Protein AF-A0A366EL85-F1 (afdb_monomer)

Mean predicted aligned error: 12.4 Å

pLDDT: mean 89.81, std 11.44, range [42.78, 98.81]

Sequence (376 aa):
MNDLNNEKGYALVTVLLMMVVFIVISLSFMGQSFSSVKQNKEVEKDYQSVALAEMGVEYFEGKVRNVLKKTEIDGTTNSENLKMKVEESLANEKVEIEGYEMSSYFQITKNDGLTSFTDLNEQKNELFIHFNSLGSSESKESSLHTTMMIPIRIGSTSSKELPEFNQIQKPENIRAECKNPPIIYKSCAEILVLGSGSYPQNHNNLDGKLIYTTGALILDGNANNMDNTKIHTDGSMSLGKNMNNATNVTLEVKGAMSIGGQLRLDSSKVYVGGSMSLDGHMDIEDKSYTYIGGDASISKHLSIGTNSKMCVAGNLKAGQLDIDGKLYVKGSVEGKIKTGQPTYVNHTEFVKNCGVSGSSQTLSIMWDEISTEVDY

Foldseek 3Di:
DDDPDDCPVVVVVVVVVVVVVVVVVVVVVVVVVVVVVVVVVVVVQQVQFVVQLVVQVVVLVVQLVVQVVVCLVVQDQDPVVNQVSSQVSQPWDKAFDPPDPDGWIKTKDADVPDPGQWDADPVQQKIKGWIWIWTGDPHDIDIKIKIKIWHKDFDQDQFFAFDPLCPQPDDPPDDPCLECHLENDPPGLEHEYEAEDAHQDAQDANENHEYEYAYEYHQLHHHEQYHLYEYGYVEEYEHNEEYYNHENYEARHLYEYEYNYEAAYAPYEAEHNAEYEYNYEYAAYHLYEYEHNEEYAAAEEYHAAANYEYEHAEEYEYQEYHPNHAAEYQYYYHYHYPDDDHDHDDPSVSSVVNGDRDSRTGMDIPPVPIDMDIDD

Organism: NCBI:txid189382

Solvent-accessible surface area (backbone atoms only — not comparable to full-atom values): 18944 Å² total; per-residue (Å²): 142,79,84,81,77,80,61,73,63,57,59,56,51,51,53,52,51,51,53,51,54,50,50,54,52,51,50,52,53,52,52,50,52,52,50,52,51,51,51,51,52,51,53,50,33,52,52,48,3,43,53,33,11,53,52,33,49,56,51,52,51,55,49,50,54,54,54,52,55,53,40,56,71,69,65,59,52,50,69,69,57,54,51,49,55,51,45,63,74,57,60,76,51,71,49,75,53,87,92,54,101,48,89,29,32,24,31,50,41,74,48,93,91,52,95,58,45,62,50,74,41,79,92,74,34,32,39,37,37,45,38,26,17,36,2,32,27,89,93,36,74,31,72,33,45,33,43,34,42,38,42,43,43,77,40,82,43,82,42,46,37,64,79,82,74,63,86,73,71,81,85,74,93,70,58,71,78,30,44,61,46,86,57,92,54,87,87,43,53,56,34,42,29,80,40,63,46,72,36,74,56,70,48,56,58,45,54,58,26,36,39,40,27,66,16,35,39,36,37,47,19,36,39,29,49,22,39,52,20,38,40,37,23,64,20,34,38,36,31,48,27,32,30,41,65,24,31,44,28,38,39,31,26,50,22,36,40,40,28,56,22,37,40,30,35,30,49,17,38,39,39,29,48,24,36,37,42,29,61,21,42,37,39,32,26,64,56,10,39,39,40,31,51,22,38,39,40,31,63,33,40,39,37,28,32,64,67,8,38,39,31,32,58,23,37,38,39,27,50,28,35,38,36,62,27,46,41,42,29,53,46,58,80,47,57,46,71,77,40,69,70,78,41,76,38,55,71,70,55,38,29,69,72,60,23,43,85,38,92,43,46,44,55,45,74,46,76,93,64,54,46,77,48,75,52,127

Secondary structure (DSSP, 8-state):
------THHHHHHHHHHHHHHHHHHHHHHHHHHHHHHHHHHHHHHHHHHHHHHHHHHHHHHHHHHHHHHHHHHTT---HHHHHHHHHHHHTT-EEE-TTSSS--EEEEE--TT-S-SEEEETTTTEEEEEEEEEEEETTEEEEEEEEEEEEEEEEEE--EE---S--SPPP-S--GGGBS-SS--TT-SEEEESS-EEE-S-----TT-EEEESS-EEE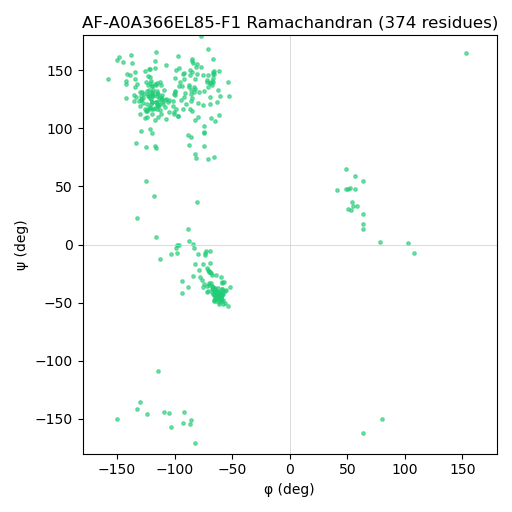-S---SEES-EEEESS-EEESS-EEEEES-EEEESS-EEESS-EEEES-EEEESS-EEESS-EEEETT-EEEESS-EEEEEEEEE-TT-EEEESS-EEEEEEEESSEEEESS-EEEEEEES--EE--HHHHHHHH-EE--EEEEEE-GGG-EEEEE-

Radius of gyration: 40.07 Å; Cα contacts (8 Å, |Δi|>4): 909; chains: 1; bounding box: 118×34×134 Å

Structure (mmCIF, N/CA/C/O backbone):
data_AF-A0A366EL85-F1
#
_entry.id   AF-A0A366EL85-F1
#
loop_
_atom_site.group_PDB
_atom_site.id
_atom_site.type_symbol
_atom_site.label_atom_id
_atom_site.label_alt_id
_atom_site.label_comp_id
_atom_site.label_asym_id
_atom_site.label_entity_id
_atom_site.label_seq_id
_atom_site.pdbx_PDB_ins_code
_atom_site.Cartn_x
_atom_site.Cartn_y
_atom_site.Cartn_z
_atom_site.occupancy
_atom_site.B_iso_or_equiv
_atom_site.auth_seq_id
_atom_site.auth_comp_id
_atom_site.auth_asym_id
_atom_site.auth_atom_id
_atom_site.pdbx_PDB_model_num
ATOM 1 N N . MET A 1 1 ? 84.884 10.380 -99.339 1.00 42.78 1 MET A N 1
ATOM 2 C CA . MET A 1 1 ? 83.607 9.704 -99.053 1.00 42.78 1 MET A CA 1
ATOM 3 C C . MET A 1 1 ? 83.511 9.615 -97.538 1.00 42.78 1 MET A C 1
ATOM 5 O O . MET A 1 1 ? 84.031 8.674 -96.969 1.00 42.78 1 MET A O 1
ATOM 9 N N . ASN A 1 2 ? 83.025 10.681 -96.897 1.00 47.66 2 ASN A N 1
ATOM 10 C CA . ASN A 1 2 ? 82.896 10.785 -95.441 1.00 47.66 2 ASN A CA 1
ATOM 11 C C . ASN A 1 2 ? 81.498 11.336 -95.161 1.00 47.66 2 ASN A C 1
ATOM 13 O O . ASN A 1 2 ? 81.318 12.550 -95.087 1.00 47.66 2 ASN A O 1
ATOM 17 N N . ASP A 1 3 ? 80.521 10.440 -95.060 1.00 50.69 3 ASP A N 1
ATOM 18 C CA . ASP A 1 3 ? 79.228 10.763 -94.469 1.00 50.69 3 ASP A CA 1
ATOM 19 C C . ASP A 1 3 ? 79.432 10.856 -92.953 1.00 50.69 3 ASP A C 1
ATOM 21 O O . ASP A 1 3 ? 79.615 9.859 -92.254 1.00 50.69 3 ASP A O 1
ATOM 25 N N . LEU A 1 4 ? 79.508 12.087 -92.448 1.00 55.41 4 LEU A N 1
ATOM 26 C CA . LEU A 1 4 ? 79.517 12.371 -91.017 1.00 55.41 4 LEU A CA 1
ATOM 27 C C . LEU A 1 4 ? 78.091 12.175 -90.489 1.00 55.41 4 LEU A C 1
ATOM 29 O O . LEU A 1 4 ? 77.250 13.065 -90.600 1.00 55.41 4 LEU A O 1
ATOM 33 N N . ASN A 1 5 ? 77.825 10.990 -89.941 1.00 59.53 5 ASN A N 1
ATOM 34 C CA . ASN A 1 5 ? 76.535 10.637 -89.353 1.00 59.53 5 ASN A CA 1
ATOM 35 C C . ASN A 1 5 ? 76.182 11.567 -88.177 1.00 59.53 5 ASN A C 1
ATOM 37 O O . ASN A 1 5 ? 76.964 11.786 -87.248 1.00 59.53 5 ASN A O 1
ATOM 41 N N . ASN A 1 6 ? 74.984 12.145 -88.244 1.00 58.25 6 ASN A N 1
ATOM 42 C CA . ASN A 1 6 ? 74.457 13.130 -87.307 1.00 58.25 6 ASN A CA 1
ATOM 43 C C . ASN A 1 6 ? 73.860 12.452 -86.055 1.00 58.25 6 ASN A C 1
ATOM 45 O O . ASN A 1 6 ? 72.646 12.339 -85.915 1.00 58.25 6 ASN A O 1
ATOM 49 N N . GLU A 1 7 ? 74.718 12.018 -85.130 1.00 65.94 7 GLU A N 1
ATOM 50 C CA . GLU A 1 7 ? 74.327 11.270 -83.916 1.00 65.94 7 GLU A CA 1
ATOM 51 C C . GLU A 1 7 ? 73.853 12.153 -82.735 1.00 65.94 7 GLU A C 1
ATOM 53 O O . GLU A 1 7 ? 73.435 11.652 -81.690 1.00 65.94 7 GLU A O 1
ATOM 58 N N . LYS A 1 8 ? 73.883 13.491 -82.861 1.00 67.31 8 LYS A N 1
ATOM 59 C CA . LYS A 1 8 ? 73.539 14.409 -81.749 1.00 67.31 8 LYS A CA 1
ATOM 60 C C . LYS A 1 8 ? 72.051 14.390 -81.369 1.00 67.31 8 LYS A C 1
ATOM 62 O O . LYS A 1 8 ? 71.712 14.720 -80.235 1.00 67.31 8 LYS A O 1
ATOM 67 N N . GLY A 1 9 ? 71.172 13.990 -82.290 1.00 74.81 9 GLY A N 1
ATOM 68 C CA . GLY A 1 9 ? 69.734 13.862 -82.028 1.00 74.81 9 GLY A CA 1
ATOM 69 C C . GLY A 1 9 ? 69.387 12.665 -81.137 1.00 74.81 9 GLY A C 1
ATOM 70 O O . GLY A 1 9 ? 68.511 12.773 -80.281 1.00 74.81 9 GLY A O 1
ATOM 71 N N . TYR A 1 10 ? 70.108 11.548 -81.277 1.00 83.88 10 TYR A N 1
ATOM 72 C CA . TYR A 1 10 ? 69.812 10.312 -80.548 1.00 83.88 10 TYR A CA 1
ATOM 73 C C . TYR A 1 10 ? 70.064 10.439 -79.044 1.00 83.88 10 TYR A C 1
ATOM 75 O O . TYR A 1 10 ? 69.226 10.011 -78.253 1.00 83.88 10 TYR A O 1
ATOM 83 N N . ALA A 1 11 ? 71.148 11.103 -78.630 1.00 86.56 11 ALA A N 1
ATOM 84 C CA . ALA A 1 11 ? 71.441 11.320 -77.211 1.00 86.56 11 ALA A CA 1
ATOM 85 C C . ALA A 1 11 ? 70.321 12.107 -76.502 1.00 86.56 11 ALA A C 1
ATOM 87 O O . ALA A 1 11 ? 69.856 11.704 -75.435 1.00 86.56 11 ALA A O 1
ATOM 88 N N . LEU A 1 12 ? 69.820 13.179 -77.126 1.00 86.81 12 LEU A N 1
ATOM 89 C CA . LEU A 1 12 ? 68.720 13.977 -76.578 1.00 86.81 12 LEU A CA 1
ATOM 90 C C . LEU A 1 12 ? 67.438 13.147 -76.428 1.00 86.81 12 LEU A C 1
ATOM 92 O O . LEU A 1 12 ? 66.794 13.191 -75.381 1.00 86.81 12 LEU A O 1
ATOM 96 N N . VAL A 1 13 ? 67.096 12.357 -77.451 1.00 91.44 13 VAL A N 1
ATOM 97 C CA . VAL A 1 13 ? 65.916 11.482 -77.424 1.00 91.44 13 VAL A CA 1
ATOM 98 C C . VAL A 1 13 ? 66.053 10.413 -76.340 1.00 91.44 13 VAL A C 1
ATOM 100 O O . VAL A 1 13 ? 65.093 10.176 -75.616 1.00 91.44 13 VAL A O 1
ATOM 103 N N . THR A 1 14 ? 67.235 9.809 -76.164 1.00 92.62 14 THR A N 1
ATOM 104 C CA . THR A 1 14 ? 67.449 8.800 -75.110 1.00 92.62 14 THR A CA 1
ATOM 105 C C . THR A 1 14 ? 67.312 9.375 -73.702 1.00 92.62 14 THR A C 1
ATOM 107 O O . THR A 1 14 ? 66.662 8.757 -72.864 1.00 92.62 14 THR A O 1
ATOM 110 N N . VAL A 1 15 ? 67.846 10.572 -73.439 1.00 94.88 15 VAL A N 1
ATOM 111 C CA . VAL A 1 15 ? 67.713 11.227 -72.128 1.00 94.88 15 VAL A CA 1
ATOM 112 C C . VAL A 1 15 ? 66.261 11.618 -71.860 1.00 94.88 15 VAL A C 1
ATOM 114 O O . VAL A 1 15 ? 65.757 11.386 -70.762 1.00 94.88 15 VAL A O 1
ATOM 117 N N . LEU A 1 16 ? 65.565 12.154 -72.864 1.00 95.19 16 LEU A N 1
ATOM 118 C CA . LEU A 1 16 ? 64.153 12.508 -72.739 1.00 95.19 16 LEU A CA 1
ATOM 119 C C . LEU A 1 16 ? 63.285 11.264 -72.507 1.00 95.19 16 LEU A C 1
ATOM 121 O O . LEU A 1 16 ? 62.424 11.275 -71.631 1.00 95.19 16 LEU A O 1
ATOM 125 N N . LEU A 1 17 ? 63.561 10.166 -73.217 1.00 95.81 17 LEU A N 1
ATOM 126 C CA . LEU A 1 17 ? 62.912 8.874 -72.992 1.00 95.81 17 LEU A CA 1
ATOM 127 C C . LEU A 1 17 ? 63.161 8.373 -71.562 1.00 95.81 17 LEU A C 1
ATOM 129 O O . LEU A 1 17 ? 62.216 7.975 -70.886 1.00 95.81 17 LEU A O 1
ATOM 133 N N . MET A 1 18 ? 64.405 8.435 -71.073 1.00 96.38 18 MET A N 1
ATOM 134 C CA . MET A 1 18 ? 64.738 8.040 -69.701 1.00 96.38 18 MET A CA 1
ATOM 135 C C . MET A 1 18 ? 63.984 8.887 -68.669 1.00 96.38 18 MET A C 1
ATOM 137 O O . MET A 1 18 ? 63.408 8.327 -67.740 1.00 96.38 18 MET A O 1
ATOM 141 N N . MET A 1 19 ? 63.913 10.211 -68.846 1.00 96.75 19 MET A N 1
ATOM 142 C CA . MET A 1 19 ? 63.143 11.092 -67.956 1.00 96.75 19 MET A CA 1
ATOM 143 C C . MET A 1 19 ? 61.655 10.728 -67.932 1.00 96.75 19 MET A C 1
ATOM 145 O O . MET A 1 19 ? 61.068 10.642 -66.855 1.00 96.75 19 MET A O 1
ATOM 149 N N . VAL A 1 20 ? 61.050 10.468 -69.095 1.00 97.56 20 VAL A N 1
ATOM 150 C CA . VAL A 1 20 ? 59.640 10.059 -69.181 1.00 97.56 20 VAL A CA 1
ATOM 151 C C . VAL A 1 20 ? 59.411 8.728 -68.467 1.00 97.56 20 VAL A C 1
ATOM 153 O O . VAL A 1 20 ? 58.467 8.616 -67.688 1.00 97.56 20 VAL A O 1
ATOM 156 N N . VAL A 1 21 ? 60.289 7.741 -68.667 1.00 97.12 21 VAL A N 1
ATOM 157 C CA . VAL A 1 21 ? 60.195 6.442 -67.983 1.00 97.12 21 VAL A CA 1
ATOM 158 C C . VAL A 1 21 ? 60.261 6.617 -66.464 1.00 97.12 21 VAL A C 1
ATOM 160 O O . VAL A 1 21 ? 59.420 6.064 -65.756 1.00 97.12 21 VAL A O 1
ATOM 163 N N . PHE A 1 22 ? 61.191 7.430 -65.953 1.00 97.25 22 PHE A N 1
ATOM 164 C CA . PHE A 1 22 ? 61.274 7.705 -64.516 1.00 97.25 22 PHE A CA 1
ATOM 165 C C . PHE A 1 22 ? 60.022 8.405 -63.979 1.00 97.25 22 PHE A C 1
ATOM 167 O O . PHE A 1 22 ? 59.519 8.001 -62.935 1.00 97.25 22 PHE A O 1
ATOM 174 N N . ILE A 1 23 ? 59.468 9.387 -64.696 1.00 97.88 23 ILE A N 1
ATOM 175 C CA . ILE A 1 23 ? 58.231 10.073 -64.286 1.00 97.88 23 ILE A CA 1
ATOM 176 C C . ILE A 1 23 ? 57.051 9.096 -64.220 1.00 97.88 23 ILE A C 1
ATOM 178 O O . ILE A 1 23 ? 56.306 9.114 -63.242 1.00 97.88 23 ILE A O 1
ATOM 182 N N . VAL A 1 24 ? 56.890 8.218 -65.216 1.00 97.00 24 VAL A N 1
ATOM 183 C CA . VAL A 1 24 ? 55.809 7.215 -65.232 1.00 97.00 24 VAL A CA 1
ATOM 184 C C . VAL A 1 24 ? 55.937 6.258 -64.045 1.00 97.00 24 VAL A C 1
ATOM 186 O O . VAL A 1 24 ? 54.948 5.987 -63.363 1.00 97.00 24 VAL A O 1
ATOM 189 N N . ILE A 1 25 ? 57.154 5.798 -63.747 1.00 96.19 25 ILE A N 1
ATOM 190 C CA . ILE A 1 25 ? 57.418 4.924 -62.598 1.00 96.19 25 ILE A CA 1
ATOM 191 C C . ILE A 1 25 ? 57.140 5.660 -61.275 1.00 96.19 25 ILE A C 1
ATOM 193 O O . ILE A 1 25 ? 56.437 5.128 -60.416 1.00 96.19 25 ILE A O 1
ATOM 197 N N . SER A 1 26 ? 57.625 6.896 -61.108 1.00 96.75 26 SER A N 1
ATOM 198 C CA . SER A 1 26 ? 57.394 7.697 -59.898 1.00 96.75 26 SER A CA 1
ATOM 199 C C . SER A 1 26 ? 55.912 7.995 -59.665 1.00 96.75 26 SER A C 1
ATOM 201 O O . SER A 1 26 ? 55.438 7.868 -58.537 1.00 96.75 26 SER A O 1
ATOM 203 N N . LEU A 1 27 ? 55.159 8.331 -60.717 1.00 96.38 27 LEU A N 1
ATOM 204 C CA . LEU A 1 27 ? 53.711 8.535 -60.623 1.00 96.38 27 LEU A CA 1
ATOM 205 C C . LEU A 1 27 ? 52.975 7.240 -60.268 1.00 96.38 27 LEU A C 1
ATOM 207 O O . LEU A 1 27 ? 52.038 7.281 -59.473 1.00 96.38 27 LEU A O 1
ATOM 211 N N . SER A 1 28 ? 53.422 6.092 -60.788 1.00 96.00 28 SER A N 1
ATOM 212 C CA . SER A 1 28 ? 52.866 4.786 -60.418 1.00 96.00 28 SER A CA 1
ATOM 213 C C . SER A 1 28 ? 53.051 4.495 -58.926 1.00 96.00 28 SER A C 1
ATOM 215 O O . SER A 1 28 ? 52.094 4.108 -58.255 1.00 96.00 28 SER A O 1
ATOM 217 N N . PHE A 1 29 ? 54.249 4.724 -58.378 1.00 95.31 29 PHE A N 1
ATOM 218 C CA . PHE A 1 29 ? 54.501 4.547 -56.943 1.00 95.31 29 PHE A CA 1
ATOM 219 C C . PHE A 1 29 ? 53.705 5.536 -56.085 1.00 95.31 29 PHE A C 1
ATOM 221 O O . PHE A 1 29 ? 53.135 5.148 -55.068 1.00 95.31 29 PHE A O 1
ATOM 228 N N . MET A 1 30 ? 53.609 6.801 -56.503 1.00 95.19 30 MET A N 1
ATOM 229 C CA . MET A 1 30 ? 52.826 7.812 -55.788 1.00 95.19 30 MET A CA 1
ATOM 230 C C . MET A 1 30 ? 51.329 7.466 -55.771 1.00 95.19 30 MET A C 1
ATOM 232 O O . MET A 1 30 ? 50.681 7.584 -54.731 1.00 95.19 30 MET A O 1
ATOM 236 N N . GLY A 1 31 ? 50.795 6.971 -56.892 1.00 94.12 31 GLY A N 1
ATOM 237 C CA . GLY A 1 31 ? 49.419 6.484 -56.987 1.00 94.12 31 GLY A CA 1
ATOM 238 C C . GLY A 1 31 ? 49.137 5.316 -56.039 1.00 94.12 31 GLY A C 1
ATOM 239 O O . GLY A 1 31 ? 48.129 5.336 -55.332 1.00 94.12 31 GLY A O 1
ATOM 240 N N . GLN A 1 32 ? 50.049 4.340 -55.960 1.00 93.75 32 GLN A N 1
ATOM 241 C CA . GLN A 1 32 ? 49.935 3.214 -55.024 1.00 93.75 32 GLN A CA 1
ATOM 242 C C . GLN A 1 32 ? 49.973 3.679 -53.561 1.00 93.75 32 GLN A C 1
ATOM 244 O O . GLN A 1 32 ? 49.097 3.303 -52.785 1.00 93.75 32 GLN A O 1
ATOM 249 N N . SER A 1 33 ? 50.910 4.561 -53.195 1.00 93.19 33 SER A N 1
ATOM 250 C CA . SER A 1 33 ? 51.013 5.102 -51.833 1.00 93.19 33 SER A CA 1
ATOM 251 C C . SER A 1 33 ? 49.750 5.848 -51.399 1.00 93.19 33 SER A C 1
ATOM 253 O O . SER A 1 33 ? 49.271 5.647 -50.285 1.00 93.19 33 SER A O 1
ATOM 255 N N . PHE A 1 34 ? 49.159 6.670 -52.273 1.00 92.81 34 PHE A N 1
ATOM 256 C CA . PHE A 1 34 ? 47.902 7.352 -51.953 1.00 92.8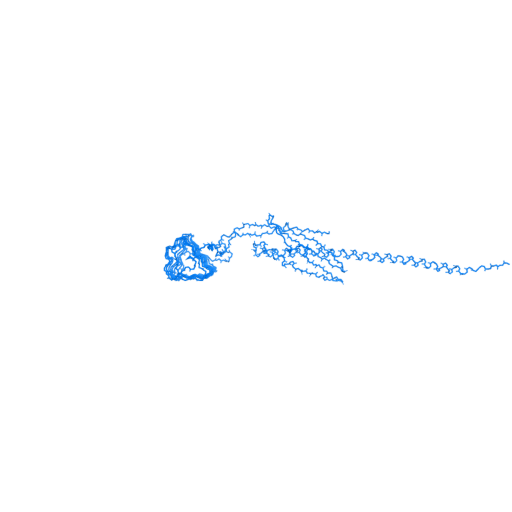1 34 PHE A CA 1
ATOM 257 C C . PHE A 1 34 ? 46.714 6.400 -51.837 1.00 92.81 34 PHE A C 1
ATOM 259 O O . PHE A 1 34 ? 45.848 6.626 -50.991 1.00 92.81 34 PHE A O 1
ATOM 266 N N . SER A 1 35 ? 46.668 5.341 -52.651 1.00 91.12 35 SER A N 1
ATOM 267 C CA . SER A 1 35 ? 45.642 4.304 -52.521 1.00 91.12 35 SER A CA 1
ATOM 268 C C . SER A 1 35 ? 45.731 3.612 -51.160 1.00 91.12 35 SER A C 1
ATOM 270 O O . SER A 1 35 ? 44.718 3.500 -50.474 1.00 91.12 35 SER A O 1
ATOM 272 N N . SER A 1 36 ? 46.938 3.233 -50.728 1.00 93.00 36 SER A N 1
ATOM 273 C CA . SER A 1 36 ? 47.158 2.613 -49.417 1.00 93.00 36 SER A CA 1
ATOM 274 C C . SER A 1 36 ? 46.798 3.546 -48.262 1.00 93.00 36 SER A C 1
ATOM 276 O O . SER A 1 36 ? 46.143 3.119 -47.320 1.00 93.00 36 SER A O 1
ATOM 278 N N . VAL A 1 37 ? 47.156 4.835 -48.336 1.00 91.69 37 VAL A N 1
ATOM 279 C CA . VAL A 1 37 ? 46.784 5.819 -47.300 1.00 91.69 37 VAL A CA 1
ATOM 280 C C . VAL A 1 37 ? 45.265 5.979 -47.201 1.00 91.69 37 VAL A C 1
ATOM 282 O O . VAL A 1 37 ? 44.731 6.016 -46.097 1.00 91.69 37 VAL A O 1
ATOM 285 N N . LYS A 1 38 ? 44.550 6.034 -48.334 1.00 89.38 38 LYS A N 1
ATOM 286 C CA . LYS A 1 38 ? 43.081 6.112 -48.337 1.00 89.38 38 LYS A CA 1
ATOM 287 C C . LYS A 1 38 ? 42.437 4.853 -47.766 1.00 89.38 38 LYS A C 1
ATOM 289 O O . LYS A 1 38 ? 41.520 4.975 -46.965 1.00 89.38 38 LYS A O 1
ATOM 294 N N . GLN A 1 39 ? 42.923 3.673 -48.152 1.00 90.94 39 GLN A N 1
ATOM 295 C CA . GLN A 1 39 ? 42.415 2.406 -47.631 1.00 90.94 39 GLN A CA 1
ATOM 296 C C . GLN A 1 39 ? 42.664 2.281 -46.126 1.00 90.94 39 GLN A C 1
ATOM 298 O O . GLN A 1 39 ? 41.753 1.915 -45.396 1.00 90.94 39 GLN A O 1
ATOM 303 N N . ASN A 1 40 ? 43.859 2.640 -45.653 1.00 91.31 40 ASN A N 1
ATOM 304 C CA . ASN A 1 40 ? 44.169 2.631 -44.226 1.00 91.31 40 ASN A CA 1
ATOM 305 C C . ASN A 1 40 ? 43.277 3.603 -43.456 1.00 91.31 40 ASN A C 1
ATOM 307 O O . ASN A 1 40 ? 42.769 3.234 -42.407 1.00 91.31 40 ASN A O 1
ATOM 311 N N . LYS A 1 41 ? 43.037 4.806 -43.997 1.00 87.94 41 LYS A N 1
ATOM 312 C CA . LYS A 1 41 ? 42.134 5.774 -43.371 1.00 87.94 41 LYS A CA 1
ATOM 313 C C . LYS A 1 41 ? 40.695 5.252 -43.305 1.00 87.94 41 LYS A C 1
ATOM 315 O O . LYS A 1 41 ? 40.025 5.463 -42.306 1.00 87.94 41 LYS A O 1
ATOM 320 N N . GLU A 1 42 ? 40.218 4.583 -44.350 1.00 88.69 42 GLU A N 1
ATOM 321 C CA . GLU A 1 42 ? 38.876 3.990 -44.361 1.00 88.69 42 GLU A CA 1
ATOM 322 C C . GLU A 1 42 ? 38.744 2.864 -43.329 1.00 88.69 42 GLU A C 1
ATOM 324 O O . GLU A 1 42 ? 37.818 2.862 -42.528 1.00 88.69 42 GLU A O 1
ATOM 329 N N . VAL A 1 43 ? 39.725 1.962 -43.292 1.00 91.25 43 VAL A N 1
ATOM 330 C CA . VAL A 1 43 ? 39.789 0.868 -42.317 1.00 91.25 43 VAL A CA 1
ATOM 331 C C . VAL A 1 43 ? 39.877 1.407 -40.886 1.00 91.25 43 VAL A C 1
ATOM 333 O O . VAL A 1 43 ? 39.208 0.902 -39.992 1.00 91.25 43 VAL A O 1
ATOM 336 N N . GLU A 1 44 ? 40.666 2.457 -40.659 1.00 89.19 44 GLU A N 1
ATOM 337 C CA . GLU A 1 44 ? 40.770 3.120 -39.359 1.00 89.19 44 GLU A CA 1
ATOM 338 C C . GLU A 1 44 ? 39.436 3.734 -38.918 1.00 89.19 44 GLU A C 1
ATOM 340 O O . GLU A 1 44 ? 39.060 3.583 -37.759 1.00 89.19 44 GLU A O 1
ATOM 345 N N . LYS A 1 45 ? 38.686 4.369 -39.829 1.00 88.25 45 LYS A N 1
ATOM 346 C CA . LYS A 1 45 ? 37.344 4.895 -39.529 1.00 88.25 45 LYS A CA 1
ATOM 347 C C . LYS A 1 45 ? 36.365 3.794 -39.157 1.00 88.25 45 LYS A C 1
ATOM 349 O O . LYS A 1 45 ? 35.618 3.9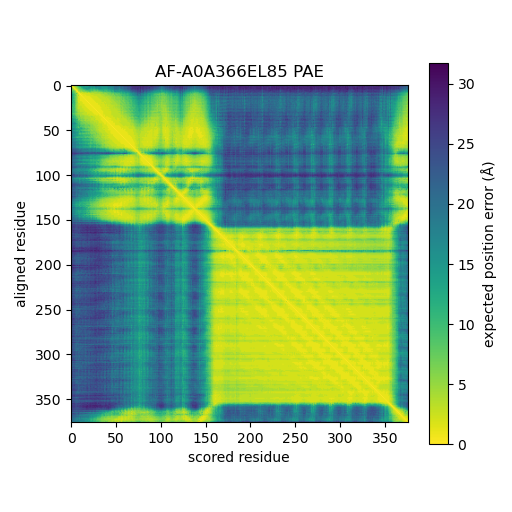60 -38.195 1.00 88.25 45 LYS A O 1
ATOM 354 N N . ASP A 1 46 ? 36.377 2.690 -39.900 1.00 90.25 46 ASP A N 1
ATOM 355 C CA . ASP A 1 46 ? 35.520 1.544 -39.608 1.00 90.25 46 ASP A CA 1
ATOM 356 C C . ASP A 1 46 ? 35.844 1.017 -38.194 1.00 90.25 46 ASP A C 1
ATOM 358 O O . ASP A 1 46 ? 34.947 0.953 -37.351 1.00 90.25 46 ASP A O 1
ATOM 362 N N . TYR A 1 47 ? 37.127 0.802 -37.864 1.00 92.06 47 TYR A N 1
ATOM 363 C CA . TYR A 1 47 ? 37.548 0.404 -36.511 1.00 92.06 47 TYR A CA 1
ATOM 364 C C . TYR A 1 47 ? 37.145 1.407 -35.426 1.00 92.06 47 TYR A C 1
ATOM 366 O O . TYR A 1 47 ? 36.679 1.003 -34.363 1.00 92.06 47 TYR A O 1
ATOM 374 N N . GLN A 1 48 ? 37.300 2.708 -35.673 1.00 91.94 48 GLN A N 1
ATOM 375 C CA . GLN A 1 48 ? 36.902 3.740 -34.717 1.00 91.94 48 GLN A CA 1
ATOM 376 C C . GLN A 1 48 ? 35.388 3.753 -34.486 1.00 91.94 48 GLN A C 1
ATOM 378 O O . GLN A 1 48 ? 34.951 3.894 -33.348 1.00 91.94 48 GLN A O 1
ATOM 383 N N . SER A 1 49 ? 34.580 3.599 -35.538 1.00 92.69 49 SER A N 1
ATOM 384 C CA . SER A 1 49 ? 33.119 3.562 -35.408 1.00 92.69 49 SER A CA 1
ATOM 385 C C . SER A 1 49 ? 32.639 2.337 -34.618 1.00 92.69 49 SER A C 1
ATOM 387 O O . SER A 1 49 ? 31.752 2.479 -33.778 1.00 92.69 49 SER A O 1
ATOM 389 N N . VAL A 1 50 ? 33.274 1.170 -34.801 1.00 93.94 50 VAL A N 1
ATOM 390 C CA . VAL A 1 50 ? 33.010 -0.036 -33.995 1.00 93.94 50 VAL A CA 1
ATOM 391 C C . VAL A 1 50 ? 33.421 0.182 -32.540 1.00 93.94 50 VAL A C 1
ATOM 393 O O . VAL A 1 50 ? 32.607 -0.032 -31.649 1.00 93.94 50 VAL A O 1
ATOM 396 N N . ALA A 1 51 ? 34.629 0.694 -32.287 1.00 92.38 51 ALA A N 1
ATOM 397 C CA . ALA A 1 51 ? 35.096 0.972 -30.928 1.00 92.38 51 ALA A CA 1
ATOM 398 C C . ALA A 1 51 ? 34.176 1.964 -30.190 1.00 92.38 51 ALA A C 1
ATOM 400 O O . ALA A 1 51 ? 33.889 1.795 -29.008 1.00 92.38 51 ALA A O 1
ATOM 401 N N . LEU A 1 52 ? 33.657 2.981 -30.886 1.00 92.56 52 LEU A N 1
ATOM 402 C CA . LEU A 1 52 ? 32.672 3.909 -30.321 1.00 92.56 52 LEU A CA 1
ATOM 403 C C . LEU A 1 52 ? 31.340 3.220 -29.998 1.00 92.56 52 LEU A C 1
ATOM 405 O O . LEU A 1 52 ? 30.730 3.532 -28.976 1.00 92.56 52 LEU A O 1
ATOM 409 N N . ALA A 1 53 ? 30.889 2.286 -30.839 1.00 92.19 53 ALA A N 1
ATOM 410 C CA . ALA A 1 53 ? 29.693 1.500 -30.561 1.00 92.19 53 ALA A CA 1
ATOM 411 C C . ALA A 1 53 ? 29.892 0.606 -29.321 1.00 92.19 53 ALA A C 1
ATOM 413 O O . ALA A 1 53 ? 29.017 0.586 -28.454 1.00 92.19 53 ALA A O 1
ATOM 414 N N . GLU A 1 54 ? 31.049 -0.050 -29.182 1.00 91.75 54 GLU A N 1
ATOM 415 C CA . GLU A 1 54 ? 31.422 -0.845 -27.998 1.00 91.75 54 GLU A CA 1
ATOM 416 C C . GLU A 1 54 ? 31.458 0.010 -26.722 1.00 91.75 54 GLU A C 1
ATOM 418 O O . GLU A 1 54 ? 30.861 -0.355 -25.710 1.00 91.75 54 GLU A O 1
ATOM 423 N N . MET A 1 55 ? 32.064 1.202 -26.780 1.00 92.75 55 MET A N 1
ATOM 424 C CA . MET A 1 55 ? 32.048 2.157 -25.662 1.00 92.75 55 MET A CA 1
ATOM 425 C C . MET A 1 55 ? 30.622 2.566 -25.271 1.00 92.75 55 MET A C 1
ATOM 427 O O . MET A 1 55 ? 30.320 2.720 -24.086 1.00 92.75 55 MET A O 1
ATOM 431 N N . GLY A 1 56 ? 29.733 2.730 -26.255 1.00 92.25 56 GLY A N 1
ATOM 432 C CA . GLY A 1 56 ? 28.319 2.991 -26.005 1.00 92.25 56 GLY A CA 1
ATOM 433 C C . GLY A 1 56 ? 27.649 1.849 -25.238 1.00 92.25 56 GLY A C 1
ATOM 434 O O . GLY A 1 56 ? 26.932 2.111 -24.273 1.00 92.25 56 GLY A O 1
ATOM 435 N N . VAL A 1 57 ? 27.930 0.589 -25.595 1.00 93.06 57 VAL A N 1
ATOM 436 C CA . VAL A 1 57 ? 27.407 -0.589 -24.879 1.00 93.06 57 VAL A CA 1
ATOM 437 C C . VAL A 1 57 ? 27.811 -0.559 -23.405 1.00 93.06 57 VAL A C 1
ATOM 439 O O . VAL A 1 57 ? 26.941 -0.637 -22.534 1.00 93.06 57 VAL A O 1
ATOM 442 N N . GLU A 1 58 ? 29.100 -0.365 -23.114 1.00 92.81 58 GLU A N 1
ATOM 443 C CA . GLU A 1 58 ? 29.601 -0.287 -21.734 1.00 92.81 58 GLU A CA 1
ATOM 444 C C . GLU A 1 58 ? 28.964 0.872 -20.948 1.00 92.81 58 GLU A C 1
ATOM 446 O O . GLU A 1 58 ? 28.572 0.716 -19.784 1.00 92.81 58 GLU A O 1
ATOM 451 N N . TYR A 1 59 ? 28.817 2.039 -21.586 1.00 93.31 59 TYR A N 1
ATOM 452 C CA . TYR A 1 59 ? 28.198 3.215 -20.977 1.00 93.31 59 TYR A CA 1
ATOM 453 C C . TYR A 1 59 ? 26.741 2.952 -20.575 1.00 93.31 59 TYR A C 1
ATOM 455 O O . TYR A 1 59 ? 26.350 3.197 -19.425 1.00 93.31 59 TYR A O 1
ATOM 463 N N . PHE A 1 60 ? 25.931 2.436 -21.504 1.00 90.69 60 PHE A N 1
ATOM 464 C CA . PHE A 1 60 ? 24.518 2.166 -21.245 1.00 90.69 60 PHE A CA 1
ATOM 465 C C . PHE A 1 60 ? 24.334 1.024 -20.250 1.00 90.69 60 PHE A C 1
ATOM 467 O O . PHE A 1 60 ? 23.439 1.105 -19.405 1.00 90.69 60 PHE A O 1
ATOM 474 N N . GLU A 1 61 ? 25.222 0.027 -20.243 1.00 91.56 61 GLU A N 1
ATOM 475 C CA . GLU A 1 61 ? 25.220 -0.998 -19.204 1.00 91.56 61 GLU A CA 1
ATOM 476 C C . GLU A 1 61 ? 25.427 -0.399 -17.807 1.00 91.56 61 GLU A C 1
ATOM 478 O O . GLU A 1 61 ? 24.652 -0.671 -16.880 1.00 91.56 61 GLU A O 1
ATOM 483 N N . GLY A 1 62 ? 26.422 0.476 -17.650 1.00 91.38 62 GLY A N 1
ATOM 484 C CA . GLY A 1 62 ? 26.644 1.193 -16.396 1.00 91.38 62 GLY A CA 1
ATOM 485 C C . GLY A 1 62 ? 25.421 2.011 -15.969 1.00 91.38 62 GLY A C 1
ATOM 486 O O . GLY A 1 62 ? 25.046 2.021 -14.789 1.00 91.38 62 GLY A O 1
ATOM 487 N N . LYS A 1 63 ? 24.751 2.661 -16.927 1.00 91.06 63 LYS A N 1
ATOM 488 C CA . LYS A 1 63 ? 23.539 3.451 -16.680 1.00 91.06 63 LYS A CA 1
ATOM 489 C C . LYS A 1 63 ? 22.378 2.586 -16.185 1.00 91.06 63 LYS A C 1
ATOM 491 O O . LYS A 1 63 ? 21.798 2.907 -15.145 1.00 91.06 63 LYS A O 1
ATOM 496 N N . VAL A 1 64 ? 22.096 1.468 -16.858 1.00 90.62 64 VAL A N 1
ATOM 497 C CA . VAL A 1 64 ? 21.073 0.494 -16.443 1.00 90.62 64 VAL A CA 1
ATOM 498 C C . VAL A 1 64 ? 21.358 -0.002 -15.029 1.00 90.62 64 VAL A C 1
ATOM 500 O O . VAL A 1 64 ? 20.491 0.086 -14.156 1.00 90.62 64 VAL A O 1
ATOM 503 N N . ARG A 1 65 ? 22.592 -0.445 -14.751 1.00 89.88 65 ARG A N 1
ATOM 504 C CA . ARG A 1 65 ? 22.987 -0.925 -13.415 1.00 89.88 65 ARG A CA 1
ATOM 505 C C . ARG A 1 65 ? 22.732 0.130 -12.335 1.00 89.88 65 ARG A C 1
ATOM 507 O O . ARG A 1 65 ? 22.254 -0.201 -11.251 1.00 89.88 65 ARG A O 1
ATOM 514 N N . ASN A 1 66 ? 22.998 1.403 -12.616 1.00 88.31 66 ASN A N 1
ATOM 515 C CA . ASN A 1 66 ? 22.751 2.489 -11.666 1.00 88.31 66 ASN A CA 1
ATOM 516 C C . ASN A 1 66 ? 21.257 2.725 -11.389 1.00 88.31 66 ASN A C 1
ATOM 518 O O . ASN A 1 66 ? 20.885 2.990 -10.244 1.00 88.31 66 ASN A O 1
ATOM 522 N N . VAL A 1 67 ? 20.397 2.621 -12.404 1.00 88.38 67 VAL A N 1
ATOM 523 C CA . VAL A 1 67 ? 18.935 2.751 -12.254 1.00 88.38 67 VAL A CA 1
ATOM 524 C C . VAL A 1 67 ? 18.369 1.606 -11.421 1.00 88.38 67 VAL A C 1
ATOM 526 O O . VAL A 1 67 ? 17.578 1.825 -10.499 1.00 88.38 67 VAL A O 1
ATOM 529 N N . LEU A 1 68 ? 18.829 0.390 -11.698 1.00 85.56 68 LEU A N 1
ATOM 530 C CA . LEU A 1 68 ? 18.437 -0.813 -10.979 1.00 85.56 68 LEU A CA 1
ATOM 531 C C . LEU A 1 68 ? 18.841 -0.750 -9.494 1.00 85.56 68 LEU A C 1
ATOM 533 O O . LEU A 1 68 ? 17.998 -0.987 -8.631 1.00 85.56 68 LEU A O 1
ATOM 537 N N . LYS A 1 69 ? 20.072 -0.314 -9.175 1.00 83.44 69 LYS A N 1
ATOM 538 C CA . LYS A 1 69 ? 20.527 -0.123 -7.780 1.00 83.44 69 LYS A CA 1
ATOM 539 C C . LYS A 1 69 ? 19.661 0.876 -7.019 1.00 83.44 69 LYS A C 1
ATOM 541 O O . LYS A 1 69 ? 19.311 0.634 -5.869 1.00 83.44 69 LYS A O 1
ATOM 546 N N . LYS A 1 70 ? 19.302 1.998 -7.650 1.00 80.50 70 LYS A N 1
ATOM 547 C CA . LYS A 1 70 ? 18.411 2.997 -7.037 1.00 80.50 70 LYS A CA 1
ATOM 548 C C . LYS A 1 70 ? 17.020 2.418 -6.774 1.00 80.50 70 LYS A C 1
ATOM 550 O O . LYS A 1 70 ? 16.462 2.632 -5.707 1.00 80.50 70 LYS A O 1
ATOM 555 N N . THR A 1 71 ? 16.495 1.634 -7.712 1.00 77.00 71 THR A N 1
ATOM 556 C CA . THR A 1 71 ? 15.147 1.057 -7.609 1.00 77.00 71 THR A CA 1
ATOM 557 C C . THR A 1 71 ? 15.048 -0.032 -6.534 1.00 77.00 71 THR A C 1
ATOM 559 O O . THR A 1 71 ? 14.028 -0.108 -5.850 1.00 77.00 71 THR A O 1
ATOM 562 N N . GLU A 1 72 ? 16.111 -0.820 -6.334 1.00 71.69 72 GLU A N 1
ATOM 563 C CA . GLU A 1 72 ? 16.222 -1.777 -5.220 1.00 71.69 72 GLU A CA 1
ATOM 564 C C . GLU A 1 72 ? 16.225 -1.056 -3.858 1.00 71.69 72 GLU A C 1
ATOM 566 O O . GLU A 1 72 ? 15.544 -1.485 -2.927 1.00 71.69 72 GLU A O 1
ATOM 571 N N . ILE A 1 73 ? 16.915 0.088 -3.755 1.00 56.47 73 ILE A N 1
ATOM 572 C CA . ILE A 1 73 ? 16.944 0.924 -2.539 1.00 56.47 73 ILE A CA 1
ATOM 573 C C . ILE A 1 73 ? 15.570 1.543 -2.242 1.00 56.47 73 ILE A C 1
ATOM 575 O O . ILE A 1 73 ? 15.167 1.611 -1.081 1.00 56.47 73 ILE A O 1
ATOM 579 N N . ASP A 1 74 ? 14.835 1.955 -3.276 1.00 60.03 74 ASP A N 1
ATOM 580 C CA . ASP A 1 74 ? 13.506 2.565 -3.139 1.00 60.03 74 ASP A CA 1
ATOM 581 C C . ASP A 1 74 ? 12.410 1.554 -2.744 1.00 60.03 74 ASP A C 1
ATOM 583 O O . ASP A 1 74 ? 11.262 1.946 -2.526 1.00 60.03 74 ASP A O 1
ATOM 587 N N . GLY A 1 75 ? 12.726 0.253 -2.675 1.00 59.59 75 GLY A N 1
ATOM 588 C CA . GLY A 1 75 ? 11.772 -0.795 -2.301 1.00 59.59 75 GLY A CA 1
ATOM 589 C C . GLY A 1 75 ? 10.615 -0.948 -3.291 1.00 59.59 75 GLY A C 1
ATOM 590 O O . GLY A 1 75 ? 9.525 -1.361 -2.905 1.00 59.59 75 GLY A O 1
ATOM 591 N N . THR A 1 76 ? 10.821 -0.584 -4.561 1.00 58.22 76 THR A N 1
ATOM 592 C CA . THR A 1 76 ? 9.785 -0.715 -5.594 1.00 58.22 76 THR A CA 1
ATOM 593 C C . THR A 1 76 ? 9.542 -2.196 -5.891 1.00 58.22 76 THR A C 1
ATOM 595 O O . THR A 1 76 ? 10.450 -2.911 -6.301 1.00 58.22 76 THR A O 1
ATOM 598 N N . THR A 1 77 ? 8.307 -2.656 -5.694 1.00 62.62 77 THR A N 1
ATOM 599 C CA . THR A 1 77 ? 7.920 -4.077 -5.766 1.00 62.62 77 THR A CA 1
ATOM 600 C C . THR A 1 77 ? 7.310 -4.501 -7.104 1.00 62.62 77 THR A C 1
ATOM 602 O O . THR A 1 77 ? 7.093 -5.689 -7.325 1.00 62.62 77 THR A O 1
ATOM 605 N N . ASN A 1 78 ? 7.044 -3.558 -8.016 1.00 73.00 78 ASN A N 1
ATOM 606 C CA . ASN A 1 78 ? 6.390 -3.844 -9.296 1.00 73.00 78 ASN A CA 1
ATOM 607 C C . ASN A 1 78 ? 7.402 -3.901 -10.458 1.00 73.00 78 ASN A C 1
ATOM 609 O O . ASN A 1 78 ? 8.107 -2.924 -10.731 1.00 73.00 78 ASN A O 1
ATOM 613 N N . SER A 1 79 ? 7.419 -5.028 -11.172 1.00 73.88 79 SER A N 1
ATOM 614 C CA . SER A 1 79 ? 8.205 -5.252 -12.389 1.00 73.88 79 SER A CA 1
ATOM 615 C C . SER A 1 79 ? 7.869 -4.260 -13.512 1.00 73.88 79 SER A C 1
ATOM 617 O O . SER A 1 79 ? 8.768 -3.842 -14.239 1.00 73.88 79 SER A O 1
ATOM 619 N N . GLU A 1 80 ? 6.621 -3.793 -13.618 1.00 78.06 80 GLU A N 1
ATOM 620 C CA . GLU A 1 80 ? 6.217 -2.770 -14.596 1.00 78.06 80 GLU A CA 1
ATOM 621 C C . GLU A 1 80 ? 6.863 -1.406 -14.315 1.00 78.06 80 GLU A C 1
ATOM 623 O O . GLU A 1 80 ? 7.247 -0.687 -15.237 1.00 78.06 80 GLU A O 1
ATOM 628 N N . ASN A 1 81 ? 7.028 -1.043 -13.040 1.00 80.50 81 ASN A N 1
ATOM 629 C CA . ASN A 1 81 ? 7.684 0.209 -12.658 1.00 80.50 81 ASN A CA 1
ATOM 630 C C . ASN A 1 81 ? 9.191 0.138 -12.951 1.00 80.50 81 ASN A C 1
ATOM 632 O O . ASN A 1 81 ? 9.765 1.083 -13.489 1.00 80.50 81 ASN A O 1
ATOM 636 N N . LEU A 1 82 ? 9.812 -1.018 -12.686 1.00 82.25 82 LEU A N 1
ATOM 637 C CA . LEU A 1 82 ? 11.202 -1.278 -13.062 1.00 82.25 82 LEU A CA 1
ATOM 638 C C . LEU A 1 82 ? 11.405 -1.118 -14.574 1.00 82.25 82 LEU A C 1
ATOM 640 O O . LEU A 1 82 ? 12.316 -0.408 -14.998 1.00 82.25 82 LEU A O 1
ATOM 644 N N . LYS A 1 83 ? 10.509 -1.720 -15.369 1.00 85.50 83 LYS A N 1
ATOM 645 C CA . LYS A 1 83 ? 10.484 -1.607 -16.830 1.00 85.50 83 LYS A CA 1
ATOM 646 C C . LYS A 1 83 ? 10.466 -0.142 -17.268 1.00 85.50 83 LYS A C 1
ATOM 648 O O . LYS A 1 83 ? 11.337 0.299 -18.011 1.00 85.50 83 LYS A O 1
ATOM 653 N N . MET A 1 84 ? 9.516 0.624 -16.736 1.00 84.19 84 MET A N 1
ATOM 654 C CA . MET A 1 84 ? 9.326 2.036 -17.065 1.00 84.19 84 MET A CA 1
ATOM 655 C C . MET A 1 84 ? 10.546 2.895 -16.711 1.00 84.19 84 MET A C 1
ATOM 657 O O . MET A 1 84 ? 10.985 3.692 -17.535 1.00 84.19 84 MET A O 1
ATOM 661 N N . LYS A 1 85 ? 11.136 2.706 -15.522 1.00 85.94 85 LYS A N 1
ATOM 662 C CA . LYS A 1 85 ? 12.334 3.445 -15.085 1.00 85.94 85 LYS A CA 1
ATOM 663 C C . LYS A 1 85 ? 13.550 3.155 -15.968 1.00 85.94 85 LYS A C 1
ATOM 665 O O . LYS A 1 85 ? 14.319 4.066 -16.277 1.00 85.94 85 LYS A O 1
ATOM 670 N N . VAL A 1 86 ? 13.738 1.895 -16.368 1.00 87.81 86 VAL A N 1
ATOM 671 C CA . VAL A 1 86 ? 14.815 1.507 -17.289 1.00 87.81 86 VAL A CA 1
ATOM 672 C C . VAL A 1 86 ? 14.582 2.139 -18.660 1.00 87.81 86 VAL A C 1
ATOM 674 O O . VAL A 1 86 ? 15.488 2.778 -19.187 1.00 87.81 86 VAL A O 1
ATOM 677 N N . GLU A 1 87 ? 13.369 2.048 -19.206 1.00 87.25 87 GLU A N 1
ATOM 678 C CA . GLU A 1 87 ? 13.034 2.651 -20.501 1.00 87.25 87 GLU A CA 1
ATOM 679 C C . GLU A 1 87 ? 13.217 4.170 -20.525 1.00 87.25 87 GLU A C 1
ATOM 681 O O . GLU A 1 87 ? 13.790 4.697 -21.478 1.00 87.25 87 GLU A O 1
ATOM 686 N N . GLU A 1 88 ? 12.783 4.870 -19.476 1.00 86.75 88 GLU A N 1
ATOM 687 C CA . GLU A 1 88 ? 12.976 6.315 -19.333 1.00 86.75 88 GLU A CA 1
ATOM 688 C C . GLU A 1 88 ? 14.466 6.674 -19.307 1.00 86.75 88 GLU A C 1
ATOM 690 O O . GLU A 1 88 ? 14.894 7.630 -19.952 1.00 86.75 88 GLU A O 1
ATOM 695 N N . SER A 1 89 ? 15.283 5.872 -18.620 1.00 85.56 89 SER A N 1
ATOM 696 C CA . SER A 1 89 ? 16.724 6.114 -18.538 1.00 85.56 89 SER A CA 1
ATOM 697 C C . SER A 1 89 ? 17.469 5.917 -19.861 1.00 85.56 89 SER A C 1
ATOM 699 O O . SER A 1 89 ? 18.530 6.512 -20.048 1.00 85.56 89 SER A O 1
ATOM 701 N N . LEU A 1 90 ? 16.924 5.104 -20.768 1.00 85.50 90 LEU A N 1
ATOM 702 C CA . LEU A 1 90 ? 17.526 4.769 -22.061 1.00 85.50 90 LEU A CA 1
ATOM 703 C C . LEU A 1 90 ? 16.960 5.597 -23.225 1.00 85.50 90 LEU A C 1
ATOM 705 O O . LEU A 1 90 ? 17.407 5.454 -24.361 1.00 85.50 90 LEU A O 1
ATOM 709 N N . ALA A 1 91 ? 15.973 6.459 -22.983 1.00 83.38 91 ALA A N 1
ATOM 710 C CA . ALA A 1 91 ? 15.289 7.177 -24.049 1.00 83.38 91 ALA A CA 1
ATOM 711 C C . ALA A 1 91 ? 16.193 8.221 -24.745 1.00 83.38 91 ALA A C 1
ATOM 713 O O . ALA A 1 91 ? 16.449 9.294 -24.204 1.00 83.38 91 ALA A O 1
ATOM 714 N N . ASN A 1 92 ? 16.584 7.922 -25.994 1.00 66.31 92 ASN A N 1
ATOM 715 C CA . ASN A 1 92 ? 17.174 8.835 -26.989 1.00 66.31 92 ASN A CA 1
ATOM 716 C C . ASN A 1 92 ? 18.370 9.664 -26.493 1.00 66.31 92 ASN A C 1
ATOM 718 O O . ASN A 1 92 ? 18.440 10.875 -26.716 1.00 66.31 92 ASN A O 1
ATOM 722 N N . GLU A 1 93 ? 19.327 9.010 -25.843 1.00 81.12 93 GLU A N 1
ATOM 723 C CA . GLU A 1 93 ? 20.548 9.663 -25.386 1.00 81.12 93 GLU A CA 1
ATOM 724 C C . GLU A 1 93 ? 21.661 9.559 -26.436 1.00 81.12 93 GLU A C 1
ATOM 726 O O . GLU A 1 93 ? 21.999 8.472 -26.914 1.00 81.12 93 GLU A O 1
ATOM 731 N N . LYS A 1 94 ? 22.228 10.716 -26.787 1.00 86.75 94 LYS A N 1
ATOM 732 C CA . LYS A 1 94 ? 23.407 10.860 -27.642 1.00 86.75 94 LYS A CA 1
ATOM 733 C C . LYS A 1 94 ? 24.531 11.462 -26.805 1.00 86.75 94 LYS A C 1
ATOM 735 O O . LYS A 1 94 ? 24.329 12.505 -26.185 1.00 86.75 94 LYS A O 1
ATOM 740 N N . VAL A 1 95 ? 25.699 10.827 -26.812 1.00 86.56 95 VAL A N 1
ATOM 741 C CA . VAL A 1 95 ? 26.878 11.278 -26.063 1.00 86.56 95 VAL A CA 1
ATOM 742 C C . VAL A 1 95 ? 27.980 11.652 -27.047 1.00 86.56 95 VAL A C 1
ATOM 744 O O . VAL A 1 95 ? 28.419 10.825 -27.845 1.00 86.56 95 VAL A O 1
ATOM 747 N N . GLU A 1 96 ? 28.412 12.911 -27.004 1.00 87.12 96 GLU A N 1
ATOM 748 C CA . GLU A 1 96 ? 29.530 13.418 -27.807 1.00 87.12 96 GLU A CA 1
ATOM 749 C C . GLU A 1 96 ? 30.856 13.198 -27.067 1.00 87.12 96 GLU A C 1
ATOM 751 O O . GLU A 1 96 ? 30.939 13.407 -25.855 1.00 87.12 96 GLU A O 1
ATOM 756 N N . ILE A 1 97 ? 31.893 12.763 -27.788 1.00 81.81 97 ILE A N 1
ATOM 757 C CA . ILE A 1 97 ? 33.213 12.488 -27.210 1.00 81.81 97 ILE A CA 1
ATOM 758 C C . ILE A 1 97 ? 34.130 13.693 -27.428 1.00 81.81 97 ILE A C 1
ATOM 760 O O . ILE A 1 97 ? 34.550 13.980 -28.550 1.00 81.81 97 ILE A O 1
ATOM 764 N N . GLU A 1 98 ? 34.465 14.394 -26.344 1.00 77.81 98 GLU A N 1
ATOM 765 C CA . GLU A 1 98 ? 35.421 15.503 -26.379 1.00 77.81 98 GLU A CA 1
ATOM 766 C C . GLU A 1 98 ? 36.852 15.002 -26.654 1.00 77.81 98 GLU A C 1
ATOM 768 O O . GLU A 1 98 ? 37.291 13.994 -26.102 1.00 77.81 98 GLU A O 1
ATOM 773 N N . GLY A 1 99 ? 37.604 15.728 -27.491 1.00 70.44 99 GLY A N 1
ATOM 774 C CA . GLY A 1 99 ? 39.021 15.445 -27.768 1.00 70.44 99 GLY A CA 1
ATOM 775 C C . GLY A 1 99 ? 39.327 14.757 -29.105 1.00 70.44 99 GLY A C 1
ATOM 776 O O . GLY A 1 99 ? 40.499 14.531 -29.397 1.00 70.44 99 GLY A O 1
ATOM 777 N N . TYR A 1 100 ? 38.318 14.476 -29.935 1.00 65.88 100 TYR A N 1
ATOM 778 C CA . TYR A 1 100 ? 38.493 14.008 -31.317 1.00 65.88 100 TYR A CA 1
ATOM 779 C C . TYR A 1 100 ? 38.324 15.163 -32.319 1.00 65.88 100 TYR A C 1
ATOM 781 O O . TYR A 1 100 ? 37.492 16.046 -32.124 1.00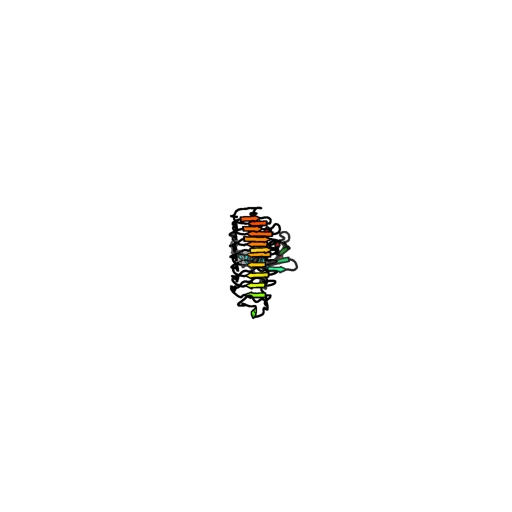 65.88 100 TYR A O 1
ATOM 789 N N . GLU A 1 101 ? 39.112 15.176 -33.404 1.00 59.78 101 GLU A N 1
ATOM 790 C CA . GLU A 1 101 ? 39.127 16.277 -34.393 1.00 59.78 101 GLU A CA 1
ATOM 791 C C . GLU A 1 101 ? 37.839 16.387 -35.244 1.00 59.78 101 GLU A C 1
ATOM 793 O O . GLU A 1 101 ? 37.674 17.340 -36.006 1.00 59.78 101 GLU A O 1
ATOM 798 N N . MET A 1 102 ? 36.899 15.446 -35.101 1.00 63.06 102 MET A N 1
ATOM 799 C CA . MET A 1 102 ? 35.587 15.419 -35.756 1.00 63.06 102 MET A CA 1
ATOM 800 C C . MET A 1 102 ? 34.497 14.983 -34.771 1.00 63.06 102 MET A C 1
ATOM 802 O O . MET A 1 102 ? 34.802 14.445 -33.712 1.00 63.06 102 MET A O 1
ATOM 806 N N . SER A 1 103 ? 33.228 15.238 -35.118 1.00 76.94 103 SER A N 1
ATOM 807 C CA . SER A 1 103 ? 32.043 14.964 -34.291 1.00 76.94 103 SER A CA 1
ATOM 808 C C . SER A 1 103 ? 31.824 13.459 -34.074 1.00 76.94 103 SER A C 1
ATOM 810 O O . SER A 1 103 ? 30.953 12.854 -34.706 1.00 76.94 103 SER A O 1
ATOM 812 N N . SER A 1 104 ? 32.639 12.854 -33.216 1.00 84.00 104 SER A N 1
ATOM 813 C CA . SER A 1 104 ? 32.514 11.463 -32.804 1.00 84.00 104 SER A CA 1
ATOM 814 C C . SER A 1 104 ? 31.496 11.347 -31.680 1.00 84.00 104 SER A C 1
ATOM 816 O O . SER A 1 104 ? 31.527 12.109 -30.710 1.00 84.00 104 SER A O 1
ATOM 818 N N . TYR A 1 105 ? 30.575 10.403 -31.815 1.00 87.75 105 TYR A N 1
ATOM 819 C CA . TYR A 1 105 ? 29.530 10.178 -30.827 1.00 87.75 105 TYR A CA 1
ATOM 820 C C . TYR A 1 105 ? 29.143 8.706 -30.780 1.00 87.75 105 TYR A C 1
ATOM 822 O O . TYR A 1 105 ? 29.370 7.963 -31.740 1.00 87.75 105 TYR A O 1
ATOM 830 N N . PHE A 1 106 ? 28.507 8.323 -29.678 1.00 88.19 106 PHE A N 1
ATOM 831 C CA . PHE A 1 106 ? 27.680 7.129 -29.638 1.00 88.19 106 PHE A CA 1
ATOM 832 C C . PHE A 1 106 ? 26.245 7.485 -29.246 1.00 88.19 106 PHE A C 1
ATOM 834 O O . PHE A 1 106 ? 25.989 8.478 -28.556 1.00 88.19 106 PHE A O 1
ATOM 841 N N . GLN A 1 107 ? 25.292 6.696 -29.726 1.00 89.81 107 GLN A N 1
ATOM 842 C CA . GLN A 1 107 ? 23.871 6.899 -29.474 1.00 89.81 107 GLN A CA 1
ATOM 843 C C . GLN A 1 107 ? 23.166 5.559 -29.297 1.00 89.81 107 GLN A C 1
ATOM 845 O O . GLN A 1 107 ? 23.426 4.612 -30.035 1.00 89.81 107 GLN A O 1
ATOM 850 N N . ILE A 1 108 ? 22.222 5.508 -28.360 1.00 88.00 108 ILE A N 1
ATOM 851 C CA . ILE A 1 108 ? 21.303 4.379 -28.249 1.00 88.00 108 ILE A CA 1
ATOM 852 C C . ILE A 1 108 ? 20.101 4.581 -29.168 1.00 88.00 108 ILE A C 1
ATOM 854 O O . ILE A 1 108 ? 19.474 5.645 -29.197 1.00 88.00 108 ILE A O 1
ATOM 858 N N . THR A 1 109 ? 19.761 3.543 -29.919 1.00 84.00 109 THR A N 1
ATOM 859 C CA . THR A 1 109 ? 18.549 3.499 -30.736 1.00 84.00 109 THR A CA 1
ATOM 860 C C . THR A 1 109 ? 17.738 2.259 -30.387 1.00 84.00 109 THR A C 1
ATOM 862 O O . THR A 1 109 ? 18.274 1.235 -29.950 1.00 84.00 109 THR A O 1
ATOM 865 N N . LYS A 1 110 ? 16.413 2.368 -30.522 1.00 78.38 110 LYS A N 1
ATOM 866 C CA . LYS A 1 110 ? 15.540 1.196 -30.431 1.00 78.38 110 LYS A CA 1
ATOM 867 C C . LYS A 1 110 ? 15.823 0.293 -31.622 1.00 78.38 110 LYS A C 1
ATOM 869 O O . LYS A 1 110 ? 16.052 0.789 -32.721 1.00 78.38 110 LYS A O 1
ATOM 874 N N . ASN A 1 111 ? 15.768 -1.014 -31.398 1.00 73.12 111 ASN A N 1
ATOM 875 C CA . ASN A 1 111 ? 15.872 -1.963 -32.492 1.00 73.12 111 ASN A CA 1
ATOM 876 C C . ASN A 1 111 ? 14.650 -1.846 -33.418 1.00 73.12 111 ASN A C 1
ATOM 878 O O . ASN A 1 111 ? 13.518 -1.679 -32.944 1.00 73.12 111 ASN A O 1
ATOM 882 N N . ASP A 1 112 ? 14.879 -1.935 -34.726 1.00 64.81 112 ASP A N 1
ATOM 883 C CA . ASP A 1 112 ? 13.832 -1.843 -35.736 1.00 64.81 112 ASP A CA 1
ATOM 884 C C . ASP A 1 112 ? 12.824 -2.985 -35.532 1.00 64.81 112 ASP A C 1
ATOM 886 O O . ASP A 1 112 ? 13.129 -4.163 -35.708 1.00 64.81 112 ASP A O 1
ATOM 890 N N . GLY A 1 113 ? 11.604 -2.632 -35.114 1.00 63.28 113 GLY A N 1
ATOM 891 C CA . GLY A 1 113 ? 10.517 -3.581 -34.840 1.00 63.28 113 GLY A CA 1
ATOM 892 C C . GLY A 1 113 ? 10.164 -3.779 -33.362 1.00 63.28 113 GLY A C 1
ATOM 893 O O . GLY A 1 113 ? 9.138 -4.395 -33.077 1.00 63.28 113 GLY A O 1
ATOM 894 N N . LEU A 1 114 ? 10.934 -3.220 -32.422 1.00 67.25 114 LEU A N 1
ATOM 895 C CA . LEU A 1 114 ? 10.628 -3.269 -30.988 1.00 67.25 114 LEU A CA 1
ATOM 896 C C . LEU A 1 114 ? 9.969 -1.968 -30.502 1.00 67.25 114 LEU A C 1
ATOM 898 O O . LEU A 1 114 ? 10.473 -0.863 -30.698 1.00 67.25 114 LEU A O 1
ATOM 902 N N . THR A 1 115 ? 8.827 -2.093 -29.818 1.00 71.50 115 THR A N 1
ATOM 903 C CA . THR A 1 115 ? 8.133 -0.949 -29.197 1.00 71.50 115 THR A CA 1
ATOM 904 C C . THR A 1 115 ? 8.793 -0.509 -27.885 1.00 71.50 115 THR A C 1
ATOM 906 O O . THR A 1 115 ? 8.751 0.677 -27.534 1.00 71.50 115 THR A O 1
ATOM 909 N N . SER A 1 116 ? 9.440 -1.446 -27.188 1.00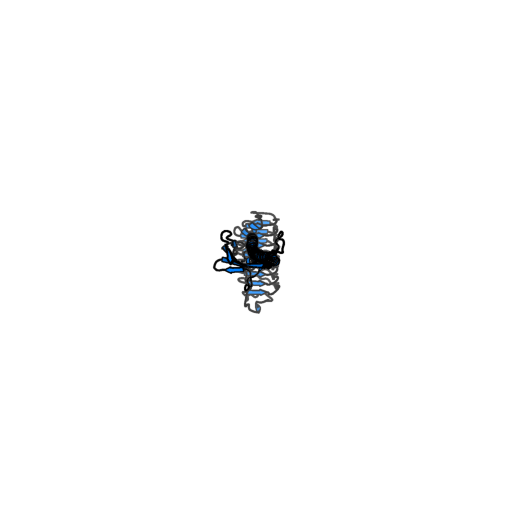 75.94 116 SER A N 1
ATOM 910 C CA . SER A 1 116 ? 10.098 -1.284 -25.888 1.00 75.94 116 SER A CA 1
ATOM 911 C C . SER A 1 116 ? 11.577 -1.662 -25.954 1.00 75.94 116 SER A C 1
ATOM 913 O O . SER A 1 116 ? 11.959 -2.544 -26.714 1.00 75.94 116 SER A O 1
ATOM 915 N N . PHE A 1 117 ? 12.398 -1.034 -25.108 1.00 78.31 117 PHE A N 1
ATOM 916 C CA . PHE A 1 117 ? 13.778 -1.485 -24.871 1.00 78.31 117 PHE A CA 1
ATOM 917 C C . PHE A 1 117 ? 13.825 -2.753 -24.022 1.00 78.31 117 PHE A C 1
ATOM 919 O O . PHE A 1 117 ? 14.892 -3.307 -23.825 1.00 78.31 117 PHE A O 1
ATOM 926 N N . THR A 1 118 ? 12.696 -3.177 -23.457 1.00 83.44 118 THR A N 1
ATOM 927 C CA . THR A 1 118 ? 12.663 -4.185 -22.405 1.00 83.44 118 THR A CA 1
ATOM 928 C C . THR A 1 118 ? 11.585 -5.237 -22.649 1.00 83.44 118 THR A C 1
ATOM 930 O O . THR A 1 118 ? 10.481 -4.914 -23.110 1.00 83.44 118 THR A O 1
ATOM 933 N N . ASP A 1 119 ? 11.904 -6.482 -22.305 1.00 84.81 119 ASP A N 1
ATOM 934 C CA . ASP A 1 119 ? 10.998 -7.630 -22.294 1.00 84.81 119 ASP A CA 1
ATOM 935 C C . ASP A 1 119 ? 11.150 -8.402 -20.975 1.00 84.81 119 ASP A C 1
ATOM 937 O O . ASP A 1 119 ? 12.258 -8.567 -20.468 1.00 84.81 119 ASP A O 1
ATOM 941 N N . LEU A 1 120 ? 10.039 -8.839 -20.383 1.00 83.31 120 LEU A N 1
ATOM 942 C CA . LEU A 1 120 ? 10.041 -9.546 -19.104 1.00 83.31 120 LEU A CA 1
ATOM 943 C C . LEU A 1 120 ? 9.606 -10.990 -19.326 1.00 83.31 120 LEU A C 1
ATOM 945 O O . LEU A 1 120 ? 8.451 -11.268 -19.641 1.00 83.31 120 LEU A O 1
ATOM 949 N N . ASN A 1 121 ? 10.515 -11.926 -19.071 1.00 83.88 121 ASN A N 1
ATOM 950 C CA . ASN A 1 121 ? 10.176 -13.335 -19.021 1.00 83.88 121 ASN A CA 1
ATOM 951 C C . ASN A 1 121 ? 9.681 -13.695 -17.617 1.00 83.88 121 ASN A C 1
ATOM 953 O O . ASN A 1 121 ? 10.463 -14.058 -16.737 1.00 83.88 121 ASN A O 1
ATOM 957 N N . GLU A 1 122 ? 8.366 -13.620 -17.415 1.00 76.69 122 GLU A N 1
ATOM 958 C CA . GLU A 1 122 ? 7.717 -13.938 -16.134 1.00 76.69 122 GLU A CA 1
ATOM 959 C C . GLU A 1 122 ? 7.967 -15.380 -15.666 1.00 76.69 122 GLU A C 1
ATOM 961 O O . GLU A 1 122 ? 7.978 -15.650 -14.469 1.00 76.69 122 GLU A O 1
ATOM 966 N N . GLN A 1 123 ? 8.193 -16.324 -16.587 1.00 80.56 123 GLN A N 1
ATOM 967 C CA . GLN A 1 123 ? 8.415 -17.729 -16.227 1.00 80.56 123 GLN A CA 1
ATOM 968 C C . GLN A 1 123 ? 9.803 -17.961 -15.632 1.00 80.56 123 GLN A C 1
ATOM 970 O O . GLN A 1 123 ? 9.971 -18.828 -14.773 1.00 80.56 123 GLN A O 1
ATOM 975 N N . LYS A 1 124 ? 10.795 -17.206 -16.107 1.00 82.75 124 LYS A N 1
ATOM 976 C CA . LYS A 1 124 ? 12.192 -17.327 -15.677 1.00 82.75 124 LYS A CA 1
ATOM 977 C C . LYS A 1 124 ? 12.625 -16.231 -14.706 1.00 82.75 124 LYS A C 1
ATOM 979 O O . LYS A 1 124 ? 13.701 -16.338 -14.130 1.00 82.75 124 LYS A O 1
ATOM 984 N N . ASN A 1 125 ? 11.777 -15.226 -14.485 1.00 84.44 125 ASN A N 1
ATOM 985 C CA . ASN A 1 125 ? 12.112 -13.994 -13.777 1.00 84.44 125 ASN A CA 1
ATOM 986 C C . ASN A 1 125 ? 13.362 -13.329 -14.371 1.00 84.44 125 ASN A C 1
ATOM 988 O O . ASN A 1 125 ? 14.294 -12.972 -13.659 1.00 84.44 125 ASN A O 1
ATOM 992 N N . GLU A 1 126 ? 13.395 -13.184 -15.689 1.00 88.25 126 GLU A N 1
ATOM 993 C CA . GLU A 1 126 ? 14.496 -12.537 -16.405 1.00 88.25 126 GLU A CA 1
ATOM 994 C C . GLU A 1 126 ? 13.962 -11.264 -17.064 1.00 88.25 126 GLU A C 1
ATOM 996 O O . GLU A 1 126 ? 12.926 -11.291 -17.731 1.00 88.25 126 GLU A O 1
ATOM 1001 N N . LEU A 1 127 ? 14.654 -10.143 -16.866 1.00 88.50 127 LEU A N 1
ATOM 1002 C CA . LEU A 1 127 ? 14.423 -8.905 -17.602 1.00 88.50 127 LEU A CA 1
ATOM 1003 C C . LEU A 1 127 ? 15.461 -8.810 -18.714 1.00 88.50 127 LEU A C 1
ATOM 1005 O O . LEU A 1 127 ? 16.657 -8.712 -18.445 1.00 88.50 127 LEU A O 1
ATOM 1009 N N . PHE A 1 128 ? 14.987 -8.816 -19.950 1.00 90.38 128 PHE A N 1
ATOM 1010 C CA . PHE A 1 128 ? 15.798 -8.591 -21.132 1.00 90.38 128 PHE A CA 1
ATOM 1011 C C . PHE A 1 128 ? 15.746 -7.119 -21.515 1.00 90.38 128 PHE A C 1
ATOM 1013 O O . PHE A 1 128 ? 14.677 -6.506 -21.502 1.00 90.38 128 PHE A O 1
ATOM 1020 N N . ILE A 1 129 ? 16.899 -6.549 -21.852 1.00 90.69 129 ILE A N 1
ATOM 1021 C CA . ILE A 1 129 ? 17.023 -5.194 -22.380 1.00 90.69 129 ILE A CA 1
ATOM 1022 C C . ILE A 1 129 ? 17.690 -5.283 -23.746 1.00 90.69 129 ILE A C 1
ATOM 1024 O O . ILE A 1 129 ? 18.831 -5.727 -23.845 1.00 90.69 129 ILE A O 1
ATOM 1028 N N . HIS A 1 130 ? 16.983 -4.845 -24.779 1.00 91.00 130 HIS A N 1
ATOM 1029 C CA . HIS A 1 130 ? 17.422 -4.862 -26.167 1.00 91.00 130 HIS A CA 1
ATOM 1030 C C . HIS A 1 130 ? 17.661 -3.439 -26.648 1.00 91.00 130 HIS A C 1
ATOM 1032 O O . HIS A 1 130 ? 16.740 -2.617 -26.638 1.00 91.00 130 HIS A O 1
ATOM 1038 N N . PHE A 1 131 ? 18.870 -3.147 -27.113 1.00 89.88 131 PHE A N 1
ATOM 1039 C CA . PHE A 1 131 ? 19.188 -1.850 -27.696 1.00 89.88 131 PHE A CA 1
ATOM 1040 C C . PHE A 1 131 ? 20.274 -1.949 -28.762 1.00 89.88 131 PHE A C 1
ATOM 1042 O O . PHE A 1 131 ? 21.052 -2.897 -28.782 1.00 89.88 131 PHE A O 1
ATOM 1049 N N . ASN A 1 132 ? 20.320 -0.947 -29.638 1.00 91.00 132 ASN A N 1
ATOM 1050 C CA . ASN A 1 132 ? 21.378 -0.801 -30.627 1.00 91.00 132 ASN A CA 1
ATOM 1051 C C . ASN A 1 132 ? 22.281 0.366 -30.217 1.00 91.00 132 ASN A C 1
ATOM 1053 O O . ASN A 1 132 ? 21.794 1.486 -30.028 1.00 91.00 132 ASN A O 1
ATOM 1057 N N . SER A 1 133 ? 23.582 0.111 -30.095 1.00 93.19 133 SER A N 1
ATOM 1058 C CA . SER A 1 133 ? 24.599 1.146 -29.899 1.00 93.19 133 SER A CA 1
ATOM 1059 C C . SER A 1 133 ? 25.138 1.568 -31.262 1.00 93.19 133 SER A C 1
ATOM 1061 O O . SER A 1 133 ? 25.692 0.746 -31.989 1.00 93.19 133 SER A O 1
ATOM 1063 N N . LEU A 1 134 ? 24.930 2.828 -31.639 1.00 93.56 134 LEU A N 1
ATOM 1064 C CA . LEU A 1 134 ? 25.410 3.419 -32.887 1.00 93.56 134 LEU A CA 1
ATOM 1065 C C . LEU A 1 134 ? 26.665 4.243 -32.599 1.00 93.56 134 LEU A C 1
ATOM 1067 O O . LEU A 1 134 ? 26.561 5.276 -31.944 1.00 93.56 134 LEU A O 1
ATOM 1071 N N . GLY A 1 135 ? 27.823 3.810 -33.091 1.00 92.38 135 GLY A N 1
ATOM 1072 C CA . GLY A 1 135 ? 29.079 4.556 -33.036 1.00 92.38 135 GLY A CA 1
ATOM 1073 C C . GLY A 1 135 ? 29.358 5.257 -34.361 1.00 92.38 135 GLY A C 1
ATOM 1074 O O . GLY A 1 135 ? 29.268 4.639 -35.421 1.00 92.38 135 GLY A O 1
ATOM 1075 N N . SER A 1 136 ? 29.710 6.543 -34.317 1.00 92.12 136 SER A N 1
ATOM 1076 C CA . SER A 1 136 ? 29.957 7.355 -35.514 1.00 92.12 136 SER A CA 1
ATOM 1077 C C . SER A 1 136 ? 31.317 8.050 -35.460 1.00 92.12 136 SER A C 1
ATOM 1079 O O . SER A 1 136 ? 31.565 8.817 -34.532 1.00 92.12 136 SER A O 1
ATOM 1081 N N . SER A 1 137 ? 32.154 7.864 -36.490 1.00 89.69 137 SER A N 1
ATOM 1082 C CA . SER A 1 137 ? 33.425 8.586 -36.693 1.00 89.69 137 SER A CA 1
ATOM 1083 C C . SER A 1 137 ? 33.579 9.043 -38.147 1.00 89.69 137 SER A C 1
ATOM 1085 O O . SER A 1 137 ? 33.440 8.254 -39.078 1.00 89.69 137 SER A O 1
ATOM 1087 N N . GLU A 1 138 ? 33.871 10.329 -38.366 1.00 80.50 138 GLU A N 1
ATOM 1088 C CA . GLU A 1 138 ? 34.159 10.927 -39.682 1.00 80.50 138 GLU A CA 1
ATOM 1089 C C . GLU A 1 138 ? 33.264 10.445 -40.859 1.00 80.50 138 GLU A C 1
ATOM 1091 O O . GLU A 1 138 ? 33.793 10.137 -41.937 1.00 80.50 138 GLU A O 1
ATOM 1096 N N . SER A 1 139 ? 31.933 10.397 -40.668 1.00 82.94 139 SER A N 1
ATOM 1097 C CA . SER A 1 139 ? 30.869 9.921 -41.594 1.00 82.94 139 SER A CA 1
ATOM 1098 C C . SER A 1 139 ? 30.659 8.407 -41.735 1.00 82.94 139 SER A C 1
ATOM 1100 O O . SER A 1 139 ? 29.795 7.988 -42.506 1.00 82.94 139 SER A O 1
ATOM 1102 N N . LYS A 1 140 ? 31.403 7.591 -40.987 1.00 90.25 140 LYS A N 1
ATOM 1103 C CA . LYS A 1 140 ? 31.139 6.158 -40.848 1.00 90.25 140 LYS A CA 1
ATOM 1104 C C . LYS A 1 140 ? 30.343 5.877 -39.598 1.00 90.25 140 LYS A C 1
ATOM 1106 O O . LYS A 1 140 ? 30.667 6.403 -38.538 1.00 90.25 140 LYS A O 1
ATOM 1111 N N . GLU A 1 141 ? 29.347 5.020 -39.747 1.00 94.06 141 GLU A N 1
ATOM 1112 C CA . GLU A 1 141 ? 28.491 4.560 -38.668 1.00 94.06 141 GLU A CA 1
ATOM 1113 C C . GLU A 1 141 ? 28.577 3.039 -38.587 1.00 94.06 141 GLU A C 1
ATOM 1115 O O . GLU A 1 141 ? 28.474 2.355 -39.606 1.00 94.06 141 GLU A O 1
ATOM 1120 N N . SER A 1 142 ? 28.760 2.531 -37.374 1.00 93.62 142 SER A N 1
ATOM 1121 C CA . SER A 1 142 ? 28.658 1.112 -37.048 1.00 93.62 142 SER A CA 1
ATOM 1122 C C . SER A 1 142 ? 27.612 0.944 -35.960 1.00 93.62 142 SER A C 1
ATOM 1124 O O . SER A 1 142 ? 27.560 1.739 -35.021 1.00 93.62 142 SER A O 1
ATOM 1126 N N . SER A 1 143 ? 26.766 -0.074 -36.089 1.00 93.12 143 SER A N 1
ATOM 1127 C CA . SER A 1 143 ? 25.732 -0.381 -35.106 1.00 93.12 143 SER A CA 1
ATOM 1128 C C . SER A 1 143 ? 25.958 -1.774 -34.545 1.00 93.12 143 SER A C 1
ATOM 1130 O O . SER A 1 143 ? 26.122 -2.714 -35.314 1.00 93.12 143 SER A O 1
ATOM 1132 N N . LEU A 1 144 ? 25.955 -1.887 -33.219 1.00 92.38 144 LEU A N 1
ATOM 1133 C CA . LEU A 1 144 ? 26.026 -3.158 -32.506 1.00 92.38 144 LEU A CA 1
ATOM 1134 C C . LEU A 1 144 ? 24.687 -3.420 -31.833 1.00 92.38 144 LEU A C 1
ATOM 1136 O O . LEU A 1 144 ? 24.174 -2.552 -31.116 1.00 92.38 144 LEU A O 1
ATOM 1140 N N . HIS A 1 145 ? 24.129 -4.607 -32.058 1.00 92.19 145 HIS A N 1
ATOM 1141 C CA . HIS A 1 145 ? 22.947 -5.049 -31.331 1.00 92.19 145 HIS A CA 1
ATOM 1142 C C . HIS A 1 145 ? 23.378 -5.623 -29.985 1.00 92.19 145 HIS A C 1
ATOM 1144 O O . HIS A 1 145 ? 24.336 -6.388 -29.898 1.00 92.19 145 HIS A O 1
ATOM 1150 N N . THR A 1 146 ? 22.693 -5.232 -28.917 1.00 92.38 146 THR A N 1
ATOM 1151 C CA . THR A 1 146 ? 23.009 -5.684 -27.567 1.00 92.38 146 THR A CA 1
ATOM 1152 C C . THR A 1 146 ? 21.763 -6.186 -26.868 1.00 92.38 146 THR A C 1
ATOM 1154 O O . THR A 1 146 ? 20.738 -5.499 -26.815 1.00 92.38 146 THR A O 1
ATOM 1157 N N . THR A 1 147 ? 21.890 -7.374 -26.281 1.00 92.56 147 THR A N 1
ATOM 1158 C CA . THR A 1 147 ? 20.898 -7.948 -25.378 1.00 92.56 147 THR A CA 1
ATOM 1159 C C . THR A 1 147 ? 21.517 -8.123 -23.998 1.00 92.56 147 THR A C 1
ATOM 1161 O O . THR A 1 147 ? 22.463 -8.884 -23.810 1.00 92.56 147 THR A O 1
ATOM 1164 N N . MET A 1 148 ? 20.968 -7.422 -23.011 1.00 91.06 148 MET A N 1
ATOM 1165 C CA . MET A 1 148 ? 21.312 -7.609 -21.606 1.00 91.06 148 MET A CA 1
ATOM 1166 C C . MET A 1 148 ? 20.246 -8.457 -20.924 1.00 91.06 148 MET A C 1
ATOM 1168 O O . MET A 1 148 ? 19.062 -8.136 -20.997 1.00 91.06 148 MET A O 1
ATOM 1172 N N . MET A 1 149 ? 20.666 -9.500 -20.216 1.00 92.44 149 MET A N 1
ATOM 1173 C CA . MET A 1 149 ? 19.806 -10.327 -19.378 1.00 92.44 149 MET A CA 1
ATOM 1174 C C . MET A 1 149 ? 20.071 -10.004 -17.909 1.00 92.44 149 MET A C 1
ATOM 1176 O O . MET A 1 149 ? 21.191 -10.145 -17.416 1.00 92.44 149 MET A O 1
ATOM 1180 N N . ILE A 1 150 ? 19.022 -9.598 -17.198 1.00 88.56 150 ILE A N 1
ATOM 1181 C CA . ILE A 1 150 ? 19.057 -9.326 -15.764 1.00 88.56 150 ILE A CA 1
ATOM 1182 C C . ILE A 1 150 ? 18.177 -10.351 -15.051 1.00 88.56 150 ILE A C 1
ATOM 1184 O O . ILE A 1 150 ? 16.949 -10.281 -15.150 1.00 88.56 150 ILE A O 1
ATOM 1188 N N . PRO A 1 151 ? 18.773 -11.287 -14.301 1.00 85.00 151 PRO A N 1
ATOM 1189 C CA . PRO A 1 151 ? 18.009 -12.212 -13.489 1.00 85.00 151 PRO A CA 1
ATOM 1190 C C . PRO A 1 151 ? 17.438 -11.521 -12.246 1.00 85.00 151 PRO A C 1
ATOM 1192 O O . PRO A 1 151 ? 18.122 -10.815 -11.495 1.00 85.00 151 PRO A O 1
ATOM 1195 N N . ILE A 1 152 ? 16.154 -11.762 -12.021 1.00 84.25 152 ILE A N 1
ATOM 1196 C CA . ILE A 1 152 ? 15.344 -11.186 -10.959 1.00 84.25 152 ILE A CA 1
ATOM 1197 C C . ILE A 1 152 ? 14.882 -12.313 -10.029 1.00 84.25 152 ILE A C 1
ATOM 1199 O O . ILE A 1 152 ? 14.438 -13.374 -10.454 1.00 84.25 152 ILE A O 1
ATOM 1203 N N . ARG A 1 153 ? 14.939 -12.087 -8.718 1.00 78.19 153 ARG A N 1
ATOM 1204 C CA . ARG A 1 153 ? 14.292 -12.939 -7.720 1.00 78.19 153 ARG A CA 1
ATOM 1205 C C . ARG A 1 153 ? 13.050 -12.248 -7.198 1.00 78.19 153 ARG A C 1
ATOM 1207 O O . ARG A 1 153 ? 13.138 -11.241 -6.500 1.00 78.19 153 ARG A O 1
ATOM 1214 N N . ILE A 1 154 ? 11.900 -12.840 -7.492 1.00 68.31 154 ILE A N 1
ATOM 1215 C CA . ILE A 1 154 ? 10.631 -12.457 -6.883 1.00 68.31 154 ILE A CA 1
ATOM 1216 C C . ILE A 1 154 ? 10.481 -13.272 -5.599 1.00 68.31 154 ILE A C 1
ATOM 1218 O O . ILE A 1 154 ? 10.062 -14.429 -5.602 1.00 68.31 154 ILE A O 1
ATOM 1222 N N . GLY A 1 155 ? 10.900 -12.685 -4.481 1.00 60.94 155 GLY A N 1
ATOM 1223 C CA . GLY A 1 155 ? 10.694 -13.268 -3.164 1.00 60.94 155 GLY A CA 1
ATOM 1224 C C . GLY A 1 155 ? 9.316 -12.892 -2.632 1.00 60.94 155 GLY A C 1
ATOM 1225 O O . GLY A 1 155 ? 9.003 -11.709 -2.520 1.00 60.94 155 GLY A O 1
ATOM 1226 N N . SER A 1 156 ? 8.512 -13.878 -2.229 1.00 52.19 156 SER A N 1
ATOM 1227 C CA . SER A 1 156 ? 7.358 -13.625 -1.360 1.00 52.19 156 SER A CA 1
ATOM 1228 C C . SER A 1 156 ? 7.878 -13.368 0.050 1.00 52.19 156 SER A C 1
ATOM 1230 O O . SER A 1 156 ? 7.971 -14.287 0.866 1.00 52.19 156 SER A O 1
ATOM 1232 N N . THR A 1 157 ? 8.258 -12.131 0.351 1.00 52.12 157 THR A N 1
ATOM 1233 C CA . THR A 1 157 ? 8.462 -11.752 1.745 1.00 52.12 157 THR A CA 1
ATOM 1234 C C . THR A 1 157 ? 7.104 -11.399 2.329 1.00 52.12 157 THR A C 1
ATOM 1236 O O . THR A 1 157 ? 6.291 -10.721 1.710 1.00 52.12 157 THR A O 1
ATOM 1239 N N . SER A 1 158 ? 6.816 -11.886 3.535 1.00 55.75 158 SER A N 1
ATOM 1240 C CA . SER A 1 158 ? 5.684 -11.378 4.302 1.00 55.75 158 SER A CA 1
ATOM 1241 C C . SER A 1 158 ? 6.036 -9.965 4.772 1.00 55.75 158 SER A C 1
ATOM 1243 O O . SER A 1 158 ? 6.400 -9.764 5.937 1.00 55.75 158 SER A O 1
ATOM 1245 N N . SER A 1 159 ? 6.028 -8.994 3.861 1.00 64.94 159 SER A N 1
ATOM 1246 C CA . SER A 1 159 ? 6.104 -7.603 4.259 1.00 64.94 159 SER A CA 1
ATOM 1247 C C . SER A 1 159 ? 4.783 -7.263 4.949 1.00 64.94 159 SER A C 1
ATOM 1249 O O . SER A 1 159 ? 3.696 -7.746 4.615 1.00 64.94 159 SER A O 1
ATOM 1251 N N . LYS A 1 160 ? 4.889 -6.505 6.031 1.00 79.50 160 LYS A N 1
ATOM 1252 C CA . LYS A 1 160 ? 3.714 -5.877 6.611 1.00 79.50 160 LYS A CA 1
ATOM 1253 C C . LYS A 1 160 ? 3.593 -4.525 5.957 1.00 79.50 160 LYS A C 1
ATOM 1255 O O . LYS A 1 160 ? 4.564 -3.777 5.943 1.00 79.50 160 LYS A O 1
ATOM 1260 N N . GLU A 1 161 ? 2.411 -4.222 5.466 1.00 84.31 161 GLU A N 1
ATOM 1261 C CA . GLU A 1 161 ? 2.086 -2.923 4.898 1.00 84.31 161 GLU A CA 1
ATOM 1262 C C . GLU A 1 161 ? 0.994 -2.292 5.752 1.00 84.31 161 GLU A C 1
ATOM 1264 O O . GLU A 1 161 ? 0.233 -2.984 6.438 1.00 84.31 161 GLU A O 1
ATOM 1269 N N . LEU A 1 162 ? 0.954 -0.961 5.793 1.00 87.44 162 LEU A N 1
ATOM 1270 C CA . LEU A 1 162 ? -0.131 -0.278 6.491 1.00 87.44 162 LEU A CA 1
ATOM 1271 C C . LEU A 1 162 ? -1.468 -0.650 5.827 1.00 87.44 162 LEU A C 1
ATOM 1273 O O . LEU A 1 162 ? -1.489 -0.936 4.634 1.00 87.44 162 LEU A O 1
ATOM 1277 N N . PRO A 1 163 ? -2.579 -0.686 6.581 1.00 87.31 163 PRO A N 1
ATOM 1278 C CA . PRO A 1 163 ? -3.876 -1.053 6.022 1.00 87.31 163 PRO A CA 1
ATOM 1279 C C . PRO A 1 163 ? -4.214 -0.219 4.779 1.00 87.31 163 PRO A C 1
ATOM 1281 O O . PRO A 1 163 ? -4.193 1.005 4.842 1.00 87.31 163 PRO A O 1
ATOM 1284 N N . GLU A 1 164 ? -4.564 -0.872 3.670 1.00 86.25 164 GLU A N 1
ATOM 1285 C CA . GLU A 1 164 ? -4.940 -0.188 2.421 1.00 86.25 164 GLU A CA 1
ATOM 1286 C C . GLU A 1 164 ? -6.414 0.253 2.380 1.00 86.25 164 GLU A C 1
ATOM 1288 O O . GLU A 1 164 ? -6.869 0.826 1.393 1.00 86.25 164 GLU A O 1
ATOM 1293 N N . PHE A 1 165 ? -7.173 -0.005 3.453 1.00 90.38 165 PHE A N 1
ATOM 1294 C CA . PHE A 1 165 ? -8.591 0.359 3.591 1.00 90.38 165 PHE A CA 1
ATOM 1295 C C . PHE A 1 165 ? -9.484 -0.160 2.459 1.00 90.38 165 PHE A C 1
ATOM 1297 O O . PHE A 1 165 ? -10.429 0.519 2.081 1.00 90.38 165 PHE A O 1
ATOM 1304 N N . ASN A 1 166 ? -9.177 -1.329 1.896 1.00 89.69 166 ASN A N 1
ATOM 1305 C CA . ASN A 1 166 ? -9.935 -1.950 0.806 1.00 89.69 166 ASN A CA 1
ATOM 1306 C C . ASN A 1 166 ? -10.227 -3.440 1.087 1.00 89.69 166 ASN A C 1
ATOM 1308 O O . ASN A 1 166 ? -10.411 -4.222 0.154 1.00 89.69 166 ASN A O 1
ATOM 1312 N N . GLN A 1 167 ? -10.223 -3.879 2.355 1.00 90.50 167 GLN A N 1
ATOM 1313 C CA . GLN A 1 167 ? -10.482 -5.291 2.677 1.00 90.50 167 GLN A CA 1
ATOM 1314 C C . GLN A 1 167 ? -11.972 -5.620 2.558 1.00 90.50 167 GLN A C 1
ATOM 1316 O O . GLN A 1 167 ? -12.335 -6.752 2.227 1.00 90.50 167 GLN A O 1
ATOM 1321 N N . ILE A 1 168 ? -12.847 -4.644 2.815 1.00 94.62 168 ILE A N 1
ATOM 1322 C CA . ILE A 1 168 ? -14.278 -4.769 2.551 1.00 94.62 168 ILE A CA 1
ATOM 1323 C C . ILE A 1 168 ? -14.505 -4.469 1.071 1.00 94.62 168 ILE A C 1
ATOM 1325 O O . ILE A 1 168 ? -14.431 -3.326 0.628 1.00 94.62 168 ILE A O 1
ATOM 1329 N N . GLN A 1 169 ? -14.796 -5.520 0.309 1.00 95.94 169 GLN A N 1
ATOM 1330 C CA . GLN A 1 169 ? -15.066 -5.398 -1.117 1.00 95.94 169 GLN A CA 1
ATOM 1331 C C . GLN A 1 169 ? -16.373 -4.651 -1.366 1.00 95.94 169 GLN A C 1
ATOM 1333 O O . GLN A 1 169 ? -17.369 -4.846 -0.662 1.00 95.94 169 GLN A O 1
ATOM 1338 N N . LYS A 1 170 ? -16.360 -3.806 -2.398 1.00 97.25 170 LYS A N 1
ATOM 1339 C CA . LYS A 1 170 ? -17.562 -3.130 -2.869 1.00 97.25 170 LYS A CA 1
ATOM 1340 C C . LYS A 1 170 ? -18.552 -4.187 -3.371 1.00 97.25 170 LYS A C 1
ATOM 1342 O O . LYS A 1 170 ? -18.206 -4.938 -4.279 1.00 97.25 170 LYS A O 1
ATOM 1347 N N . PRO A 1 171 ? -19.773 -4.242 -2.828 1.00 96.31 171 PRO A N 1
ATOM 1348 C CA . PRO A 1 171 ? -20.757 -5.218 -3.267 1.00 96.31 171 PRO A CA 1
ATOM 1349 C C . PRO A 1 171 ? -21.220 -4.938 -4.706 1.00 96.31 171 PRO A C 1
ATOM 1351 O O . PRO A 1 171 ? -21.485 -3.793 -5.093 1.00 96.31 171 PRO A O 1
ATOM 1354 N N . GLU A 1 172 ? -21.329 -6.004 -5.495 1.00 95.06 172 GLU A N 1
ATOM 1355 C CA . GLU A 1 172 ? -21.779 -5.987 -6.887 1.00 95.06 172 GLU A CA 1
ATOM 1356 C C . GLU A 1 172 ? -23.193 -6.577 -6.999 1.00 95.06 172 GLU A C 1
ATOM 1358 O O . GLU A 1 172 ? -23.610 -7.384 -6.176 1.00 95.06 172 GLU A O 1
ATOM 1363 N N . ASN A 1 173 ? -23.953 -6.188 -8.029 1.00 93.94 173 ASN A N 1
ATOM 1364 C CA . ASN A 1 173 ? -25.288 -6.745 -8.312 1.00 93.94 173 ASN A CA 1
ATOM 1365 C C . ASN A 1 173 ? -26.328 -6.595 -7.179 1.00 93.94 173 ASN A C 1
ATOM 1367 O O . ASN A 1 173 ? -27.223 -7.427 -7.016 1.00 93.94 173 ASN A O 1
ATOM 1371 N N . ILE A 1 174 ? -26.254 -5.506 -6.412 1.00 96.06 174 ILE A N 1
ATOM 1372 C CA . ILE A 1 174 ? -27.202 -5.229 -5.327 1.00 96.06 174 ILE A CA 1
ATOM 1373 C C . ILE A 1 174 ? -28.589 -4.839 -5.860 1.00 96.06 174 ILE A C 1
ATOM 1375 O O . ILE A 1 174 ? -28.722 -4.069 -6.815 1.00 96.06 174 ILE A O 1
ATOM 1379 N N . ARG A 1 175 ? -29.633 -5.319 -5.171 1.00 96.62 175 ARG A N 1
ATOM 1380 C CA . ARG A 1 175 ? -31.039 -4.931 -5.371 1.00 96.62 175 ARG A CA 1
ATOM 1381 C C . ARG A 1 175 ? -31.225 -3.412 -5.282 1.00 96.62 175 ARG A C 1
ATOM 1383 O O . ARG A 1 175 ? -30.664 -2.767 -4.399 1.00 96.62 175 ARG A O 1
ATOM 1390 N N . ALA A 1 176 ? -32.054 -2.843 -6.154 1.00 96.62 176 ALA A N 1
ATOM 1391 C CA . ALA A 1 176 ? -32.213 -1.392 -6.278 1.00 96.62 176 ALA A CA 1
ATOM 1392 C C . ALA A 1 176 ? -32.597 -0.704 -4.953 1.00 96.62 176 ALA A C 1
ATOM 1394 O O . ALA A 1 176 ? -32.065 0.349 -4.629 1.00 96.62 176 ALA A O 1
ATOM 1395 N N . GLU A 1 177 ? -33.454 -1.327 -4.150 1.00 96.50 177 GLU A N 1
ATOM 1396 C CA . GLU A 1 177 ? -33.893 -0.835 -2.842 1.00 96.50 177 GLU A CA 1
ATOM 1397 C C . GLU A 1 177 ? -32.807 -0.851 -1.756 1.00 96.50 177 GLU A C 1
ATOM 1399 O O . GLU A 1 177 ? -32.977 -0.198 -0.733 1.00 96.50 177 GLU A O 1
ATOM 1404 N N . CYS A 1 178 ? -31.706 -1.580 -1.959 1.00 97.62 178 CYS A N 1
ATOM 1405 C CA . CYS A 1 178 ? -30.545 -1.618 -1.065 1.00 97.62 178 CYS A CA 1
ATOM 1406 C C . CYS A 1 178 ? -29.415 -0.688 -1.545 1.00 97.62 178 CYS A C 1
ATOM 1408 O O . CYS A 1 178 ? -28.369 -0.583 -0.900 1.00 97.62 178 CYS A O 1
ATOM 1410 N N . LYS A 1 179 ? -29.630 0.004 -2.671 1.00 97.62 179 LYS A N 1
ATOM 1411 C CA . LYS A 1 179 ? -28.740 1.023 -3.220 1.00 97.62 179 LYS A CA 1
ATOM 1412 C C . LYS A 1 179 ? -29.294 2.409 -2.887 1.00 97.62 179 LYS A C 1
ATOM 1414 O O . LYS A 1 179 ? -30.397 2.744 -3.300 1.00 97.62 179 LYS A O 1
ATOM 1419 N N . ASN A 1 180 ? -28.531 3.218 -2.154 1.00 97.25 180 ASN A N 1
ATOM 1420 C CA . ASN A 1 180 ? -28.963 4.509 -1.602 1.00 97.25 180 ASN A CA 1
ATOM 1421 C C . ASN A 1 180 ? -30.310 4.440 -0.864 1.00 97.25 180 ASN A C 1
ATOM 1423 O O . ASN A 1 180 ? -31.194 5.261 -1.131 1.00 97.25 180 ASN A O 1
ATOM 1427 N N . PRO A 1 181 ? -30.523 3.469 0.041 1.00 96.38 181 PRO A N 1
ATOM 1428 C CA . PRO A 1 181 ? -31.795 3.402 0.730 1.00 96.38 181 PRO A CA 1
ATOM 1429 C C . PRO A 1 181 ? -31.951 4.632 1.645 1.00 96.38 181 PRO A C 1
ATOM 1431 O O . PRO A 1 181 ? -30.954 5.095 2.203 1.00 96.38 181 PRO A O 1
ATOM 1434 N N . PRO A 1 182 ? -33.174 5.157 1.845 1.00 93.38 182 PRO A N 1
ATOM 1435 C CA . PRO A 1 182 ? -33.423 6.280 2.756 1.00 93.38 182 PRO A CA 1
ATOM 1436 C C . PRO A 1 182 ? -33.271 5.888 4.234 1.00 93.38 182 PRO A C 1
ATOM 1438 O O . PRO A 1 182 ? -33.042 6.740 5.086 1.00 93.38 182 PRO A O 1
ATOM 1441 N N . ILE A 1 183 ? -33.388 4.594 4.541 1.00 93.81 183 ILE A N 1
ATOM 1442 C CA . ILE A 1 183 ? -33.127 4.003 5.855 1.00 93.81 183 ILE A CA 1
ATOM 1443 C C . ILE A 1 183 ? -32.352 2.697 5.683 1.00 93.81 183 ILE A C 1
ATOM 1445 O O . ILE A 1 183 ? -32.449 2.040 4.653 1.00 93.81 183 ILE A O 1
ATOM 1449 N N . ILE A 1 184 ? -31.619 2.270 6.704 1.00 92.81 184 ILE A N 1
ATOM 1450 C CA . ILE A 1 184 ? -30.925 0.977 6.690 1.00 92.81 184 ILE A CA 1
ATOM 1451 C C . ILE A 1 184 ? -31.967 -0.134 6.879 1.00 92.81 184 ILE A C 1
ATOM 1453 O O . ILE A 1 184 ? -32.407 -0.422 7.994 1.00 92.81 184 ILE A O 1
ATOM 1457 N N . TYR A 1 185 ? -32.422 -0.730 5.776 1.00 79.88 185 TYR A N 1
ATOM 1458 C CA . TYR A 1 185 ? -33.458 -1.761 5.806 1.00 79.88 185 TYR A CA 1
ATOM 1459 C C . TYR A 1 185 ? -32.940 -3.074 6.395 1.00 79.88 185 TYR A C 1
ATOM 1461 O O . TYR A 1 185 ? -31.898 -3.593 5.990 1.00 79.88 185 TYR A O 1
ATOM 1469 N N . LYS A 1 186 ? -33.733 -3.694 7.279 1.00 82.38 186 LYS A N 1
ATOM 1470 C CA . LYS A 1 186 ? -33.421 -5.024 7.834 1.00 82.38 186 LYS A CA 1
ATOM 1471 C C . LYS A 1 186 ? -33.284 -6.105 6.756 1.00 82.38 186 LYS A C 1
ATOM 1473 O O . LYS A 1 186 ? -32.468 -7.007 6.923 1.00 82.38 186 LYS A O 1
ATOM 1478 N N . SER A 1 187 ? -34.044 -5.996 5.664 1.00 91.44 187 SER A N 1
ATOM 1479 C CA . SER A 1 187 ? -34.070 -6.961 4.555 1.00 91.44 187 SER A CA 1
ATOM 1480 C C . SER A 1 187 ? -32.816 -6.955 3.677 1.00 91.44 187 SER A C 1
ATOM 1482 O O . SER A 1 187 ? -32.574 -7.932 2.977 1.00 91.44 187 SER A O 1
ATOM 1484 N N . CYS A 1 188 ? -32.029 -5.878 3.688 1.00 95.31 188 CYS A N 1
ATOM 1485 C CA . CYS A 1 188 ? -30.797 -5.785 2.912 1.00 95.31 188 CYS A CA 1
ATOM 1486 C C . CYS A 1 188 ? -29.649 -6.385 3.723 1.00 95.31 188 CYS A C 1
ATOM 1488 O O . CYS A 1 188 ? -29.352 -5.882 4.801 1.00 95.31 188 CYS A O 1
ATOM 1490 N N . ALA A 1 189 ? -29.019 -7.462 3.257 1.00 96.69 189 ALA A N 1
ATOM 1491 C CA . ALA A 1 189 ? -27.775 -7.952 3.863 1.00 96.69 189 ALA A CA 1
ATOM 1492 C C . ALA A 1 189 ? -26.606 -7.011 3.530 1.00 96.69 189 ALA A C 1
ATOM 1494 O O . ALA A 1 189 ? -25.817 -6.661 4.402 1.00 96.69 189 ALA A O 1
ATOM 1495 N N . GLU A 1 190 ? -26.575 -6.532 2.289 1.00 98.12 190 GLU A N 1
ATOM 1496 C CA . GLU A 1 190 ? -25.584 -5.593 1.775 1.00 98.12 190 GLU A CA 1
ATOM 1497 C C . GLU A 1 190 ? -26.274 -4.294 1.365 1.00 98.12 190 GLU A C 1
ATOM 1499 O O . GLU A 1 190 ? -27.362 -4.309 0.783 1.00 98.12 190 GLU A O 1
ATOM 1504 N N . ILE A 1 191 ? -25.650 -3.168 1.689 1.00 98.19 191 ILE A N 1
ATOM 1505 C CA . ILE A 1 191 ? -26.147 -1.825 1.406 1.00 98.19 191 ILE A CA 1
ATOM 1506 C C . ILE A 1 191 ? -25.027 -1.048 0.727 1.00 98.19 191 ILE A C 1
ATOM 1508 O O . ILE A 1 191 ? -23.919 -0.961 1.256 1.00 98.19 191 ILE A O 1
ATOM 1512 N N . LEU A 1 192 ? -25.336 -0.454 -0.424 1.00 98.50 192 LEU A N 1
ATOM 1513 C CA . LEU A 1 192 ? -24.418 0.413 -1.158 1.00 98.50 192 LEU A CA 1
ATOM 1514 C C . LEU A 1 192 ? -24.945 1.838 -1.165 1.00 98.50 192 LEU A C 1
ATOM 1516 O O . LEU A 1 192 ? -26.008 2.109 -1.719 1.00 98.50 192 LEU A O 1
ATOM 1520 N N . VAL A 1 193 ? -24.163 2.755 -0.615 1.00 98.31 193 VAL A N 1
ATOM 1521 C CA . VAL A 1 193 ? -24.422 4.189 -0.647 1.00 98.31 193 VAL A CA 1
ATOM 1522 C C . VAL A 1 193 ? -23.432 4.843 -1.612 1.00 98.31 193 VAL A C 1
ATOM 1524 O O . VAL A 1 193 ? -22.235 4.922 -1.354 1.00 98.31 193 VAL A O 1
ATOM 1527 N N . LEU A 1 194 ? -23.917 5.277 -2.770 1.00 97.81 194 LEU A N 1
ATOM 1528 C CA . LEU A 1 194 ? -23.171 6.087 -3.725 1.00 97.81 194 LEU A CA 1
ATOM 1529 C C . LEU A 1 194 ? -23.173 7.550 -3.276 1.00 97.81 194 LEU A C 1
ATOM 1531 O O . LEU A 1 194 ? -24.230 8.171 -3.168 1.00 97.81 194 LEU A O 1
ATOM 1535 N N . GLY A 1 195 ? -21.983 8.105 -3.081 1.00 97.81 195 GLY A N 1
ATOM 1536 C CA . GLY A 1 195 ? -21.784 9.417 -2.476 1.00 97.81 195 GLY A CA 1
ATOM 1537 C C . GLY A 1 195 ? -21.879 9.345 -0.955 1.00 97.81 195 GLY A C 1
ATOM 1538 O O . GLY A 1 195 ? -21.537 8.329 -0.356 1.00 97.81 195 GLY A O 1
ATOM 1539 N N . SER A 1 196 ? -22.319 10.433 -0.327 1.00 98.38 196 SER A N 1
ATOM 1540 C CA . SER A 1 196 ? -22.463 10.501 1.130 1.00 98.38 196 SER A CA 1
ATOM 1541 C C . SER A 1 196 ? -23.867 10.087 1.583 1.00 98.38 196 SER A C 1
ATOM 1543 O O . SER A 1 196 ? -24.855 10.449 0.946 1.00 98.38 196 SER A O 1
ATOM 1545 N N . GLY A 1 197 ? -23.962 9.381 2.711 1.00 97.56 197 GLY A N 1
ATOM 1546 C CA . GLY A 1 197 ? -25.220 8.964 3.336 1.00 97.56 197 GLY A CA 1
ATOM 1547 C C . GLY A 1 197 ? -25.365 9.491 4.758 1.00 97.56 197 GLY A C 1
ATOM 1548 O O . GLY A 1 197 ? -24.391 9.551 5.506 1.00 97.56 197 GLY A O 1
ATOM 1549 N N . SER A 1 198 ? -26.591 9.845 5.147 1.00 97.94 198 SER A N 1
ATOM 1550 C CA . SER A 1 198 ? -26.923 10.240 6.517 1.00 97.94 198 SER A CA 1
ATOM 1551 C C . SER A 1 198 ? -28.190 9.541 6.983 1.00 97.94 198 SER A C 1
ATOM 1553 O O . SER A 1 198 ? -29.222 9.592 6.314 1.00 97.94 198 SER A O 1
ATOM 1555 N N . TYR A 1 199 ? -28.093 8.886 8.134 1.00 97.25 199 TYR A N 1
ATOM 1556 C CA . TYR A 1 199 ? -29.131 8.034 8.682 1.00 97.25 199 TYR A CA 1
ATOM 1557 C C . TYR A 1 199 ? -29.411 8.424 10.141 1.00 97.25 199 TYR A C 1
ATOM 1559 O O . TYR A 1 199 ? -28.679 7.996 11.042 1.00 97.25 199 TYR A O 1
ATOM 1567 N N . PRO A 1 200 ? -30.454 9.239 10.395 1.00 95.12 200 PRO A N 1
ATOM 1568 C CA . PRO A 1 200 ? -30.692 9.839 11.708 1.00 95.12 200 PRO A CA 1
ATOM 1569 C C . PRO A 1 200 ? -31.263 8.866 12.753 1.00 95.12 200 PRO A C 1
ATOM 1571 O O . PRO A 1 200 ? -31.256 9.145 13.950 1.00 95.12 200 PRO A O 1
ATOM 1574 N N . GLN A 1 201 ? -31.806 7.726 12.319 1.00 93.75 201 GLN A N 1
ATOM 1575 C CA . GLN A 1 201 ? -32.413 6.743 13.213 1.00 93.75 201 GLN A CA 1
ATOM 1576 C C . GLN A 1 201 ? -31.379 5.991 14.070 1.00 93.75 201 GLN A C 1
ATOM 1578 O O . GLN A 1 201 ? -30.179 6.045 13.828 1.00 93.75 201 GLN A O 1
ATOM 1583 N N . ASN A 1 202 ? -31.851 5.250 15.078 1.00 93.62 202 ASN A N 1
ATOM 1584 C CA . ASN A 1 202 ? -31.012 4.268 15.767 1.00 93.62 202 ASN A CA 1
ATOM 1585 C C . ASN A 1 202 ? -30.757 3.055 14.860 1.00 93.62 202 ASN A C 1
ATOM 1587 O O . ASN A 1 202 ? -31.682 2.533 14.239 1.00 93.62 202 ASN A O 1
ATOM 1591 N N . HIS A 1 203 ? -29.526 2.563 14.892 1.00 93.50 203 HIS A N 1
ATOM 1592 C CA . HIS A 1 203 ? -28.999 1.439 14.121 1.00 93.50 203 HIS A CA 1
ATOM 1593 C C . HIS A 1 203 ? -28.546 0.305 15.044 1.00 93.50 203 HIS A C 1
ATOM 1595 O O . HIS A 1 203 ? -27.483 -0.273 14.863 1.00 93.50 203 HIS A O 1
ATOM 1601 N N . ASN A 1 204 ? -29.318 0.006 16.087 1.00 93.19 204 ASN A N 1
ATOM 1602 C CA . ASN A 1 204 ? -29.006 -1.143 16.935 1.00 93.19 204 ASN A CA 1
ATOM 1603 C C . ASN A 1 204 ? -29.284 -2.450 16.173 1.00 93.19 204 ASN A C 1
ATOM 1605 O O . ASN A 1 204 ? -30.295 -2.531 15.466 1.00 93.19 204 ASN A O 1
ATOM 1609 N N . ASN A 1 205 ? -28.482 -3.490 16.412 1.00 92.69 205 ASN A N 1
ATOM 1610 C CA . ASN A 1 205 ? -28.640 -4.818 15.799 1.00 92.69 205 ASN A CA 1
ATOM 1611 C C . ASN A 1 205 ? -28.455 -4.799 14.268 1.00 92.69 205 ASN A C 1
ATOM 1613 O O . ASN A 1 205 ? -29.329 -5.221 13.506 1.00 92.69 205 ASN A O 1
ATOM 1617 N N . LEU A 1 206 ? -27.316 -4.270 13.799 1.00 93.81 206 LEU A N 1
ATOM 1618 C CA . LEU A 1 206 ? -26.887 -4.366 12.391 1.00 93.81 206 LEU A CA 1
ATOM 1619 C C . LEU A 1 206 ? -26.227 -5.718 12.074 1.00 93.81 206 LEU A C 1
ATOM 1621 O O . LEU A 1 206 ? -25.271 -5.787 11.297 1.00 93.81 206 LEU A O 1
ATOM 1625 N N . ASP A 1 207 ? -26.721 -6.794 12.675 1.00 95.44 207 ASP A N 1
ATOM 1626 C CA . ASP A 1 207 ? -26.048 -8.087 12.637 1.00 95.44 207 ASP A CA 1
ATOM 1627 C C . ASP A 1 207 ? -25.924 -8.618 11.204 1.00 95.44 207 ASP A C 1
ATOM 1629 O O . ASP A 1 207 ? -26.877 -8.571 10.413 1.00 95.44 207 ASP A O 1
ATOM 1633 N N . GLY A 1 208 ? -24.725 -9.085 10.849 1.00 96.12 208 GLY A N 1
ATOM 1634 C CA . GLY A 1 208 ? -24.412 -9.642 9.531 1.00 96.12 208 GLY A CA 1
ATOM 1635 C C . GLY A 1 208 ? -24.525 -8.655 8.363 1.00 96.12 208 GLY A C 1
ATOM 1636 O O . GLY A 1 208 ? -24.573 -9.084 7.210 1.00 96.12 208 GLY A O 1
ATOM 1637 N N . LYS A 1 209 ? -24.630 -7.346 8.627 1.00 97.12 209 LYS A N 1
ATOM 1638 C CA . LYS A 1 209 ? -24.768 -6.324 7.581 1.00 97.12 209 LYS A CA 1
ATOM 1639 C C . LYS A 1 209 ? -23.412 -5.950 6.985 1.00 97.12 209 LYS A C 1
ATOM 1641 O O . LYS A 1 209 ? -22.436 -5.788 7.713 1.00 97.12 209 LYS A O 1
ATOM 1646 N N . LEU A 1 210 ? -23.387 -5.710 5.677 1.00 98.31 210 LEU A N 1
ATOM 1647 C CA . LEU A 1 210 ? -22.316 -4.982 4.997 1.00 98.31 210 LEU A CA 1
ATOM 1648 C C . LEU A 1 210 ? -22.859 -3.629 4.537 1.00 98.31 210 LEU A C 1
ATOM 1650 O O . LEU A 1 210 ? -23.811 -3.573 3.764 1.00 98.31 210 LEU A O 1
ATOM 1654 N N . ILE A 1 211 ? -22.256 -2.536 4.997 1.00 98.38 211 ILE A N 1
ATOM 1655 C CA . ILE A 1 211 ? -22.569 -1.177 4.541 1.00 98.38 211 ILE A CA 1
ATOM 1656 C C . ILE A 1 211 ? -21.336 -0.627 3.833 1.00 98.38 211 ILE A C 1
ATOM 1658 O O . ILE A 1 211 ? -20.282 -0.498 4.445 1.00 98.38 211 ILE A O 1
ATOM 1662 N N . TYR A 1 212 ? -21.469 -0.287 2.556 1.00 98.69 212 TYR A N 1
ATOM 1663 C CA . TYR A 1 212 ? -20.396 0.281 1.748 1.00 98.69 212 TYR A CA 1
ATOM 1664 C C . TYR A 1 212 ? -20.801 1.666 1.249 1.00 98.69 212 TYR A C 1
ATOM 1666 O O . TYR A 1 212 ? -21.819 1.798 0.572 1.00 98.69 212 TYR A O 1
ATOM 1674 N N . THR A 1 213 ? -20.014 2.697 1.555 1.00 98.50 213 THR A N 1
ATOM 1675 C CA . THR A 1 213 ? -20.301 4.090 1.175 1.00 98.50 213 THR A CA 1
ATOM 1676 C C . THR A 1 213 ? -19.148 4.681 0.365 1.00 98.50 213 THR A C 1
ATOM 1678 O O . THR A 1 213 ? -18.010 4.641 0.817 1.00 98.50 213 THR A O 1
ATOM 1681 N N . THR A 1 214 ? -19.412 5.263 -0.811 1.00 98.31 214 THR A N 1
ATOM 1682 C CA . THR A 1 214 ? -18.361 5.870 -1.666 1.00 98.31 214 THR A CA 1
ATOM 1683 C C . THR A 1 214 ? -18.084 7.349 -1.345 1.00 98.31 214 THR A C 1
ATOM 1685 O O . THR A 1 214 ? -17.505 8.078 -2.146 1.00 98.31 214 THR A O 1
ATOM 1688 N N . GLY A 1 215 ? -18.585 7.830 -0.213 1.00 98.00 215 GLY A N 1
ATOM 1689 C CA . GLY A 1 215 ? -18.468 9.196 0.296 1.00 98.00 215 GLY A CA 1
ATOM 1690 C C . GLY A 1 215 ? -18.494 9.160 1.820 1.00 98.00 215 GLY A C 1
ATOM 1691 O O . GLY A 1 215 ? -18.057 8.174 2.395 1.00 98.00 215 GLY A O 1
ATOM 1692 N N . ALA A 1 216 ? -18.992 10.200 2.489 1.00 98.56 216 ALA A N 1
ATOM 1693 C CA . ALA A 1 216 ? -19.078 10.209 3.953 1.00 98.56 216 ALA A CA 1
ATOM 1694 C C . ALA A 1 216 ? -20.299 9.428 4.471 1.00 98.56 216 ALA A C 1
ATOM 1696 O O . ALA A 1 216 ? -21.365 9.469 3.858 1.00 98.56 216 ALA A O 1
ATOM 1697 N N . LEU A 1 217 ? -20.180 8.785 5.632 1.00 98.62 217 LEU A N 1
ATOM 1698 C CA . LEU A 1 217 ? -21.278 8.059 6.277 1.00 98.62 217 LEU A CA 1
ATOM 1699 C C . LEU A 1 217 ? -21.590 8.645 7.657 1.00 98.62 217 LEU A C 1
ATOM 1701 O O . LEU A 1 217 ? -20.734 8.663 8.539 1.00 98.62 217 LEU A O 1
ATOM 1705 N N . ILE A 1 218 ? -22.834 9.075 7.862 1.00 98.44 218 ILE A N 1
ATOM 1706 C CA . ILE A 1 218 ? -23.330 9.583 9.146 1.00 98.44 218 ILE A CA 1
ATOM 1707 C C . ILE A 1 218 ? -24.405 8.636 9.683 1.00 98.44 218 ILE A C 1
ATOM 1709 O O . ILE A 1 218 ? -25.449 8.434 9.064 1.00 98.44 218 ILE A O 1
ATOM 1713 N N . LEU A 1 219 ? -24.155 8.084 10.864 1.00 97.50 219 LEU A N 1
ATOM 1714 C CA . LEU A 1 219 ? -25.061 7.247 11.640 1.00 97.50 219 LEU A CA 1
ATOM 1715 C C . LEU A 1 219 ? -25.369 7.981 12.956 1.00 97.50 219 LEU A C 1
ATOM 1717 O O . LEU A 1 219 ? -24.699 7.773 13.962 1.00 97.50 219 LEU A O 1
ATOM 1721 N N . ASP A 1 220 ? -26.352 8.882 12.952 1.00 94.19 220 ASP A N 1
ATOM 1722 C CA . ASP A 1 220 ? -26.572 9.838 14.061 1.00 94.19 220 ASP A CA 1
ATOM 1723 C C . ASP A 1 220 ? -27.091 9.172 15.357 1.00 94.19 220 ASP A C 1
ATOM 1725 O O . ASP A 1 220 ? -26.937 9.676 16.471 1.00 94.19 220 ASP A O 1
ATOM 1729 N N . GLY A 1 221 ? -27.724 8.004 15.225 1.00 94.19 221 GLY A N 1
ATOM 1730 C CA . GLY A 1 221 ? -28.261 7.243 16.347 1.00 94.19 221 GLY A CA 1
ATOM 1731 C C . GLY A 1 221 ? -27.240 6.366 17.078 1.00 94.19 221 GLY A C 1
ATOM 1732 O O . GLY A 1 221 ? -26.031 6.423 16.868 1.00 94.19 221 GLY A O 1
ATOM 1733 N N . ASN A 1 222 ? -27.752 5.517 17.973 1.00 95.88 222 ASN A N 1
ATOM 1734 C CA . ASN A 1 222 ? -26.952 4.441 18.564 1.00 95.88 222 ASN A CA 1
ATOM 1735 C C . ASN A 1 222 ? -26.758 3.304 17.559 1.00 95.88 222 ASN A C 1
ATOM 1737 O O . ASN A 1 222 ? -27.690 2.988 16.826 1.00 95.88 222 ASN A O 1
ATOM 1741 N N . ALA A 1 223 ? -25.608 2.645 17.608 1.00 95.50 223 ALA A N 1
ATOM 1742 C CA . ALA A 1 223 ? -25.284 1.443 16.851 1.00 95.50 223 ALA A CA 1
ATOM 1743 C C . ALA A 1 223 ? -24.836 0.325 17.812 1.00 95.50 223 ALA A C 1
ATOM 1745 O O . ALA A 1 223 ? -23.724 -0.185 17.732 1.00 95.50 223 ALA A O 1
ATOM 1746 N N . ASN A 1 224 ? -25.670 0.017 18.811 1.00 96.44 224 ASN A N 1
ATOM 1747 C CA . ASN A 1 224 ? -25.364 -0.994 19.828 1.00 96.44 224 ASN A CA 1
ATOM 1748 C C . ASN A 1 224 ? -25.726 -2.409 19.356 1.00 96.44 224 ASN A C 1
ATOM 1750 O O . ASN A 1 224 ? -26.630 -2.570 18.532 1.00 96.44 224 ASN A O 1
ATOM 1754 N N . ASN A 1 225 ? -25.121 -3.417 19.991 1.00 95.62 225 ASN A N 1
ATOM 1755 C CA . ASN A 1 225 ? -25.387 -4.841 19.767 1.00 95.62 225 ASN A CA 1
ATOM 1756 C C . ASN A 1 225 ? -25.186 -5.211 18.297 1.00 95.62 225 ASN A C 1
ATOM 1758 O O . ASN A 1 225 ? -26.137 -5.579 17.625 1.00 95.62 225 ASN A O 1
ATOM 1762 N N . MET A 1 226 ? -23.985 -4.996 17.776 1.00 96.19 226 MET A N 1
ATOM 1763 C CA . MET A 1 226 ? -23.649 -5.348 16.399 1.00 96.19 226 MET A CA 1
ATOM 1764 C C . MET A 1 226 ? -22.793 -6.604 16.411 1.00 96.19 226 MET A C 1
ATOM 1766 O O . MET A 1 226 ? -21.739 -6.584 17.036 1.00 96.19 226 MET A O 1
ATOM 1770 N N . ASP A 1 227 ? -23.209 -7.648 15.705 1.00 97.69 227 ASP A N 1
ATOM 1771 C CA . ASP A 1 227 ? -22.402 -8.846 15.484 1.00 97.69 227 ASP A CA 1
ATOM 1772 C C . ASP A 1 227 ? -22.129 -9.090 13.996 1.00 97.69 227 ASP A C 1
ATOM 1774 O O . ASP A 1 227 ? -23.015 -8.985 13.143 1.00 97.69 227 ASP A O 1
ATOM 1778 N N . ASN A 1 228 ? -20.885 -9.438 13.665 1.00 97.69 228 ASN A N 1
ATOM 1779 C CA . ASN A 1 228 ? -20.460 -9.783 12.304 1.00 97.69 228 ASN A CA 1
ATOM 1780 C C . ASN A 1 228 ? -20.810 -8.696 11.258 1.00 97.69 228 ASN A C 1
ATOM 1782 O O . ASN A 1 228 ? -21.202 -8.982 10.123 1.00 97.69 228 ASN A O 1
ATOM 1786 N N . THR A 1 229 ? -20.709 -7.425 11.648 1.00 97.88 229 THR A N 1
ATOM 1787 C CA . THR A 1 229 ? -21.025 -6.282 10.782 1.00 97.88 229 THR A CA 1
ATOM 1788 C C . THR A 1 229 ? -19.770 -5.739 10.106 1.00 97.88 229 THR A C 1
ATOM 1790 O O . THR A 1 229 ? -18.727 -5.579 10.736 1.00 97.88 229 THR A O 1
ATOM 1793 N N . LYS A 1 230 ? -19.876 -5.374 8.829 1.00 98.62 230 LYS A N 1
ATOM 1794 C CA . LYS A 1 230 ? -18.815 -4.714 8.062 1.00 98.62 230 LYS A CA 1
ATOM 1795 C C . LYS A 1 230 ? -19.286 -3.343 7.595 1.00 98.62 230 LYS A C 1
ATOM 1797 O O . LYS A 1 230 ? -20.342 -3.237 6.977 1.00 98.62 230 LYS A O 1
ATOM 1802 N N . ILE A 1 231 ? -18.516 -2.297 7.865 1.00 98.44 231 ILE A N 1
ATOM 1803 C CA . ILE A 1 231 ? -18.813 -0.938 7.405 1.00 98.44 231 ILE A CA 1
ATOM 1804 C C . ILE A 1 231 ? -17.576 -0.376 6.724 1.00 98.44 231 ILE A C 1
ATOM 1806 O O . ILE A 1 231 ? -16.513 -0.318 7.332 1.00 98.44 231 ILE A O 1
ATOM 1810 N N . HIS A 1 232 ? -17.733 0.058 5.480 1.00 98.62 232 HIS A N 1
ATOM 1811 C CA . HIS A 1 232 ? -16.708 0.723 4.695 1.00 98.62 232 HIS A CA 1
ATOM 1812 C C . HIS A 1 232 ? -17.183 2.108 4.254 1.00 98.62 232 HIS A C 1
ATOM 1814 O O . HIS A 1 232 ? -18.331 2.278 3.828 1.00 98.62 232 HIS A O 1
ATOM 1820 N N . THR A 1 233 ? -16.285 3.087 4.310 1.00 98.25 233 THR A N 1
ATOM 1821 C CA . THR A 1 233 ? -16.511 4.435 3.789 1.00 98.25 233 THR A CA 1
ATOM 1822 C C . THR A 1 233 ? -15.254 5.006 3.138 1.00 98.25 233 THR A C 1
ATOM 1824 O O . THR A 1 233 ? -14.203 5.110 3.774 1.00 98.25 233 THR A O 1
ATOM 1827 N N . ASP A 1 234 ? -15.392 5.448 1.884 1.00 97.94 234 ASP A N 1
ATOM 1828 C CA . ASP A 1 234 ? -14.340 6.173 1.161 1.00 97.94 234 ASP A CA 1
ATOM 1829 C C . ASP A 1 234 ? -14.107 7.588 1.728 1.00 97.94 234 ASP A C 1
ATOM 1831 O O . ASP A 1 234 ? -13.036 8.167 1.551 1.00 97.94 234 ASP A O 1
ATOM 1835 N N . GLY A 1 235 ? -15.102 8.162 2.414 1.00 97.56 235 GLY A N 1
ATOM 1836 C CA . GLY A 1 235 ? -14.997 9.438 3.119 1.00 97.56 235 GLY A CA 1
ATOM 1837 C C . GLY A 1 235 ? -14.848 9.281 4.634 1.00 97.56 235 GLY A C 1
ATOM 1838 O O . GLY A 1 235 ? -14.422 8.245 5.147 1.00 97.56 235 GLY A O 1
ATOM 1839 N N . SER A 1 236 ? -15.225 10.331 5.364 1.00 98.56 236 SER A N 1
ATOM 1840 C CA . SER A 1 236 ? -15.274 10.324 6.831 1.00 98.56 236 SER A CA 1
ATOM 1841 C C . SER A 1 236 ? -16.504 9.585 7.366 1.00 98.56 236 SER A C 1
ATOM 1843 O O . SER A 1 236 ? -17.556 9.571 6.726 1.00 98.56 236 SER A O 1
ATOM 1845 N N . MET A 1 237 ? -16.396 9.037 8.576 1.00 98.62 237 MET A N 1
ATOM 1846 C CA . MET A 1 237 ? -17.507 8.411 9.296 1.00 98.62 237 MET A CA 1
ATOM 1847 C C . MET A 1 237 ? -17.874 9.215 10.541 1.00 98.62 237 MET A C 1
ATOM 1849 O O . MET A 1 237 ? -16.992 9.646 11.281 1.00 98.62 237 MET A O 1
ATOM 1853 N N . SER A 1 238 ? -19.167 9.353 10.820 1.00 98.31 238 SER A N 1
ATOM 1854 C CA . SER A 1 238 ? -19.652 9.866 12.099 1.00 98.31 238 SER A 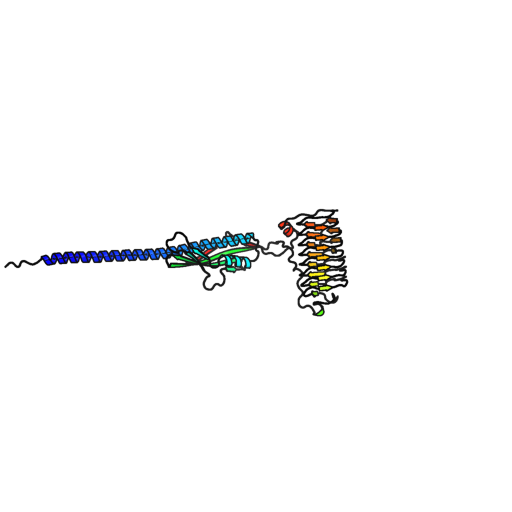CA 1
ATOM 1855 C C . SER A 1 238 ? -20.690 8.932 12.711 1.00 98.31 238 SER A C 1
ATOM 1857 O O . SER A 1 238 ? -21.634 8.517 12.040 1.00 98.31 238 SER A O 1
ATOM 1859 N N . LEU A 1 239 ? -20.514 8.613 13.991 1.00 97.19 239 LEU A N 1
ATOM 1860 C CA . LEU A 1 239 ? -21.490 7.946 14.845 1.00 97.19 239 LEU A CA 1
ATOM 1861 C C . LEU A 1 239 ? -21.956 8.948 15.896 1.00 97.19 239 LEU A C 1
ATOM 1863 O O . LEU A 1 239 ? -21.179 9.337 16.765 1.00 97.19 239 LEU A O 1
ATOM 1867 N N . GLY A 1 240 ? -23.214 9.374 15.837 1.00 94.81 240 GLY A N 1
ATOM 1868 C CA . GLY A 1 240 ? -23.705 10.443 16.712 1.00 94.81 240 GLY A CA 1
ATOM 1869 C C . GLY A 1 240 ? -23.772 10.037 18.188 1.00 94.81 240 GLY A C 1
ATOM 1870 O O . GLY A 1 240 ? -23.660 10.884 19.073 1.00 94.81 240 GLY A O 1
ATOM 1871 N N . LYS A 1 241 ? -23.928 8.738 18.480 1.00 96.88 241 LYS A N 1
ATOM 1872 C CA . LYS A 1 241 ? -24.038 8.212 19.852 1.00 96.88 241 LYS A CA 1
ATOM 1873 C C . LYS A 1 241 ? -23.088 7.039 20.095 1.00 96.88 241 LYS A C 1
ATOM 1875 O O . LYS A 1 241 ? -21.902 7.119 19.800 1.00 96.88 241 LYS A O 1
ATOM 1880 N N . ASN A 1 242 ? -23.585 5.981 20.733 1.00 97.06 242 ASN A N 1
ATOM 1881 C CA . ASN A 1 242 ? -22.773 4.876 21.221 1.00 97.06 242 ASN A CA 1
ATOM 1882 C C . ASN A 1 242 ? -22.746 3.707 20.238 1.00 97.06 242 ASN A C 1
ATOM 1884 O O . ASN A 1 242 ? -23.737 3.443 19.559 1.00 97.06 242 ASN A O 1
ATOM 1888 N N . MET A 1 243 ? -21.652 2.957 20.282 1.00 96.75 243 MET A N 1
ATOM 1889 C CA . MET A 1 243 ? -21.486 1.618 19.733 1.00 96.75 243 MET A CA 1
ATOM 1890 C C . MET A 1 243 ? -21.015 0.707 20.871 1.00 96.75 243 MET A C 1
ATOM 1892 O O . MET A 1 243 ? -19.821 0.528 21.102 1.00 96.75 243 MET A O 1
ATOM 1896 N N . ASN A 1 244 ? -21.968 0.212 21.661 1.00 95.06 244 ASN A N 1
ATOM 1897 C CA . ASN A 1 244 ? -21.713 -0.738 22.742 1.00 95.06 244 ASN A CA 1
ATOM 1898 C C . ASN A 1 244 ? -22.009 -2.164 22.290 1.00 95.06 244 ASN A C 1
ATOM 1900 O O . ASN A 1 244 ? -22.956 -2.369 21.531 1.00 95.06 244 ASN A O 1
ATOM 1904 N N . ASN A 1 245 ? -21.292 -3.134 22.866 1.00 94.06 245 ASN A N 1
ATOM 1905 C CA . ASN A 1 245 ? -21.506 -4.557 22.599 1.00 94.06 245 ASN A CA 1
ATOM 1906 C C . ASN A 1 245 ? -21.375 -4.865 21.093 1.00 94.06 245 ASN A C 1
ATOM 1908 O O . ASN A 1 245 ? -22.279 -5.429 20.481 1.00 94.06 245 ASN A O 1
ATOM 1912 N N . ALA A 1 246 ? -20.300 -4.358 20.483 1.00 96.06 246 ALA A N 1
ATOM 1913 C CA . ALA A 1 246 ? -19.967 -4.598 19.088 1.00 96.06 246 ALA A CA 1
ATOM 1914 C C . ALA A 1 246 ? -18.937 -5.731 19.011 1.00 96.06 246 ALA A C 1
ATOM 1916 O O . ALA A 1 246 ? -17.789 -5.556 19.424 1.00 96.06 246 ALA A O 1
ATOM 1917 N N . THR A 1 247 ? -19.365 -6.875 18.487 1.00 98.00 247 THR A N 1
ATOM 1918 C CA . THR A 1 247 ? -18.582 -8.107 18.395 1.00 98.00 247 THR A CA 1
ATOM 1919 C C . THR A 1 247 ? -18.341 -8.459 16.927 1.00 98.00 247 THR A C 1
ATOM 1921 O O . THR A 1 247 ? -19.224 -8.306 16.088 1.00 98.00 247 THR A O 1
ATOM 1924 N N . ASN A 1 248 ? -17.137 -8.910 16.569 1.00 97.81 248 ASN A N 1
ATOM 1925 C CA . ASN A 1 248 ? -16.793 -9.268 15.181 1.00 97.81 248 ASN A CA 1
ATOM 1926 C C . ASN A 1 248 ? -17.083 -8.156 14.148 1.00 97.81 248 ASN A C 1
ATOM 1928 O O . ASN A 1 248 ? -17.389 -8.431 12.985 1.00 97.81 248 ASN A O 1
ATOM 1932 N N . VAL A 1 249 ? -17.003 -6.889 14.555 1.00 98.12 249 VAL A N 1
ATOM 1933 C CA . VAL A 1 249 ? -17.270 -5.744 13.684 1.00 98.12 249 VAL A CA 1
ATOM 1934 C C . VAL A 1 249 ? -15.996 -5.347 12.951 1.00 98.12 249 VAL A C 1
ATOM 1936 O O . VAL A 1 249 ? -14.929 -5.263 13.550 1.00 98.12 249 VAL A O 1
ATOM 1939 N N . THR A 1 250 ? -16.088 -5.078 11.650 1.00 98.25 250 THR A N 1
ATOM 1940 C CA . THR A 1 250 ? -15.002 -4.468 10.869 1.00 98.25 250 THR A CA 1
ATOM 1941 C C . THR A 1 250 ? -15.432 -3.093 10.376 1.00 98.25 250 THR A C 1
ATOM 1943 O O . THR A 1 250 ? -16.372 -2.993 9.590 1.00 98.25 250 THR A O 1
ATOM 1946 N N . LEU A 1 251 ? -14.743 -2.041 10.815 1.00 98.19 251 LEU A N 1
ATOM 1947 C CA . LEU A 1 251 ? -14.916 -0.673 10.325 1.00 98.19 251 LEU A CA 1
ATOM 1948 C C . LEU A 1 251 ? -13.695 -0.276 9.487 1.00 98.19 251 LEU A C 1
ATOM 1950 O O . LEU A 1 251 ? -12.573 -0.324 9.984 1.00 98.19 251 LEU A O 1
ATOM 1954 N N . GLU A 1 252 ? -13.910 0.141 8.243 1.00 98.31 252 GLU A N 1
ATOM 1955 C CA . GLU A 1 252 ? -12.900 0.731 7.362 1.00 98.31 252 GLU A CA 1
ATOM 1956 C C . GLU A 1 252 ? -13.321 2.145 6.960 1.00 98.31 252 GLU A C 1
ATOM 1958 O O . GLU A 1 252 ? -14.295 2.344 6.238 1.00 98.31 252 GLU A O 1
ATOM 1963 N N . VAL A 1 253 ? -12.580 3.142 7.433 1.00 98.50 253 VAL A N 1
ATOM 1964 C CA . VAL A 1 253 ? -12.850 4.561 7.205 1.00 98.50 253 VAL A CA 1
ATOM 1965 C C . VAL A 1 253 ? -11.618 5.184 6.571 1.00 98.50 253 VAL A C 1
ATOM 1967 O O . VAL A 1 253 ? -10.605 5.340 7.246 1.00 98.50 253 VAL A O 1
ATOM 1970 N N . LYS A 1 254 ? -11.674 5.563 5.290 1.00 98.06 254 LYS A N 1
ATOM 1971 C CA . LYS A 1 254 ? -10.527 6.216 4.628 1.00 98.06 254 LYS A CA 1
ATOM 1972 C C . LYS A 1 254 ? -10.290 7.639 5.141 1.00 98.06 254 LYS A C 1
ATOM 1974 O O . LYS A 1 254 ? -9.146 8.079 5.224 1.00 98.06 254 LYS A O 1
ATOM 1979 N N . GLY A 1 255 ? -11.360 8.350 5.502 1.00 97.19 255 GLY A N 1
ATOM 1980 C CA . GLY A 1 255 ? -11.303 9.694 6.080 1.00 97.19 255 GLY A CA 1
ATOM 1981 C C . GLY A 1 255 ? -11.113 9.714 7.601 1.00 97.19 255 GLY A C 1
ATOM 1982 O O . GLY A 1 255 ? -10.518 8.817 8.197 1.00 97.19 255 GLY A O 1
ATOM 1983 N N . ALA A 1 256 ? -11.633 10.764 8.238 1.00 98.62 256 ALA A N 1
ATOM 1984 C CA . ALA A 1 256 ? -11.661 10.891 9.695 1.00 98.62 256 ALA A CA 1
ATOM 1985 C C . ALA A 1 256 ? -12.868 10.155 10.300 1.00 98.62 256 ALA A C 1
ATOM 1987 O O . ALA A 1 256 ? -13.892 9.983 9.636 1.00 98.62 256 ALA A O 1
ATOM 1988 N N . MET A 1 257 ? -12.776 9.765 11.571 1.00 98.69 257 MET A N 1
ATOM 1989 C CA . MET A 1 257 ? -13.871 9.117 12.298 1.00 98.69 257 MET A CA 1
ATOM 1990 C C . MET A 1 257 ? -14.248 9.912 13.551 1.00 98.69 257 MET A C 1
ATOM 1992 O O . MET A 1 257 ? -13.387 10.192 14.383 1.00 98.69 257 MET A O 1
ATOM 1996 N N . SER A 1 258 ? -15.530 10.239 13.723 1.00 98.50 258 SER A N 1
ATOM 1997 C CA . SER A 1 258 ? -16.047 10.851 14.954 1.00 98.50 258 SER A CA 1
ATOM 1998 C C . SER A 1 258 ? -17.109 9.983 15.626 1.00 98.50 258 SER A C 1
ATOM 2000 O O . SER A 1 258 ? -17.988 9.439 14.961 1.00 98.50 258 SER A O 1
ATOM 2002 N N . ILE A 1 259 ? -17.033 9.843 16.950 1.00 98.12 259 ILE A N 1
ATOM 2003 C CA . ILE A 1 259 ? -18.007 9.103 17.760 1.00 98.12 259 ILE A CA 1
ATOM 2004 C C . ILE A 1 259 ? -18.444 9.982 18.933 1.00 98.12 259 ILE A C 1
ATOM 2006 O O . ILE A 1 259 ? -17.654 10.252 19.836 1.00 98.12 259 ILE A O 1
ATOM 2010 N N . GLY A 1 260 ? -19.706 10.408 18.942 1.00 97.81 260 GLY A N 1
ATOM 2011 C CA . GLY A 1 260 ? -20.264 11.278 19.987 1.00 97.81 260 GLY A CA 1
ATOM 2012 C C . GLY A 1 260 ? -20.513 10.575 21.329 1.00 97.81 260 GLY A C 1
ATOM 2013 O O . GLY A 1 260 ? -20.863 11.212 22.321 1.00 97.81 260 GLY A O 1
ATOM 2014 N N . GLY A 1 261 ? -20.358 9.251 21.385 1.00 97.00 261 GLY A N 1
ATOM 2015 C CA . GLY A 1 261 ? -20.572 8.446 22.582 1.00 97.00 261 GLY A CA 1
ATOM 2016 C C . GLY A 1 261 ? -19.451 7.450 22.869 1.00 97.00 261 GLY A C 1
ATOM 2017 O O . GLY A 1 261 ? -18.264 7.738 22.747 1.00 97.00 261 GLY A O 1
ATOM 2018 N N . GLN A 1 262 ? -19.856 6.276 23.338 1.00 97.50 262 GLN A N 1
ATOM 2019 C CA . GLN A 1 262 ? -18.982 5.171 23.732 1.00 97.50 262 GLN A CA 1
ATOM 2020 C C . GLN A 1 262 ? -18.632 4.281 22.536 1.00 97.50 262 GLN A C 1
ATOM 2022 O O . GLN A 1 262 ? -19.504 4.036 21.704 1.00 97.50 262 GLN A O 1
ATOM 2027 N N . LEU A 1 263 ? -17.421 3.725 22.504 1.00 98.06 263 LEU A N 1
ATOM 2028 C CA . LEU A 1 263 ? -17.031 2.665 21.569 1.00 98.06 263 LEU A CA 1
ATOM 2029 C C . LEU A 1 263 ? -16.508 1.465 22.355 1.00 98.06 263 LEU A C 1
ATOM 2031 O O . LEU A 1 263 ? -15.477 1.569 23.012 1.00 98.06 263 LEU A O 1
ATOM 2035 N N . ARG A 1 264 ? -17.206 0.331 22.293 1.00 98.12 264 ARG A N 1
ATOM 2036 C CA . ARG A 1 264 ? -16.795 -0.915 22.953 1.00 98.12 264 ARG A CA 1
ATOM 2037 C C . ARG A 1 264 ? -16.716 -2.034 21.937 1.00 98.12 264 ARG A C 1
ATOM 2039 O O . ARG A 1 264 ? -17.741 -2.402 21.366 1.00 98.12 264 ARG A O 1
ATOM 2046 N N . LEU A 1 265 ? -15.507 -2.536 21.734 1.00 97.56 265 LEU A N 1
ATOM 2047 C CA . LEU A 1 265 ? -15.149 -3.491 20.697 1.00 97.56 265 LEU A CA 1
ATOM 2048 C C . LEU A 1 265 ? -14.717 -4.814 21.322 1.00 97.56 265 LEU A C 1
ATOM 2050 O O . LEU A 1 265 ? -13.852 -4.824 22.192 1.00 97.56 265 LEU A O 1
ATOM 2054 N N . ASP A 1 266 ? -15.265 -5.911 20.816 1.00 97.88 266 ASP A N 1
ATOM 2055 C CA . ASP A 1 266 ? -14.865 -7.286 21.120 1.00 97.88 266 ASP A CA 1
ATOM 2056 C C . ASP A 1 266 ? -14.574 -8.004 19.796 1.00 97.88 266 ASP A C 1
ATOM 2058 O O . ASP A 1 266 ? -15.363 -7.916 18.851 1.00 97.88 266 ASP A O 1
ATOM 2062 N N . SER A 1 267 ? -13.421 -8.669 19.678 1.00 98.00 267 SER A N 1
ATOM 2063 C CA . SER A 1 267 ? -13.046 -9.435 18.480 1.00 98.00 267 SER A CA 1
ATOM 2064 C C . SER A 1 267 ? -13.188 -8.646 17.168 1.00 98.00 267 SER A C 1
ATOM 2066 O O . SER A 1 267 ? -13.473 -9.201 16.108 1.00 98.00 267 SER A O 1
ATOM 2068 N N . SER A 1 268 ? -13.006 -7.326 17.234 1.00 98.25 268 SER A N 1
ATOM 2069 C CA . SER A 1 268 ? -13.379 -6.378 16.182 1.00 98.25 268 SER A CA 1
ATOM 2070 C C . SER A 1 268 ? -12.166 -5.651 15.608 1.00 98.25 268 SER A C 1
ATOM 2072 O O . SER A 1 268 ? -11.108 -5.553 16.227 1.00 98.25 268 SER A O 1
ATOM 2074 N N . LYS A 1 269 ? -12.304 -5.124 14.394 1.00 98.00 269 LYS A N 1
ATOM 2075 C CA . LYS A 1 269 ? -11.261 -4.389 13.680 1.00 98.00 269 LYS A CA 1
ATOM 2076 C C . LYS A 1 269 ? -11.752 -2.999 13.309 1.00 98.00 269 LYS A C 1
ATOM 2078 O O . LYS A 1 269 ? -12.807 -2.861 12.700 1.00 98.00 269 LYS A O 1
ATOM 2083 N N . VAL A 1 270 ? -10.975 -1.974 13.629 1.00 98.31 270 VAL A N 1
ATOM 2084 C CA . VAL A 1 270 ? -11.269 -0.589 13.256 1.00 98.31 270 VAL A CA 1
ATOM 2085 C C . VAL A 1 270 ? -10.060 0.005 12.554 1.00 98.31 270 VAL A C 1
ATOM 2087 O O . VAL A 1 270 ? -8.972 0.057 13.116 1.00 98.31 270 VAL A O 1
ATOM 2090 N N . TYR A 1 271 ? -10.256 0.465 11.327 1.00 98.19 271 TYR A N 1
ATOM 2091 C CA . TYR A 1 271 ? -9.246 1.108 10.503 1.00 98.19 271 TYR A CA 1
ATOM 2092 C C . TYR A 1 271 ? -9.718 2.518 10.161 1.00 98.19 271 TYR A C 1
ATOM 2094 O O . TYR A 1 271 ? -10.718 2.678 9.468 1.00 98.19 271 TYR A O 1
ATOM 2102 N N . VAL A 1 272 ? -8.985 3.534 10.615 1.00 98.50 272 VAL A N 1
ATOM 2103 C CA . VAL A 1 272 ? -9.238 4.947 10.301 1.00 98.50 272 VAL A CA 1
ATOM 2104 C C . VAL A 1 272 ? -8.014 5.536 9.603 1.00 98.50 272 VAL A C 1
ATOM 2106 O O . VAL A 1 272 ? -6.917 5.506 10.156 1.00 98.50 272 VAL A O 1
ATOM 2109 N N . GLY A 1 273 ? -8.178 6.046 8.384 1.00 97.06 273 GLY A N 1
ATOM 2110 C CA . GLY A 1 273 ? -7.099 6.638 7.588 1.00 97.06 273 GLY A CA 1
ATOM 2111 C C . GLY A 1 273 ? -6.707 8.030 8.068 1.00 97.06 273 GLY A C 1
ATOM 2112 O O . GLY A 1 273 ? -5.524 8.364 8.095 1.00 97.06 273 GLY A O 1
ATOM 2113 N N . GLY A 1 274 ? -7.686 8.819 8.508 1.00 96.62 274 GLY A N 1
ATOM 2114 C CA . GLY A 1 274 ? -7.488 10.129 9.118 1.00 96.62 274 GLY A CA 1
ATOM 2115 C C . GLY A 1 274 ? -7.382 10.086 10.644 1.00 96.62 274 GLY A C 1
ATOM 2116 O O . GLY A 1 274 ? -6.983 9.088 11.249 1.00 96.62 274 GLY A O 1
ATOM 2117 N N . SER A 1 275 ? -7.753 11.201 11.271 1.00 98.62 275 SER A N 1
ATOM 2118 C CA . SER A 1 275 ? -7.833 11.323 12.729 1.00 98.62 275 SER A CA 1
ATOM 2119 C C . SER A 1 275 ? -9.135 10.736 13.281 1.00 98.62 275 SER A C 1
ATOM 2121 O O . SER A 1 275 ? -10.159 10.693 12.594 1.00 98.62 275 SER A O 1
ATOM 2123 N N . MET A 1 276 ? -9.105 10.325 14.547 1.00 98.75 276 MET A N 1
ATOM 2124 C CA . MET A 1 276 ? -10.262 9.820 15.281 1.00 98.75 276 MET A CA 1
ATOM 2125 C C . MET A 1 276 ? -10.570 10.700 16.496 1.00 98.75 276 MET A C 1
ATOM 2127 O O . MET A 1 276 ? -9.679 11.006 17.289 1.00 98.75 276 MET A O 1
ATOM 2131 N N . SER A 1 277 ? -11.838 11.063 16.682 1.00 98.62 277 SER A N 1
ATOM 2132 C CA . SER A 1 277 ? -12.331 11.748 17.883 1.00 98.62 277 SER A CA 1
ATOM 2133 C C . SER A 1 277 ? -13.469 10.965 18.529 1.00 98.62 277 SER A C 1
ATOM 2135 O O . SER A 1 277 ? -14.421 10.581 17.849 1.00 98.62 277 SER A O 1
ATOM 2137 N N . LEU A 1 278 ? -13.403 10.767 19.839 1.00 98.50 278 LEU A N 1
ATOM 2138 C CA . LEU A 1 278 ? -14.391 10.028 20.609 1.00 98.50 278 LEU A CA 1
ATOM 2139 C C . LEU A 1 278 ? -14.738 10.781 21.899 1.00 98.50 278 LEU A C 1
ATOM 2141 O O . LEU A 1 278 ? -13.866 11.039 22.727 1.00 98.50 278 LEU A O 1
ATOM 2145 N N . ASP A 1 279 ? -16.020 11.086 22.096 1.00 98.31 279 ASP A N 1
ATOM 2146 C CA . ASP A 1 279 ? -16.506 11.897 23.225 1.00 98.31 279 ASP A CA 1
ATOM 2147 C C . ASP A 1 279 ? -16.823 11.073 24.493 1.00 98.31 279 ASP A C 1
ATOM 2149 O O . ASP A 1 279 ? -17.261 11.614 25.517 1.00 98.31 279 ASP A O 1
ATOM 2153 N N . GLY A 1 280 ? -16.581 9.763 24.466 1.00 97.81 280 GLY A N 1
ATOM 2154 C CA . GLY A 1 280 ? -16.811 8.835 25.571 1.00 97.81 280 GLY A CA 1
ATOM 2155 C C . GLY A 1 280 ? -15.589 8.021 26.007 1.00 97.81 280 GLY A C 1
ATOM 2156 O O . GLY A 1 280 ? -14.451 8.490 26.023 1.00 97.81 280 GLY A O 1
ATOM 2157 N N . HIS A 1 281 ? -15.863 6.786 26.425 1.00 97.75 281 HIS A N 1
ATOM 2158 C CA . HIS A 1 281 ? -14.879 5.743 26.679 1.00 97.75 281 HIS A CA 1
ATOM 2159 C C . HIS A 1 281 ? -14.682 4.905 25.414 1.00 97.75 281 HIS A C 1
ATOM 2161 O O . HIS A 1 281 ? -15.624 4.687 24.643 1.00 97.75 281 HIS A O 1
ATOM 2167 N N . MET A 1 282 ? -13.458 4.427 25.239 1.00 98.50 282 MET A N 1
ATOM 2168 C CA . MET A 1 282 ? -13.080 3.470 24.217 1.00 98.50 282 MET A CA 1
ATOM 2169 C C . MET A 1 282 ? -12.551 2.212 24.901 1.00 98.50 282 MET A C 1
ATOM 2171 O O . MET A 1 282 ? -11.522 2.282 25.565 1.00 98.50 282 MET A O 1
ATOM 2175 N N . ASP A 1 283 ? -13.236 1.088 24.722 1.00 98.56 283 ASP A N 1
ATOM 2176 C CA . ASP A 1 283 ? -12.832 -0.214 25.256 1.00 98.56 283 ASP A CA 1
ATOM 2177 C C . ASP A 1 283 ? -12.508 -1.150 24.077 1.00 98.56 283 ASP A C 1
ATOM 2179 O O . ASP A 1 283 ? -13.337 -1.334 23.180 1.00 98.56 283 ASP A O 1
ATOM 2183 N N . ILE A 1 284 ? -11.286 -1.690 24.042 1.00 98.44 284 ILE A N 1
ATOM 2184 C CA . ILE A 1 284 ? -10.766 -2.544 22.963 1.00 98.44 284 ILE A CA 1
ATOM 2185 C C . ILE A 1 284 ? -10.409 -3.914 23.548 1.00 98.44 284 ILE A C 1
ATOM 2187 O O . ILE A 1 284 ? -9.306 -4.120 24.054 1.00 98.44 284 ILE A O 1
ATOM 2191 N N . GLU A 1 285 ? -11.318 -4.875 23.439 1.00 98.19 285 GLU A N 1
ATOM 2192 C CA . GLU A 1 285 ? -11.245 -6.169 24.123 1.00 98.19 285 GLU A CA 1
ATOM 2193 C C . GLU A 1 285 ? -11.122 -7.349 23.152 1.00 98.19 285 GLU A C 1
ATOM 2195 O O . GLU A 1 285 ? -11.303 -7.212 21.942 1.00 98.19 285 GLU A O 1
ATOM 2200 N N . ASP A 1 286 ? -10.750 -8.511 23.688 1.00 95.50 286 ASP A N 1
ATOM 2201 C CA . ASP A 1 286 ? -10.832 -9.809 23.010 1.00 95.50 286 ASP A CA 1
ATOM 2202 C C . ASP A 1 286 ? -10.246 -9.853 21.593 1.00 95.50 286 ASP A C 1
ATOM 2204 O O . ASP A 1 286 ? -10.926 -10.102 20.607 1.00 95.50 286 ASP A O 1
ATOM 2208 N N . LYS A 1 287 ? -8.928 -9.648 21.471 1.00 97.06 287 LYS A N 1
ATOM 2209 C CA . LYS A 1 287 ? -8.202 -9.689 20.181 1.00 97.06 287 LYS A CA 1
ATOM 2210 C C . LYS A 1 287 ? -8.639 -8.604 19.192 1.00 97.06 287 LYS A C 1
ATOM 2212 O O . LYS A 1 287 ? -8.327 -8.705 18.001 1.00 97.06 287 LYS A O 1
ATOM 2217 N N . SER A 1 288 ? -9.303 -7.555 19.670 1.00 98.19 288 SER A N 1
ATOM 2218 C CA . SER A 1 288 ? -9.645 -6.412 18.835 1.00 98.19 288 SER A CA 1
ATOM 2219 C C . SER A 1 288 ? -8.400 -5.654 18.377 1.00 98.19 288 SER A C 1
ATOM 2221 O O . SER A 1 288 ? -7.372 -5.587 19.064 1.00 98.19 288 SER A O 1
ATOM 2223 N N . TYR A 1 289 ? -8.498 -5.062 17.192 1.00 97.81 289 TYR A N 1
ATOM 2224 C CA . TYR A 1 289 ? -7.433 -4.285 16.584 1.00 97.81 289 TYR A CA 1
ATOM 2225 C C . TYR A 1 289 ? -7.932 -2.933 16.080 1.00 97.81 289 TYR A C 1
ATOM 2227 O O . TYR A 1 289 ? -8.805 -2.884 15.220 1.00 97.81 289 TYR A O 1
ATOM 2235 N N . THR A 1 290 ? -7.317 -1.848 16.550 1.00 98.50 290 THR A N 1
ATOM 2236 C CA . THR A 1 290 ? -7.609 -0.493 16.068 1.00 98.50 290 THR A CA 1
ATOM 2237 C C . THR A 1 290 ? -6.373 0.160 15.455 1.00 98.50 290 THR A C 1
ATOM 2239 O O . THR A 1 290 ? -5.307 0.205 16.070 1.00 98.50 290 THR A O 1
ATOM 2242 N N . TYR A 1 291 ? -6.522 0.705 14.253 1.00 98.50 291 TYR A N 1
ATOM 2243 C CA . TYR A 1 291 ? -5.528 1.488 13.529 1.00 98.50 291 TYR A CA 1
ATOM 2244 C C . TYR A 1 291 ? -6.062 2.894 13.252 1.00 98.50 291 TYR A C 1
ATOM 2246 O O . TYR A 1 291 ? -7.163 3.035 12.724 1.00 98.50 291 TYR A O 1
ATOM 2254 N N . ILE A 1 292 ? -5.269 3.920 13.561 1.00 98.69 292 ILE A N 1
ATOM 2255 C CA . ILE A 1 292 ? -5.576 5.328 13.290 1.00 98.69 292 ILE A CA 1
ATOM 2256 C C . ILE A 1 292 ? -4.372 5.962 12.585 1.00 98.69 292 ILE A C 1
ATOM 2258 O O . ILE A 1 292 ? -3.266 5.989 13.132 1.00 98.69 292 ILE A O 1
ATOM 2262 N N . GLY A 1 293 ? -4.584 6.456 11.365 1.00 97.25 293 GLY A N 1
ATOM 2263 C CA . GLY A 1 293 ? -3.553 7.058 10.517 1.00 97.25 293 GLY A CA 1
ATOM 2264 C C . GLY A 1 293 ? -3.185 8.499 10.892 1.00 97.25 293 GLY A C 1
ATOM 2265 O O . GLY A 1 293 ? -2.079 8.941 10.585 1.00 97.25 293 GLY A O 1
ATOM 2266 N N . GLY A 1 294 ? -4.073 9.212 11.588 1.00 97.00 294 GLY A N 1
ATOM 2267 C CA . GLY A 1 294 ? -3.839 10.553 12.128 1.00 97.00 294 GLY A CA 1
ATOM 2268 C C . GLY A 1 294 ? -3.722 10.586 13.654 1.00 97.00 294 GLY A C 1
ATOM 2269 O O . GLY A 1 294 ? -3.192 9.666 14.283 1.00 97.00 294 GLY A O 1
ATOM 2270 N N . ASP A 1 295 ? -4.234 11.667 14.241 1.00 98.69 295 ASP A N 1
ATOM 2271 C CA . ASP A 1 295 ? -4.323 11.848 15.692 1.00 98.69 295 ASP A CA 1
ATOM 2272 C C . ASP A 1 295 ? -5.545 11.119 16.270 1.00 98.69 295 ASP A C 1
ATOM 2274 O O . ASP A 1 295 ? -6.569 10.962 15.603 1.00 98.69 295 ASP A O 1
ATOM 2278 N N . ALA A 1 296 ? -5.467 10.719 17.535 1.00 98.81 296 ALA A N 1
ATOM 2279 C CA . ALA A 1 296 ? -6.563 10.108 18.276 1.00 98.81 296 ALA A CA 1
ATOM 2280 C C . ALA A 1 296 ? -6.892 10.938 19.523 1.00 98.81 296 ALA A C 1
ATOM 2282 O O . ALA A 1 296 ? -6.016 11.200 20.345 1.00 98.81 296 ALA A O 1
ATOM 2283 N N . SER A 1 297 ? -8.155 11.328 19.691 1.00 98.75 297 SER A N 1
ATOM 2284 C CA . SER A 1 297 ? -8.644 12.046 20.873 1.00 98.75 297 SER A CA 1
ATOM 2285 C C . SER A 1 297 ? -9.807 11.291 21.509 1.00 98.75 297 SER A C 1
ATOM 2287 O O . SER A 1 297 ? -10.861 11.153 20.895 1.00 98.75 297 SER A O 1
ATOM 2289 N N . ILE A 1 298 ? -9.621 10.805 22.734 1.00 98.69 298 ILE A N 1
ATOM 2290 C CA . ILE A 1 298 ? -10.611 10.081 23.534 1.00 98.69 298 ILE A CA 1
ATOM 2291 C C . ILE A 1 298 ? -10.897 10.912 24.783 1.00 98.69 298 ILE A C 1
ATOM 2293 O O . ILE A 1 298 ? -10.072 11.006 25.689 1.00 98.69 298 ILE A O 1
ATOM 2297 N N . SER A 1 299 ? -12.065 11.540 24.865 1.00 98.12 299 SER A N 1
ATOM 2298 C CA . SER A 1 299 ? -12.329 12.536 25.910 1.00 98.12 299 SER A CA 1
ATOM 2299 C C . SER A 1 299 ? -12.319 11.951 27.331 1.00 98.12 299 SER A C 1
ATOM 2301 O O . SER A 1 299 ? -12.031 12.677 28.285 1.00 98.12 299 SER A O 1
ATOM 2303 N N . LYS A 1 300 ? -12.617 10.649 27.486 1.00 98.31 300 LYS A N 1
ATOM 2304 C CA . LYS A 1 300 ? -12.674 9.970 28.788 1.00 98.31 300 LYS A CA 1
ATOM 2305 C C . LYS A 1 300 ? -11.596 8.894 28.946 1.00 98.31 300 LYS A C 1
ATOM 2307 O O . LYS A 1 300 ? -10.436 9.226 29.151 1.00 98.31 300 LYS A O 1
ATOM 2312 N N . HIS A 1 301 ? -11.964 7.614 28.932 1.00 97.88 301 HIS A N 1
ATOM 2313 C CA . HIS A 1 301 ? -11.043 6.513 29.239 1.00 97.88 301 HIS A CA 1
ATOM 2314 C C . HIS A 1 301 ? -10.772 5.694 27.982 1.00 97.88 301 HIS A C 1
ATOM 2316 O O . HIS A 1 301 ? -11.711 5.391 27.250 1.00 97.88 301 HIS A O 1
ATOM 2322 N N . LEU A 1 302 ? -9.513 5.327 27.770 1.00 98.69 302 LEU A N 1
ATOM 2323 C CA . LEU A 1 302 ? -9.091 4.328 26.798 1.00 98.69 302 LEU A CA 1
ATOM 2324 C C . LEU A 1 302 ? -8.648 3.071 27.553 1.00 98.69 302 LEU A C 1
ATOM 2326 O O . LEU A 1 302 ? -7.685 3.140 28.318 1.00 98.69 302 LEU A O 1
ATOM 2330 N N . SER A 1 303 ? -9.328 1.955 27.311 1.00 98.75 303 SER A N 1
ATOM 2331 C CA . SER A 1 303 ? -9.006 0.632 27.849 1.00 98.75 303 SER A CA 1
ATOM 2332 C C . SER A 1 303 ? -8.591 -0.292 26.704 1.00 98.75 303 SER A C 1
ATOM 2334 O O . SER A 1 303 ? -9.290 -0.383 25.691 1.00 98.75 303 SER A O 1
ATOM 2336 N N . ILE A 1 304 ? -7.451 -0.968 26.839 1.00 98.75 304 ILE A N 1
ATOM 2337 C CA . ILE A 1 304 ? -6.959 -1.938 25.853 1.00 98.75 304 ILE A CA 1
ATOM 2338 C C . ILE A 1 304 ? -6.692 -3.253 26.576 1.00 98.75 304 ILE A C 1
ATOM 2340 O O . ILE A 1 304 ? -5.710 -3.352 27.309 1.00 98.75 304 ILE A O 1
ATOM 2344 N N . GLY A 1 305 ? -7.525 -4.262 26.331 1.00 98.44 305 GLY A N 1
ATOM 2345 C CA . GLY A 1 305 ? -7.395 -5.587 26.932 1.00 98.44 305 GLY A CA 1
ATOM 2346 C C . GLY A 1 305 ? -6.147 -6.347 26.479 1.00 98.44 305 GLY A C 1
ATOM 2347 O O . GLY A 1 305 ? -5.582 -6.083 25.417 1.00 98.44 305 GLY A O 1
ATOM 2348 N N . THR A 1 306 ? -5.727 -7.348 27.256 1.00 97.81 306 THR A N 1
ATOM 2349 C CA . THR A 1 306 ? -4.430 -8.050 27.123 1.00 97.81 306 THR A CA 1
ATOM 2350 C C . THR A 1 306 ? -4.112 -8.584 25.722 1.00 97.81 306 THR A C 1
ATOM 2352 O O . THR A 1 306 ? -2.960 -8.567 25.287 1.00 97.81 306 THR A O 1
ATOM 2355 N N . ASN A 1 307 ? -5.120 -9.062 24.991 1.00 96.94 307 ASN A N 1
ATOM 2356 C CA . ASN A 1 307 ? -4.938 -9.641 23.654 1.00 96.94 307 ASN A CA 1
ATOM 2357 C C . ASN A 1 307 ? -5.199 -8.649 22.516 1.00 96.94 3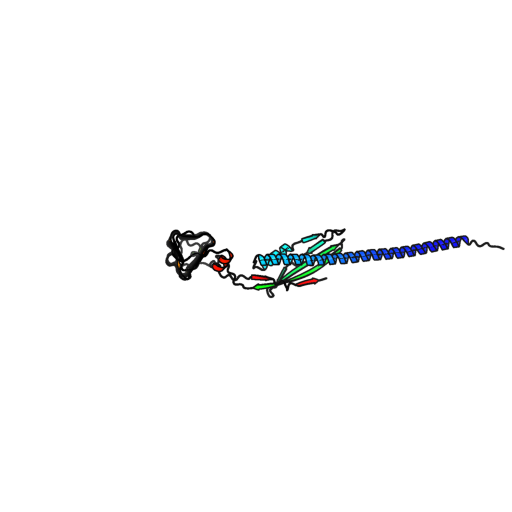07 ASN A C 1
ATOM 2359 O O . ASN A 1 307 ? -5.074 -9.010 21.345 1.00 96.94 307 ASN A O 1
ATOM 2363 N N . SER A 1 308 ? -5.557 -7.418 22.855 1.00 98.50 308 SER A N 1
ATOM 2364 C CA . SER A 1 308 ? -5.933 -6.379 21.914 1.00 98.50 308 SER A CA 1
ATOM 2365 C C . SER A 1 308 ? -4.768 -5.455 21.592 1.00 98.50 308 SER A C 1
ATOM 2367 O O . SER A 1 308 ? -3.745 -5.399 22.287 1.00 98.50 308 SER A O 1
ATOM 2369 N N . LYS A 1 309 ? -4.912 -4.721 20.489 1.00 98.38 309 LYS A N 1
ATOM 2370 C CA . LYS A 1 309 ? -3.878 -3.807 20.013 1.00 98.38 309 LYS A CA 1
ATOM 2371 C C . LYS A 1 309 ? -4.476 -2.529 19.440 1.00 98.38 309 LYS A C 1
ATOM 2373 O O . LYS A 1 309 ? -5.412 -2.580 18.649 1.00 98.38 309 LYS A O 1
ATOM 2378 N N . MET A 1 310 ? -3.862 -1.397 19.758 1.00 98.62 310 MET A N 1
ATOM 2379 C CA . MET A 1 310 ? -4.147 -0.102 19.149 1.00 98.62 310 MET A CA 1
ATOM 2380 C C . MET A 1 310 ? -2.869 0.510 18.569 1.00 98.62 310 MET A C 1
ATOM 2382 O O . MET A 1 310 ? -1.793 0.419 19.161 1.00 98.62 310 MET A O 1
ATOM 2386 N N . CYS A 1 311 ? -2.994 1.127 17.401 1.00 98.62 311 CYS A N 1
ATOM 2387 C CA . CYS A 1 311 ? -1.916 1.785 16.678 1.00 98.62 311 CYS A CA 1
ATOM 2388 C C . CYS A 1 311 ? -2.341 3.198 16.278 1.00 98.62 311 CYS A C 1
ATOM 2390 O O . CYS A 1 311 ? -3.355 3.350 15.602 1.00 98.62 311 CYS A O 1
ATOM 2392 N N . VAL A 1 312 ? -1.557 4.209 16.658 1.00 98.62 312 VAL A N 1
ATOM 2393 C CA . VAL A 1 312 ? -1.818 5.625 16.347 1.00 98.62 312 VAL A CA 1
ATOM 2394 C C . VAL A 1 312 ? -0.597 6.237 15.665 1.00 98.62 312 VAL A C 1
ATOM 2396 O O . VAL A 1 312 ? 0.492 6.292 16.240 1.00 98.62 312 VAL A O 1
ATOM 2399 N N . ALA A 1 313 ? -0.756 6.674 14.418 1.00 97.38 313 ALA A N 1
ATOM 2400 C CA . ALA A 1 313 ? 0.346 7.223 13.632 1.00 97.38 313 ALA A CA 1
ATOM 2401 C C . ALA A 1 313 ? 0.644 8.709 13.921 1.00 97.38 313 ALA A C 1
ATOM 2403 O O . ALA A 1 313 ? 1.737 9.169 13.569 1.00 97.38 313 ALA A O 1
ATOM 2404 N N . GLY A 1 314 ? -0.290 9.426 14.555 1.00 96.88 314 GLY A N 1
ATOM 2405 C CA . GLY A 1 314 ? -0.129 10.772 15.111 1.00 96.88 314 GLY A CA 1
ATOM 2406 C C . GLY A 1 314 ? -0.006 10.779 16.640 1.00 96.88 314 GLY A C 1
ATOM 2407 O O . GLY A 1 314 ? 0.581 9.869 17.234 1.00 96.88 314 GLY A O 1
ATOM 2408 N N . ASN A 1 315 ? -0.549 11.819 17.270 1.00 98.56 315 ASN A N 1
ATOM 2409 C CA . ASN A 1 315 ? -0.622 11.988 18.720 1.00 98.56 315 ASN A CA 1
ATOM 2410 C C . ASN A 1 315 ? -1.872 11.312 19.295 1.00 98.56 315 ASN A C 1
ATOM 2412 O O . ASN A 1 315 ? -2.920 11.257 18.653 1.00 98.56 315 ASN A O 1
ATOM 2416 N N . LEU A 1 316 ? -1.780 10.846 20.537 1.00 98.75 316 LEU A N 1
ATOM 2417 C CA . LEU A 1 316 ? -2.892 10.277 21.288 1.00 98.75 316 LEU A CA 1
ATOM 2418 C C . LEU A 1 316 ? -3.192 11.146 22.510 1.00 98.75 316 LEU A C 1
ATOM 2420 O O . LEU A 1 316 ? -2.345 11.308 23.382 1.00 98.75 316 LEU A O 1
ATOM 2424 N N . LYS A 1 317 ? -4.423 11.637 22.617 1.00 98.75 317 LYS A N 1
ATOM 2425 C CA . LYS A 1 317 ? -4.950 12.283 23.817 1.00 98.75 317 LYS A CA 1
ATOM 2426 C C . LYS A 1 317 ? -6.055 11.419 24.408 1.00 98.75 317 LYS A C 1
ATOM 2428 O O . LYS A 1 317 ? -7.019 11.100 23.718 1.00 98.75 317 LYS A O 1
ATOM 2433 N N . ALA A 1 318 ? -5.940 11.071 25.683 1.00 98.38 318 ALA A N 1
ATOM 2434 C CA . ALA A 1 318 ? -6.985 10.391 26.437 1.00 98.38 318 ALA A CA 1
ATOM 2435 C C . ALA A 1 318 ? -7.090 10.968 27.854 1.00 98.38 318 ALA A C 1
ATOM 2437 O O . ALA A 1 318 ? -6.081 11.332 28.448 1.00 98.38 318 ALA A O 1
ATOM 2438 N N . GLY A 1 319 ? -8.283 11.039 28.444 1.00 97.88 319 GLY A N 1
ATOM 2439 C CA . GLY A 1 319 ? -8.413 11.452 29.850 1.00 97.88 319 GLY A CA 1
ATOM 2440 C C . GLY A 1 319 ? -7.673 10.498 30.802 1.00 97.88 319 GLY A C 1
ATOM 2441 O O . GLY A 1 319 ? -6.904 10.925 31.668 1.00 97.88 319 GLY A O 1
ATOM 2442 N N . GLN A 1 320 ? -7.851 9.192 30.597 1.00 98.50 320 GLN A N 1
ATOM 2443 C CA . GLN A 1 320 ? -7.138 8.126 31.300 1.00 98.50 320 GLN A CA 1
ATOM 2444 C C . GLN A 1 320 ? -6.810 6.969 30.348 1.00 98.50 320 GLN A C 1
ATOM 2446 O O . GLN A 1 320 ? -7.610 6.663 29.466 1.00 98.50 320 GLN A O 1
ATOM 2451 N N . LEU A 1 321 ? -5.679 6.296 30.568 1.00 98.69 321 LEU A N 1
ATOM 2452 C CA . LEU A 1 321 ? -5.253 5.110 29.823 1.00 98.69 321 LEU A CA 1
ATOM 2453 C C . LEU A 1 321 ? -5.127 3.893 30.753 1.00 98.69 321 LEU A C 1
ATOM 2455 O O . LEU A 1 321 ? -4.461 3.976 31.786 1.00 98.69 321 LEU A O 1
ATOM 2459 N N . ASP A 1 322 ? -5.758 2.784 30.380 1.00 98.62 322 ASP A N 1
ATOM 2460 C CA . ASP A 1 322 ? -5.672 1.463 31.018 1.00 98.62 322 ASP A CA 1
ATOM 2461 C C . ASP A 1 322 ? -5.173 0.474 29.943 1.00 98.62 322 ASP A C 1
ATOM 2463 O O . ASP A 1 322 ? -5.912 0.132 29.019 1.00 98.62 322 ASP A O 1
ATOM 2467 N N . ILE A 1 323 ? -3.877 0.145 29.952 1.00 98.44 323 ILE A N 1
ATOM 2468 C CA . ILE A 1 323 ? -3.199 -0.534 28.832 1.00 98.44 323 ILE A CA 1
ATOM 2469 C C . ILE A 1 323 ? -2.705 -1.911 29.281 1.00 98.44 323 ILE A C 1
ATOM 2471 O O . ILE A 1 323 ? -1.528 -2.087 29.596 1.00 98.44 323 ILE A O 1
ATOM 2475 N N . ASP A 1 324 ? -3.585 -2.905 29.262 1.00 98.50 324 ASP A N 1
ATOM 2476 C CA . ASP A 1 324 ? -3.199 -4.300 29.502 1.00 98.50 324 ASP A CA 1
ATOM 2477 C C . ASP A 1 324 ? -2.674 -4.981 28.225 1.00 98.50 324 ASP A C 1
ATOM 2479 O O . ASP A 1 324 ? -1.884 -5.924 28.288 1.00 98.50 324 ASP A O 1
ATOM 2483 N N . GLY A 1 325 ? -3.121 -4.514 27.055 1.00 98.19 325 GLY A N 1
ATOM 2484 C CA . GLY A 1 325 ? -2.698 -4.976 25.734 1.00 98.19 325 GLY A CA 1
ATOM 2485 C C . GLY A 1 325 ? -1.529 -4.193 25.143 1.00 98.19 325 GLY A C 1
ATOM 2486 O O . GLY A 1 325 ? -0.596 -3.777 25.826 1.00 98.19 325 GLY A O 1
ATOM 2487 N N . LYS A 1 326 ? -1.558 -4.003 23.818 1.00 98.62 326 LYS A N 1
ATOM 2488 C CA . LYS A 1 326 ? -0.484 -3.322 23.077 1.00 98.62 326 LYS A CA 1
ATOM 2489 C C . LYS A 1 326 ? -0.943 -1.976 22.533 1.00 98.62 326 LYS A C 1
ATOM 2491 O O . LYS A 1 326 ? -1.887 -1.914 21.751 1.00 98.62 326 LYS A O 1
ATOM 2496 N N . LEU A 1 327 ? -0.211 -0.918 22.863 1.00 98.69 327 LEU A N 1
ATOM 2497 C CA . LEU A 1 327 ? -0.417 0.420 22.315 1.00 98.69 327 LEU A CA 1
ATOM 2498 C C . LEU A 1 327 ? 0.867 0.909 21.642 1.00 98.69 327 LEU A C 1
ATOM 2500 O O . LEU A 1 327 ? 1.879 1.080 22.317 1.00 98.69 327 LEU A O 1
ATOM 2504 N N . TYR A 1 328 ? 0.816 1.148 20.331 1.00 98.62 328 TYR A N 1
ATOM 2505 C CA . TYR A 1 328 ? 1.927 1.701 19.553 1.00 98.62 328 TYR A CA 1
ATOM 2506 C C . TYR A 1 328 ? 1.587 3.109 19.071 1.00 98.62 328 TYR A C 1
ATOM 2508 O O . TYR A 1 328 ? 0.552 3.306 18.431 1.00 98.62 328 TYR A O 1
ATOM 2516 N N . VAL A 1 329 ? 2.459 4.076 19.350 1.00 98.50 329 VAL A N 1
ATOM 2517 C CA . VAL A 1 329 ? 2.237 5.488 19.006 1.00 98.50 329 VAL A CA 1
ATOM 2518 C C . VAL A 1 329 ? 3.499 6.071 18.376 1.00 98.50 329 VAL A C 1
ATOM 2520 O O . VAL A 1 329 ? 4.601 5.829 18.861 1.00 98.50 329 VAL A O 1
ATOM 2523 N N . LYS A 1 330 ? 3.358 6.826 17.284 1.00 96.88 330 LYS A N 1
ATOM 2524 C CA . LYS A 1 330 ? 4.483 7.563 16.676 1.00 96.88 330 LYS A CA 1
ATOM 2525 C C . LYS A 1 330 ? 4.659 8.965 17.266 1.00 96.88 330 LYS A C 1
ATOM 2527 O O . LYS A 1 330 ? 5.786 9.440 17.364 1.00 96.88 330 LYS A O 1
ATOM 2532 N N . GLY A 1 331 ? 3.553 9.637 17.590 1.00 96.06 331 GLY A N 1
ATOM 2533 C CA . GLY A 1 331 ? 3.539 10.964 18.205 1.00 96.06 331 GLY A CA 1
ATOM 2534 C C . GLY A 1 331 ? 3.621 10.922 19.731 1.00 96.06 331 GLY A C 1
ATOM 2535 O O . GLY A 1 331 ? 4.133 9.973 20.325 1.00 96.06 331 GLY A O 1
ATOM 2536 N N . SER A 1 332 ? 3.108 11.968 20.377 1.00 98.06 332 SER A N 1
ATOM 2537 C CA . SER A 1 332 ? 3.032 12.060 21.837 1.00 98.06 332 SER A CA 1
ATOM 2538 C C . SER A 1 332 ? 1.781 11.378 22.398 1.00 98.06 332 SER A C 1
ATOM 2540 O O . SER A 1 332 ? 0.785 11.193 21.697 1.00 98.06 332 SER A O 1
ATOM 2542 N N . VAL A 1 333 ? 1.831 11.012 23.682 1.00 98.50 333 VAL A N 1
ATOM 2543 C CA . VAL A 1 333 ? 0.666 10.547 24.444 1.00 98.50 333 VAL A CA 1
ATOM 2544 C C . VAL A 1 333 ? 0.385 11.527 25.581 1.00 98.50 333 VAL A C 1
ATOM 2546 O O . VAL A 1 333 ? 1.245 11.759 26.428 1.00 98.50 333 VAL A O 1
ATOM 2549 N N . GLU A 1 334 ? -0.822 12.087 25.613 1.00 98.50 334 GLU A N 1
ATOM 2550 C CA . GLU A 1 334 ? -1.328 12.947 26.685 1.00 98.50 334 GLU A CA 1
ATOM 2551 C C . GLU A 1 334 ? -2.458 12.225 27.429 1.00 98.50 334 GLU A C 1
ATOM 2553 O O . GLU A 1 334 ? -3.440 11.805 26.816 1.00 98.50 334 GLU A O 1
ATOM 2558 N N . GLY A 1 335 ? -2.336 12.086 28.750 1.00 97.50 335 GLY A N 1
ATOM 2559 C CA . GLY A 1 335 ? -3.369 11.478 29.587 1.00 97.50 335 GLY A CA 1
ATOM 2560 C C . GLY A 1 335 ? -2.839 10.845 30.865 1.00 97.50 335 GLY A C 1
ATOM 2561 O O . GLY A 1 335 ? -1.640 10.607 31.012 1.00 97.50 335 GLY A O 1
ATOM 2562 N N . LYS A 1 336 ? -3.735 10.547 31.812 1.00 98.19 336 LYS A N 1
ATOM 2563 C CA . LYS A 1 336 ? -3.356 9.848 33.046 1.00 98.19 336 LYS A CA 1
ATOM 2564 C C . LYS A 1 336 ? -3.225 8.347 32.783 1.00 98.19 336 LYS A C 1
ATOM 2566 O O . LYS A 1 336 ? -4.230 7.659 32.627 1.00 98.19 336 LYS A O 1
ATOM 2571 N N . ILE A 1 337 ? -2.006 7.818 32.798 1.00 98.00 337 ILE A N 1
ATOM 2572 C CA . ILE A 1 337 ? -1.774 6.369 32.715 1.00 98.00 337 ILE A CA 1
ATOM 2573 C C . ILE A 1 337 ? -2.115 5.734 34.069 1.00 98.00 337 ILE A C 1
ATOM 2575 O O . ILE A 1 337 ? -1.552 6.107 35.098 1.00 98.00 337 ILE A O 1
ATOM 2579 N N . LYS A 1 338 ? -3.073 4.805 34.075 1.00 98.06 338 LYS A N 1
ATOM 2580 C CA . LYS A 1 338 ? -3.479 4.029 35.254 1.00 98.06 338 LYS A CA 1
ATOM 2581 C C . LYS A 1 338 ? -2.727 2.699 35.326 1.00 98.06 338 LYS A C 1
ATOM 2583 O O . LYS A 1 338 ? -2.298 2.317 36.411 1.00 98.06 338 LYS A O 1
ATOM 2588 N N . THR A 1 339 ? -2.563 2.026 34.191 1.00 97.50 339 THR A N 1
ATOM 2589 C CA . THR A 1 339 ? -1.872 0.735 34.044 1.00 97.50 339 THR A CA 1
ATOM 2590 C C . THR A 1 339 ? -1.138 0.686 32.701 1.00 97.50 339 THR A C 1
ATOM 2592 O O . THR A 1 339 ? -1.483 1.411 31.760 1.00 97.50 339 THR A O 1
ATOM 2595 N N . GLY A 1 340 ? -0.122 -0.175 32.621 1.00 9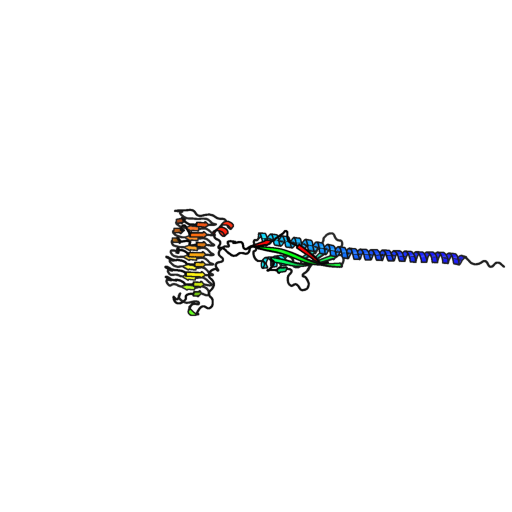7.56 340 GLY A N 1
ATOM 2596 C CA . GLY A 1 340 ? 0.667 -0.377 31.409 1.00 97.56 340 GLY A CA 1
ATOM 2597 C C . GLY A 1 340 ? 1.453 0.855 30.966 1.00 97.56 340 GLY A C 1
ATOM 2598 O O . GLY A 1 340 ? 1.708 1.776 31.743 1.00 97.56 340 GLY A O 1
ATOM 2599 N N . GLN A 1 341 ? 1.882 0.844 29.705 1.00 97.06 341 GLN A N 1
ATOM 2600 C CA . GLN A 1 341 ? 2.616 1.952 29.095 1.00 97.06 341 GLN A CA 1
ATOM 2601 C C . GLN A 1 341 ? 2.495 1.925 27.562 1.00 97.06 341 GLN A C 1
ATOM 2603 O O . GLN A 1 341 ? 2.523 0.843 26.967 1.00 97.06 341 GLN A O 1
ATOM 2608 N N . PRO A 1 342 ? 2.383 3.091 26.897 1.00 97.88 342 PRO A N 1
ATOM 2609 C CA . PRO A 1 342 ? 2.482 3.170 25.445 1.00 97.88 342 PRO A CA 1
ATOM 2610 C C . PRO A 1 342 ? 3.896 2.803 24.973 1.00 97.88 342 PRO A C 1
ATOM 2612 O O . PRO A 1 342 ? 4.887 3.112 25.631 1.00 97.88 342 PRO A O 1
ATOM 2615 N N . THR A 1 343 ? 3.993 2.183 23.799 1.00 98.44 343 THR A N 1
ATOM 2616 C CA . THR A 1 343 ? 5.261 1.948 23.100 1.00 98.44 343 THR A CA 1
ATOM 2617 C C . THR A 1 343 ? 5.425 2.988 22.000 1.00 98.44 343 THR A C 1
ATOM 2619 O O . THR A 1 343 ? 4.674 2.990 21.021 1.00 98.44 343 THR A O 1
ATOM 2622 N N . TYR A 1 344 ? 6.417 3.860 22.150 1.00 97.69 344 TYR A N 1
ATOM 2623 C CA . TYR A 1 344 ? 6.777 4.828 21.120 1.00 97.69 344 TYR A CA 1
ATOM 2624 C C . TYR A 1 344 ? 7.609 4.147 20.040 1.00 97.69 344 TYR A C 1
ATOM 2626 O O . TYR A 1 344 ? 8.555 3.429 20.359 1.00 97.69 344 TYR A O 1
ATOM 2634 N N . VAL A 1 345 ? 7.248 4.350 18.776 1.00 94.94 345 VAL A N 1
ATOM 2635 C CA . VAL A 1 345 ? 7.875 3.658 17.643 1.00 94.94 345 VAL A CA 1
ATOM 2636 C C . VAL A 1 345 ? 8.193 4.614 16.504 1.00 94.94 345 VAL A C 1
ATOM 2638 O O . VAL A 1 345 ? 7.464 5.574 16.252 1.00 94.94 345 VAL A O 1
ATOM 2641 N N . ASN A 1 346 ? 9.267 4.326 15.771 1.00 89.81 346 ASN A N 1
ATOM 2642 C CA . ASN A 1 346 ? 9.536 4.998 14.497 1.00 89.81 346 ASN A CA 1
ATOM 2643 C C . ASN A 1 346 ? 8.639 4.439 13.370 1.00 89.81 346 ASN A C 1
ATOM 2645 O O . ASN A 1 346 ? 7.833 3.534 13.583 1.00 89.81 346 ASN A O 1
ATOM 2649 N N . HIS A 1 347 ? 8.762 4.969 12.148 1.00 87.31 347 HIS A N 1
ATOM 2650 C CA . HIS A 1 347 ? 7.934 4.525 11.021 1.00 87.31 347 HIS A CA 1
ATOM 2651 C C . HIS A 1 347 ? 8.104 3.030 10.699 1.00 87.31 347 HIS A C 1
ATOM 2653 O O . HIS A 1 347 ? 7.108 2.318 10.600 1.00 87.31 347 HIS A O 1
ATOM 2659 N N . THR 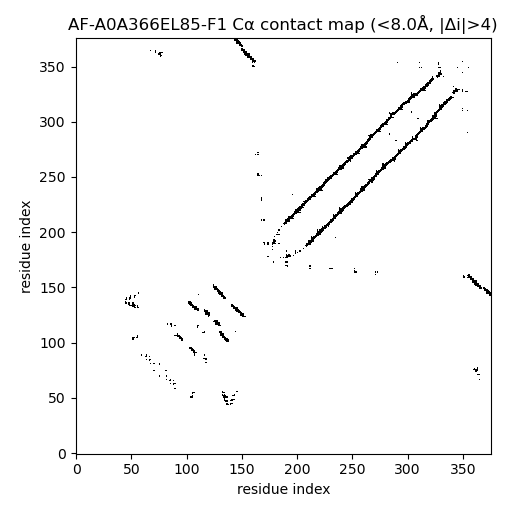A 1 348 ? 9.339 2.537 10.601 1.00 83.62 348 THR A N 1
ATOM 2660 C CA . THR A 1 348 ? 9.643 1.131 10.287 1.00 83.62 348 THR A CA 1
ATOM 2661 C C . THR A 1 348 ? 9.055 0.180 11.330 1.00 83.62 348 THR A C 1
ATOM 2663 O O . THR A 1 348 ? 8.408 -0.815 11.000 1.00 83.62 348 THR A O 1
ATOM 2666 N N . GLU A 1 349 ? 9.237 0.491 12.611 1.00 90.06 349 GLU A N 1
ATOM 2667 C CA . GLU A 1 349 ? 8.671 -0.280 13.717 1.00 90.06 349 GLU A CA 1
ATOM 2668 C C . GLU A 1 349 ? 7.147 -0.199 13.748 1.00 90.06 349 GLU A C 1
ATOM 2670 O O . GLU A 1 349 ? 6.487 -1.200 14.031 1.00 90.06 349 GLU A O 1
ATOM 2675 N N . PHE A 1 350 ? 6.575 0.964 13.433 1.00 92.69 350 PHE A N 1
ATOM 2676 C CA . PHE A 1 350 ? 5.133 1.126 13.326 1.00 92.69 350 PHE A CA 1
ATOM 2677 C C . PHE A 1 350 ? 4.575 0.228 12.222 1.00 92.69 350 PHE A C 1
ATOM 2679 O O . PHE A 1 350 ? 3.689 -0.570 12.497 1.00 92.69 350 PHE A O 1
ATOM 2686 N N . VAL A 1 351 ? 5.146 0.239 11.016 1.00 88.88 351 VAL A N 1
ATOM 2687 C CA . VAL A 1 351 ? 4.752 -0.665 9.919 1.00 88.88 351 VAL A CA 1
ATOM 2688 C C . VAL A 1 351 ? 4.904 -2.137 10.329 1.00 88.88 351 VAL A C 1
ATOM 2690 O O . VAL A 1 351 ? 3.992 -2.941 10.148 1.00 88.88 351 VAL A O 1
ATOM 2693 N N . LYS A 1 352 ? 5.997 -2.507 11.002 1.00 90.56 352 LYS A N 1
ATOM 2694 C CA . LYS A 1 352 ? 6.208 -3.876 11.504 1.00 90.56 352 LYS A CA 1
ATOM 2695 C C . LYS A 1 352 ? 5.164 -4.316 12.542 1.00 90.56 352 LYS A C 1
ATOM 2697 O O . LYS A 1 352 ? 4.790 -5.493 12.593 1.00 90.56 352 LYS A O 1
ATOM 2702 N N . ASN A 1 353 ? 4.716 -3.422 13.417 1.00 93.69 353 ASN A N 1
ATOM 2703 C CA . ASN A 1 353 ? 3.805 -3.769 14.513 1.00 93.69 353 ASN A CA 1
ATOM 2704 C C . ASN A 1 353 ? 2.326 -3.566 14.154 1.00 93.69 353 ASN A C 1
ATOM 2706 O O . ASN A 1 353 ? 1.467 -4.315 14.631 1.00 93.69 353 ASN A O 1
ATOM 2710 N N . CYS A 1 354 ? 2.042 -2.595 13.295 1.00 94.81 354 CYS A N 1
ATOM 2711 C CA . CYS A 1 354 ? 0.714 -2.105 12.937 1.00 94.81 354 CYS A CA 1
ATOM 2712 C C . CYS A 1 354 ? 0.325 -2.406 11.491 1.00 94.81 354 CYS A C 1
ATOM 2714 O O . CYS A 1 354 ? -0.843 -2.292 11.146 1.00 94.81 354 CYS A O 1
ATOM 2716 N N . GLY A 1 355 ? 1.262 -2.823 10.646 1.00 87.50 355 GLY A N 1
ATOM 2717 C CA . GLY A 1 355 ? 0.919 -3.293 9.318 1.00 87.50 355 GLY A CA 1
ATOM 2718 C C . GLY A 1 355 ? 0.126 -4.599 9.369 1.00 87.50 355 GLY A C 1
ATOM 2719 O O . GLY A 1 355 ? 0.287 -5.432 10.275 1.00 87.50 355 GLY A O 1
ATOM 2720 N N . VAL A 1 356 ? -0.746 -4.757 8.385 1.00 80.38 356 VAL A N 1
ATOM 2721 C CA . VAL A 1 356 ? -1.405 -6.017 8.060 1.00 80.38 356 VAL A CA 1
ATOM 2722 C C . VAL A 1 356 ? -0.476 -6.815 7.152 1.00 80.38 356 VAL A C 1
ATOM 2724 O O . VAL A 1 356 ? 0.334 -6.246 6.423 1.00 80.38 356 VAL A O 1
ATOM 2727 N N . SER A 1 357 ? -0.527 -8.141 7.240 1.00 73.31 357 SER A N 1
ATOM 2728 C CA . SER A 1 357 ? 0.229 -8.985 6.316 1.00 73.31 357 SER A CA 1
ATOM 2729 C C . SER A 1 357 ? -0.326 -8.781 4.909 1.00 73.31 357 SER A C 1
ATOM 2731 O O . SER A 1 357 ? -1.434 -9.232 4.625 1.00 73.31 357 SER A O 1
ATOM 2733 N N . GLY A 1 358 ? 0.431 -8.075 4.073 1.00 61.28 358 GLY A N 1
ATOM 2734 C CA . GLY A 1 358 ? 0.215 -8.005 2.637 1.00 61.28 358 GLY A CA 1
ATOM 2735 C C . GLY A 1 358 ? 1.060 -9.078 1.959 1.00 61.28 358 GLY A C 1
ATOM 2736 O O . GLY A 1 358 ? 2.139 -9.432 2.438 1.00 61.28 358 GLY A O 1
ATOM 2737 N N . SER A 1 359 ? 0.573 -9.637 0.857 1.00 50.69 359 SER A N 1
ATOM 2738 C CA . SER A 1 359 ? 1.418 -10.413 -0.049 1.00 50.69 359 SER A CA 1
ATOM 2739 C C . SER A 1 359 ? 2.162 -9.436 -0.955 1.00 50.69 359 SER A C 1
ATOM 2741 O O . SER A 1 359 ? 1.787 -9.260 -2.111 1.00 50.69 359 SER A O 1
ATOM 2743 N N . SER A 1 360 ? 3.169 -8.751 -0.421 1.00 51.12 360 SER A N 1
ATOM 2744 C CA . SER A 1 360 ? 4.033 -7.918 -1.253 1.00 51.12 360 SER A CA 1
ATOM 2745 C C . SER A 1 360 ? 5.137 -8.787 -1.837 1.00 51.12 360 SER A C 1
ATOM 2747 O O . SER A 1 360 ? 5.794 -9.554 -1.130 1.00 51.12 360 SER A O 1
ATOM 2749 N N . GLN A 1 361 ? 5.318 -8.706 -3.148 1.00 57.00 361 GLN A N 1
ATOM 2750 C CA . GLN A 1 361 ? 6.418 -9.372 -3.826 1.00 57.00 361 GLN A CA 1
ATOM 2751 C C . GLN A 1 361 ? 7.639 -8.460 -3.753 1.00 57.00 361 GLN A C 1
ATOM 2753 O O . GLN A 1 361 ? 7.641 -7.370 -4.308 1.00 57.00 361 GLN A O 1
ATOM 2758 N N . THR A 1 362 ? 8.689 -8.878 -3.058 1.00 55.59 362 THR A N 1
ATOM 2759 C CA . THR A 1 362 ? 9.962 -8.149 -3.086 1.00 55.59 362 THR A CA 1
ATOM 2760 C C . THR A 1 362 ? 10.785 -8.618 -4.270 1.00 55.59 362 THR A C 1
ATOM 2762 O O . THR A 1 362 ? 11.079 -9.810 -4.385 1.00 55.59 362 THR A O 1
ATOM 2765 N N . LEU A 1 363 ? 11.163 -7.671 -5.121 1.00 65.06 363 LEU A N 1
ATOM 2766 C CA . LEU A 1 363 ? 12.038 -7.880 -6.262 1.00 65.06 363 LEU A CA 1
ATOM 2767 C C . LEU A 1 363 ? 13.488 -7.669 -5.810 1.00 65.06 363 LEU A C 1
ATOM 2769 O O . LEU A 1 363 ? 13.824 -6.603 -5.304 1.00 65.06 363 LEU A O 1
ATOM 2773 N N . SER A 1 364 ? 14.340 -8.681 -5.960 1.00 73.75 364 SER A N 1
ATOM 2774 C CA . SER A 1 364 ? 15.784 -8.581 -5.711 1.00 73.75 364 SER A CA 1
ATOM 2775 C C . SER A 1 364 ? 16.552 -8.921 -6.982 1.00 73.75 364 SER A C 1
ATOM 2777 O O . SER A 1 364 ? 16.154 -9.818 -7.724 1.00 73.75 364 SER A O 1
ATOM 2779 N N . ILE A 1 365 ? 17.633 -8.196 -7.254 1.00 78.88 365 ILE A N 1
ATOM 2780 C CA . ILE A 1 365 ? 18.422 -8.347 -8.480 1.00 78.88 365 ILE A CA 1
ATOM 2781 C C . ILE A 1 365 ? 19.657 -9.196 -8.179 1.00 78.88 365 ILE A C 1
ATOM 2783 O O . ILE A 1 365 ? 20.381 -8.936 -7.218 1.00 78.88 365 ILE A O 1
ATOM 2787 N N . MET A 1 366 ? 19.922 -10.211 -9.005 1.00 80.88 366 MET A N 1
ATOM 2788 C CA . MET A 1 366 ? 21.129 -11.030 -8.870 1.00 80.88 366 MET A CA 1
ATOM 2789 C C . MET A 1 366 ? 22.284 -10.404 -9.650 1.00 80.88 366 MET A C 1
ATOM 2791 O O . MET A 1 366 ? 22.532 -10.726 -10.808 1.00 80.88 366 MET A O 1
ATOM 2795 N N . TRP A 1 367 ? 22.982 -9.476 -8.998 1.00 80.25 367 TRP A N 1
ATOM 2796 C CA . TRP A 1 367 ? 24.036 -8.661 -9.610 1.00 80.25 367 TRP A CA 1
ATOM 2797 C C . TRP A 1 367 ? 25.180 -9.459 -10.248 1.00 80.25 367 TRP A C 1
ATOM 2799 O O . TRP A 1 367 ? 25.725 -9.011 -11.259 1.00 80.25 367 TRP A O 1
ATOM 2809 N N . ASP A 1 368 ? 25.505 -10.622 -9.682 1.00 82.81 368 ASP A N 1
ATOM 2810 C CA . ASP A 1 368 ? 26.602 -11.490 -10.130 1.00 82.81 368 ASP A CA 1
ATOM 2811 C C . ASP A 1 368 ? 26.241 -12.342 -11.361 1.00 82.81 368 ASP A C 1
ATOM 2813 O O . ASP A 1 368 ? 27.108 -12.999 -11.930 1.00 82.81 368 ASP A O 1
ATOM 2817 N N . GLU A 1 369 ? 24.972 -12.333 -11.781 1.00 85.12 369 GLU A N 1
ATOM 2818 C CA . GLU A 1 369 ? 24.449 -13.173 -12.869 1.00 85.12 369 GLU A CA 1
ATOM 2819 C C . GLU A 1 369 ? 23.952 -12.353 -14.077 1.00 85.12 369 GLU A C 1
ATOM 2821 O O . GLU A 1 369 ? 23.380 -12.906 -15.013 1.00 85.12 369 GLU A O 1
ATOM 2826 N N . ILE A 1 370 ? 24.160 -11.031 -14.080 1.00 85.94 370 ILE A N 1
ATOM 2827 C CA . ILE A 1 370 ? 23.829 -10.180 -15.234 1.00 85.94 370 ILE A CA 1
ATOM 2828 C C . ILE A 1 370 ? 24.798 -10.491 -16.380 1.00 85.94 370 ILE A C 1
ATOM 2830 O O . ILE A 1 370 ? 26.013 -10.396 -16.192 1.00 85.94 370 ILE A O 1
ATOM 2834 N N . SER A 1 371 ? 24.267 -10.795 -17.566 1.00 90.06 371 SER A N 1
ATOM 2835 C CA . SER A 1 371 ? 25.057 -11.050 -18.776 1.00 90.06 371 SER A CA 1
ATOM 2836 C C . SER A 1 371 ? 24.673 -10.115 -19.920 1.00 90.06 371 SER A C 1
ATOM 2838 O O . SER A 1 371 ? 23.494 -9.810 -20.103 1.00 90.06 371 SER A O 1
ATOM 2840 N N . THR A 1 372 ? 25.662 -9.727 -20.721 1.00 90.75 372 THR A N 1
ATOM 2841 C CA . THR A 1 372 ? 25.498 -8.884 -21.912 1.00 90.75 372 THR A CA 1
ATOM 2842 C C . THR A 1 372 ? 26.005 -9.657 -23.130 1.00 90.75 372 THR A C 1
ATOM 2844 O O . THR A 1 372 ? 27.141 -10.129 -23.130 1.00 90.75 372 THR A O 1
ATOM 2847 N N . GLU A 1 373 ? 25.164 -9.808 -24.150 1.00 92.75 373 GLU A N 1
ATOM 2848 C CA . GLU A 1 373 ? 25.505 -10.391 -25.452 1.00 92.75 373 GLU A CA 1
ATOM 2849 C C . GLU A 1 373 ? 25.524 -9.278 -26.506 1.00 92.75 373 GLU A C 1
ATOM 2851 O O . GLU A 1 373 ? 24.619 -8.437 -26.534 1.00 92.75 373 GLU A O 1
ATOM 2856 N N . VAL A 1 374 ? 26.573 -9.248 -27.332 1.00 90.69 374 VAL A N 1
ATOM 2857 C CA . VAL A 1 374 ? 26.793 -8.237 -28.376 1.00 90.69 374 VAL A CA 1
ATOM 2858 C C . VAL A 1 374 ? 26.951 -8.944 -29.719 1.00 90.69 374 VAL A C 1
ATOM 2860 O O . VAL A 1 374 ? 27.870 -9.750 -29.882 1.00 90.69 374 VAL A O 1
ATOM 2863 N N . ASP A 1 375 ? 26.079 -8.614 -30.670 1.00 90.00 375 ASP A N 1
ATOM 2864 C CA . ASP A 1 375 ? 26.139 -9.119 -32.042 1.00 90.00 375 ASP A CA 1
ATOM 2865 C C . ASP A 1 375 ? 26.897 -8.119 -32.929 1.00 90.00 375 ASP A C 1
ATOM 2867 O O . ASP A 1 375 ? 26.532 -6.938 -32.997 1.00 90.00 375 ASP A O 1
ATOM 2871 N N . TYR A 1 376 ? 27.954 -8.611 -33.587 1.00 85.44 376 TYR A N 1
ATOM 2872 C CA . TYR A 1 376 ? 28.866 -7.853 -34.456 1.00 85.44 376 TYR A CA 1
ATOM 2873 C C . TYR A 1 376 ? 28.493 -7.907 -35.938 1.00 85.44 376 TYR A C 1
ATOM 2875 O O . TYR A 1 376 ? 28.059 -8.987 -36.410 1.00 85.44 376 TYR A O 1
#

Nearest PDB structures (foldseek):
  6u9i-assembly1_A  TM=6.297E-01  e=1.984E+00  Penicillium brevicompactum
  5wqf-assembly3_F  TM=5.514E-01  e=2.638E+00  Aspergillus terreus NIH2624
  3lyc-assembly8_O  TM=3.414E-01  e=2.638E+00  Parabacteroides distasonis ATCC 8503
  4dn7-assembly1_B  TM=1.989E-01  e=3.857E+00  Methanosarcina mazei Go1